Protein 7S0M (pdb70)

Structure (mmCIF, N/CA/C/O backbone):
data_7S0M
#
_entry.id   7S0M
#
_cell.length_a   189.801
_cell.length_b   189.801
_cell.length_c   56.483
_cell.angle_alpha   90.000
_cell.angle_beta   90.000
_cell.angle_gamma   120.000
#
_symmetry.space_group_name_H-M   'P 3 2 1'
#
loop_
_entity.id
_entity.type
_entity.pdbx_description
1 polymer 'Terpene synthase'
2 non-polymer '3-METHYLBUT-3-ENYL TRIHYDROGEN DIPHOSPHATE'
3 water water
#
loop_
_atom_site.group_PDB
_atom_site.id
_atom_site.type_symbol
_atom_site.label_atom_id
_atom_site.label_alt_id
_atom_site.label_comp_id
_atom_site.label_asym_id
_atom_site.label_entity_id
_atom_site.label_seq_id
_atom_site.pdbx_PDB_ins_code
_atom_site.Cartn_x
_atom_site.Cartn_y
_atom_site.Cartn_z
_atom_site.occupancy
_atom_site.B_iso_or_equiv
_atom_site.auth_seq_id
_atom_site.auth_comp_id
_atom_site.auth_asym_id
_atom_site.auth_atom_id
_atom_site.pdbx_PDB_model_num
ATOM 1 N N . SER A 1 2 ? -47.70698 108.98915 66.19961 1.000 49.94291 660 SER A N 1
ATOM 2 C CA . SER A 1 2 ? -46.49778 108.18134 66.07483 1.000 49.23689 660 SER A CA 1
ATOM 3 C C . SER A 1 2 ? -45.35992 109.00618 65.46237 1.000 50.08633 660 SER A C 1
ATOM 4 O O . SER A 1 2 ? -45.54041 109.64470 64.42331 1.000 47.73499 660 SER A O 1
ATOM 7 N N . TYR A 1 3 ? -44.19575 108.99876 66.12525 1.000 46.11018 661 TYR A N 1
ATOM 8 C CA . TYR A 1 3 ? -43.10861 109.89918 65.73715 1.000 45.81636 661 TYR A CA 1
ATOM 9 C C . TYR A 1 3 ? -42.59420 109.58243 64.33374 1.000 41.29773 661 TYR A C 1
ATOM 10 O O . TYR A 1 3 ? -42.34057 110.49306 63.53511 1.000 41.30000 661 TYR A O 1
ATOM 19 N N . TYR A 1 4 ? -42.44788 108.30124 64.01554 1.000 37.62916 662 TYR A N 1
ATOM 20 C CA . TYR A 1 4 ? -41.89290 107.85413 62.74507 1.000 46.22114 662 TYR A CA 1
ATOM 21 C C . TYR A 1 4 ? -42.98059 107.19541 61.90339 1.000 48.94445 662 TYR A C 1
ATOM 22 O O . TYR A 1 4 ? -43.69705 106.31166 62.39011 1.000 44.46617 662 TYR A O 1
ATOM 31 N N . GLN A 1 5 ? -43.08258 107.61632 60.64032 1.000 46.36000 663 GLN A N 1
ATOM 32 C CA . GLN A 1 5 ? -44.01255 107.04928 59.66469 1.000 51.33771 663 GLN A CA 1
ATOM 33 C C . GLN A 1 5 ? -43.22075 106.48634 58.48883 1.000 47.05021 663 GLN A C 1
ATOM 34 O O . GLN A 1 5 ? -42.51458 107.23318 57.80358 1.000 44.23420 663 GLN A O 1
ATOM 40 N N . ARG A 1 6 ? -43.35793 105.18389 58.24211 1.000 44.99513 664 ARG A N 1
ATOM 41 C CA . ARG A 1 6 ? -42.60186 104.53159 57.17746 1.000 47.76277 664 ARG A CA 1
ATOM 42 C C . ARG A 1 6 ? -43.06842 105.00142 55.80045 1.000 48.94887 664 ARG A C 1
ATOM 43 O O . ARG A 1 6 ? -44.27032 105.06013 55.52674 1.000 53.09568 664 ARG A O 1
ATOM 51 N N . SER A 1 7 ? -42.11371 105.33212 54.93349 1.000 45.81174 665 SER A N 1
ATOM 52 C CA . SER A 1 7 ? -42.38936 105.72639 53.55737 1.000 40.67695 665 SER A CA 1
ATOM 53 C C . SER A 1 7 ? -42.19844 104.53586 52.62791 1.000 38.68515 665 SER A C 1
ATOM 54 O O . SER A 1 7 ? -41.31934 103.69928 52.85278 1.000 38.58402 665 SER A O 1
ATOM 57 N N . ASP A 1 8 ? -43.02893 104.45896 51.58922 1.000 38.20821 666 ASP A N 1
ATOM 58 C CA . ASP A 1 8 ? -42.79967 103.51186 50.50527 1.000 37.29249 666 ASP A CA 1
ATOM 59 C C . ASP A 1 8 ? -41.54330 103.88548 49.71989 1.000 33.96204 666 ASP A C 1
ATOM 60 O O . ASP A 1 8 ? -41.19420 105.06129 49.58593 1.000 30.44902 666 ASP A O 1
ATOM 65 N N . TRP A 1 9 ? -40.87081 102.86320 49.19870 1.000 28.57043 667 TRP A N 1
ATOM 66 C CA . TRP A 1 9 ? -39.74546 103.05934 48.29339 1.000 30.42111 667 TRP A CA 1
ATOM 67 C C . TRP A 1 9 ? -40.22678 103.69297 46.99210 1.000 28.53857 667 TRP A C 1
ATOM 68 O O . TRP A 1 9 ? -41.24817 103.29039 46.44134 1.000 30.85713 667 TRP A O 1
ATOM 79 N N . THR A 1 10 ? -39.49767 104.69338 46.49739 1.000 25.78781 668 THR A N 1
ATOM 80 C CA . THR A 1 10 ? -39.93014 105.45128 45.33057 1.000 22.52284 668 THR A CA 1
ATOM 81 C C . THR A 1 10 ? -39.07446 105.14078 44.10875 1.000 28.92469 668 THR A C 1
ATOM 82 O O . THR A 1 10 ? -37.93741 104.66326 44.21080 1.000 23.74519 668 THR A O 1
ATOM 86 N N . ALA A 1 11 ? -39.62947 105.46512 42.93677 1.000 25.47789 669 ALA A N 1
ATOM 87 C CA . ALA A 1 11 ? -38.89729 105.26346 41.69396 1.000 25.56566 669 ALA A CA 1
ATOM 88 C C . ALA A 1 11 ? -37.63704 106.12044 41.64498 1.000 23.33701 669 ALA A C 1
ATOM 89 O O . ALA A 1 11 ? -36.63095 105.70283 41.06207 1.000 23.08272 669 ALA A O 1
ATOM 91 N N . ASP A 1 12 ? -37.67056 107.31761 42.24399 1.000 21.61959 670 ASP A N 1
ATOM 92 C CA . ASP A 1 12 ? -36.47506 108.15734 42.28737 1.000 25.99575 670 ASP A CA 1
ATOM 93 C C . ASP A 1 12 ? -35.36392 107.50462 43.09864 1.000 24.13857 670 ASP A C 1
ATOM 94 O O . ASP A 1 12 ? -34.18650 107.60290 42.74087 1.000 22.69090 670 ASP A O 1
ATOM 99 N N . GLU A 1 13 ? -35.71631 106.84522 44.20268 1.000 20.33615 671 GLU A N 1
ATOM 100 C CA . GLU A 1 13 ? -34.70296 106.17686 45.01360 1.000 22.32245 671 GLU A CA 1
ATOM 101 C C . GLU A 1 13 ? -34.15559 104.94794 44.30317 1.000 21.39638 671 GLU A C 1
ATOM 102 O O . GLU A 1 13 ? -32.94545 104.68443 44.34559 1.000 19.26170 671 GLU A O 1
ATOM 108 N N . GLU A 1 14 ? -35.02846 104.18991 43.63100 1.000 18.44712 672 GLU A N 1
ATOM 109 C CA . GLU A 1 14 ? -34.55212 103.05099 42.85276 1.000 22.19775 672 GLU A CA 1
ATOM 110 C C . GLU A 1 14 ? -33.58689 103.50264 41.77254 1.000 18.44405 672 GLU A C 1
ATOM 111 O O . GLU A 1 14 ? -32.59138 102.82552 41.48982 1.000 22.52442 672 GLU A O 1
ATOM 117 N N . GLN A 1 15 ? -33.86227 104.65487 41.16395 1.000 21.32579 673 GLN A N 1
ATOM 118 C CA . GLN A 1 15 ? -32.98832 105.17561 40.12034 1.000 24.56469 673 GLN A CA 1
ATOM 119 C C . GLN A 1 15 ? -31.61645 105.53873 40.67522 1.000 23.73795 673 GLN A C 1
ATOM 120 O O . GLN A 1 15 ? -30.60544 105.42592 39.97087 1.000 23.56274 673 GLN A O 1
ATOM 126 N N . ILE A 1 16 ? -31.56001 105.98070 41.93461 1.000 21.22116 674 ILE A N 1
ATOM 127 C CA . ILE A 1 16 ? -30.27072 106.20738 42.57896 1.000 19.95891 674 ILE A CA 1
ATOM 128 C C . ILE A 1 16 ? -29.56480 104.88331 42.79381 1.000 19.60964 674 ILE A C 1
ATOM 129 O O . ILE A 1 16 ? -28.41945 104.70425 42.38346 1.000 19.16963 674 ILE A O 1
ATOM 134 N N . LEU A 1 17 ? -30.25100 103.91899 43.41934 1.000 19.94144 675 LEU A N 1
ATOM 135 C CA . LEU A 1 17 ? -29.61502 102.63784 43.70935 1.000 18.59168 675 LEU A CA 1
ATOM 136 C C . LEU A 1 17 ? -29.08370 101.98132 42.44869 1.000 20.06535 675 LEU A C 1
ATOM 137 O O . LEU A 1 17 ? -28.07354 101.26493 42.50176 1.000 19.34387 675 LEU A O 1
ATOM 142 N N . LEU A 1 18 ? -29.77410 102.15469 41.32109 1.000 16.20995 676 LEU A N 1
ATOM 143 C CA . LEU A 1 18 ? -29.37932 101.46998 40.09378 1.000 21.18547 676 LEU A CA 1
ATOM 144 C C . LEU A 1 18 ? -28.52102 102.34643 39.18722 1.000 20.95575 676 LEU A C 1
ATOM 145 O O . LEU A 1 18 ? -28.20686 101.93634 38.06458 1.000 23.43814 676 LEU A O 1
ATOM 150 N N . GLY A 1 19 ? -28.14621 103.53876 39.64564 1.000 19.76620 677 GLY A N 1
ATOM 151 C CA . GLY A 1 19 ? -27.33216 104.44736 38.86261 1.000 18.65999 677 GLY A CA 1
ATOM 152 C C . GLY A 1 19 ? -26.14608 103.77354 38.18764 1.000 22.52165 677 GLY A C 1
ATOM 153 O O . GLY A 1 19 ? -25.97673 103.84832 36.96329 1.000 21.04299 677 GLY A O 1
ATOM 154 N N . PRO A 1 20 ? -25.30783 103.09148 38.97374 1.000 20.89043 678 PRO A N 1
ATOM 155 C CA . PRO A 1 20 ? -24.14322 102.41192 38.37198 1.000 18.50085 678 PRO A CA 1
ATOM 156 C C . PRO A 1 20 ? -24.52444 101.24926 37.47065 1.000 25.18246 678 PRO A C 1
ATOM 157 O O . PRO A 1 20 ? -23.90125 101.05741 36.41374 1.000 23.95099 678 PRO A O 1
ATOM 161 N N . PHE A 1 21 ? -25.52112 100.45297 37.88079 1.000 22.08047 679 PHE A N 1
ATOM 162 C CA . PHE A 1 21 ? -25.99773 99.33631 37.06559 1.000 23.01385 679 PHE A CA 1
ATOM 163 C C . PHE A 1 21 ? -26.53704 99.81957 35.72970 1.000 25.17159 679 PHE A C 1
ATOM 164 O O . PHE A 1 21 ? -26.17539 99.27844 34.67757 1.000 27.12431 679 PHE A O 1
ATOM 172 N N . ASP A 1 22 ? -27.41170 100.84639 35.75445 1.000 23.00831 680 ASP A N 1
ATOM 173 C CA . ASP A 1 22 ? -27.99028 101.39868 34.52531 1.000 25.83345 680 ASP A CA 1
ATOM 174 C C . ASP A 1 22 ? -26.93044 102.01559 33.62232 1.000 30.30687 680 ASP A C 1
ATOM 175 O O . ASP A 1 22 ? -27.07522 102.00690 32.39333 1.000 28.93939 680 ASP A O 1
ATOM 180 N N . TYR A 1 23 ? -25.90319 102.62697 34.20793 1.000 22.85636 681 TYR A N 1
ATOM 181 C CA . TYR A 1 23 ? -24.81854 103.16565 33.39704 1.000 22.68333 681 TYR A CA 1
ATOM 182 C C . TYR A 1 23 ? -24.16434 102.05190 32.58665 1.000 24.37989 681 TYR A C 1
ATOM 183 O O . TYR A 1 23 ? -23.98818 102.16897 31.37149 1.000 26.07746 681 TYR A O 1
ATOM 192 N N . LEU A 1 24 ? -23.81938 100.94539 33.24728 1.000 24.16002 682 LEU A N 1
ATOM 193 C CA . LEU A 1 24 ? -23.19413 99.82960 32.54392 1.000 27.10268 682 LEU A CA 1
ATOM 194 C C . LEU A 1 24 ? -24.12572 99.23860 31.48888 1.000 35.05726 682 LEU A C 1
ATOM 195 O O . LEU A 1 24 ? -23.69251 98.93917 30.36831 1.000 33.94665 682 LEU A O 1
ATOM 200 N N . GLU A 1 25 ? -25.41154 99.07542 31.81711 1.000 33.99146 683 GLU A N 1
ATOM 201 C CA . GLU A 1 25 ? -26.35846 98.51301 30.85571 1.000 35.77156 683 GLU A CA 1
ATOM 202 C C . GLU A 1 25 ? -26.54937 99.39232 29.63781 1.000 37.24435 683 GLU A C 1
ATOM 203 O O . GLU A 1 25 ? -26.95151 98.89127 28.58472 1.000 46.22327 683 GLU A O 1
ATOM 209 N N . SER A 1 26 ? -26.27760 100.68477 29.75111 1.000 34.42660 684 SER A N 1
ATOM 210 C CA . SER A 1 26 ? -26.35694 101.58031 28.61068 1.000 32.86031 684 SER A CA 1
ATOM 211 C C . SER A 1 26 ? -25.14938 101.47418 27.67688 1.000 39.25441 684 SER A C 1
ATOM 212 O O . SER A 1 26 ? -25.11902 102.16518 26.65313 1.000 42.56892 684 SER A O 1
ATOM 215 N N . LEU A 1 27 ? -24.14227 100.61792 28.00395 1.000 36.64861 685 LEU A N 1
ATOM 216 C CA . LEU A 1 27 ? -22.95336 100.39487 27.18518 1.000 37.83668 685 LEU A CA 1
ATOM 217 C C . LEU A 1 27 ? -23.08940 99.09947 26.39705 1.000 41.00043 685 LEU A C 1
ATOM 218 O O . LEU A 1 27 ? -23.33503 98.04330 26.99943 1.000 37.29425 685 LEU A O 1
ATOM 223 N N . PRO A 1 28 ? -22.89989 99.12981 25.07434 1.000 46.63619 686 PRO A N 1
ATOM 224 C CA . PRO A 1 28 ? -23.18156 97.94059 24.25195 1.000 49.77150 686 PRO A CA 1
ATOM 225 C C . PRO A 1 28 ? -22.17031 96.83322 24.50293 1.000 40.32193 686 PRO A C 1
ATOM 226 O O . PRO A 1 28 ? -20.96081 97.04795 24.41320 1.000 47.20060 686 PRO A O 1
ATOM 230 N N . GLY A 1 29 ? -22.68176 95.64830 24.83724 1.000 43.74958 687 GLY A N 1
ATOM 231 C CA . GLY A 1 29 ? -21.88552 94.45071 24.94658 1.000 50.91017 687 GLY A CA 1
ATOM 232 C C . GLY A 1 29 ? -22.10116 93.51227 23.77100 1.000 47.72349 687 GLY A C 1
ATOM 233 O O . GLY A 1 29 ? -22.77158 93.84175 22.79221 1.000 49.32569 687 GLY A O 1
ATOM 234 N N . LYS A 1 30 ? -21.51499 92.31536 23.88439 1.000 48.19430 688 LYS A N 1
ATOM 235 C CA . LYS A 1 30 ? -21.56125 91.34969 22.78921 1.000 53.44766 688 LYS A CA 1
ATOM 236 C C . LYS A 1 30 ? -22.71945 90.36368 22.88275 1.000 54.24294 688 LYS A C 1
ATOM 237 O O . LYS A 1 30 ? -23.05095 89.73271 21.87488 1.000 62.98743 688 LYS A O 1
ATOM 243 N N . ASN A 1 31 ? -23.32203 90.19565 24.05470 1.000 50.92894 689 ASN A N 1
ATOM 244 C CA . ASN A 1 31 ? -24.52373 89.36894 24.21863 1.000 51.58631 689 ASN A CA 1
ATOM 245 C C . ASN A 1 31 ? -24.25031 87.89957 23.92260 1.000 54.25735 689 ASN A C 1
ATOM 246 O O . ASN A 1 31 ? -25.08035 87.19195 23.34875 1.000 54.59877 689 ASN A O 1
ATOM 251 N N . MET A 1 32 ? -23.07504 87.43609 24.33613 1.000 54.54723 690 MET A N 1
ATOM 252 C CA . MET A 1 32 ? -22.73921 86.02728 24.19610 1.000 53.25822 690 MET A CA 1
ATOM 253 C C . MET A 1 32 ? -23.71590 85.14922 24.97444 1.000 50.74429 690 MET A C 1
ATOM 254 O O . MET A 1 32 ? -24.18180 84.12312 24.46877 1.000 45.01245 690 MET A O 1
ATOM 259 N N . ARG A 1 33 ? -24.03092 85.52973 26.21864 1.000 43.56203 691 ARG A N 1
ATOM 260 C CA . ARG A 1 33 ? -24.85612 84.66067 27.05257 1.000 44.17717 691 ARG A CA 1
ATOM 261 C C . ARG A 1 33 ? -26.27323 84.54267 26.49991 1.000 40.20170 691 ARG A C 1
ATOM 262 O O . ARG A 1 33 ? -26.89063 83.47650 26.60323 1.000 39.35679 691 ARG A O 1
ATOM 270 N N . SER A 1 34 ? -26.78136 85.59508 25.86715 1.000 39.42346 692 SER A N 1
ATOM 271 C CA . SER A 1 34 ? -28.08914 85.49293 25.23427 1.000 45.34950 692 SER A CA 1
ATOM 272 C C . SER A 1 34 ? -28.05944 84.52256 24.06373 1.000 42.98528 692 SER A C 1
ATOM 273 O O . SER A 1 34 ? -28.96752 83.69873 23.91030 1.000 38.24498 692 SER A O 1
ATOM 276 N N . GLN A 1 35 ? -27.02227 84.59505 23.22987 1.000 44.25391 693 GLN A N 1
ATOM 277 C CA . GLN A 1 35 ? -26.92998 83.65900 22.11703 1.000 39.60924 693 GLN A CA 1
ATOM 278 C C . GLN A 1 35 ? -26.70460 82.22915 22.60234 1.000 36.58370 693 GLN A C 1
ATOM 279 O O . GLN A 1 35 ? -27.18180 81.27962 21.97115 1.000 33.91578 693 GLN A O 1
ATOM 285 N N . LEU A 1 36 ? -26.01548 82.05904 23.72984 1.000 30.74158 694 LEU A N 1
ATOM 286 C CA . LEU A 1 36 ? -25.85581 80.73742 24.32624 1.000 32.30911 694 LEU A CA 1
ATOM 287 C C . LEU A 1 36 ? -27.20152 80.16183 24.76030 1.000 32.97470 694 LEU A C 1
ATOM 288 O O . LEU A 1 36 ? -27.51824 78.99306 24.49665 1.000 28.58594 694 LEU A O 1
ATOM 293 N N . ILE A 1 37 ? -27.98837 80.96740 25.46644 1.000 28.10728 695 ILE A N 1
ATOM 294 C CA . ILE A 1 37 ? -29.32181 80.55241 25.88087 1.000 31.89236 695 ILE A CA 1
ATOM 295 C C . ILE A 1 37 ? -30.15628 80.16870 24.66146 1.000 25.15327 695 ILE A C 1
ATOM 296 O O . ILE A 1 37 ? -30.80325 79.11927 24.64196 1.000 24.53531 695 ILE A O 1
ATOM 301 N N . GLN A 1 38 ? -30.13067 81.00288 23.61910 1.000 27.78388 696 GLN A N 1
ATOM 302 C CA . GLN A 1 38 ? -30.91047 80.71703 22.41544 1.000 31.14252 696 GLN A CA 1
ATOM 303 C C . GLN A 1 38 ? -30.49089 79.39377 21.77814 1.000 32.55709 696 GLN A C 1
ATOM 304 O O . GLN A 1 38 ? -31.34609 78.59517 21.37719 1.000 29.20886 696 GLN A O 1
ATOM 310 N N A SER A 1 39 ? -29.17850 79.13527 21.70007 0.538 31.41567 697 SER A N 1
ATOM 311 N N B SER A 1 39 ? -29.18149 79.14127 21.68619 0.462 30.05018 697 SER A N 1
ATOM 312 C CA A SER A 1 39 ? -28.68794 77.90777 21.07552 0.538 31.41508 697 SER A CA 1
ATOM 313 C CA B SER A 1 39 ? -28.70627 77.90153 21.07733 0.462 33.06448 697 SER A CA 1
ATOM 314 C C A SER A 1 39 ? -29.05685 76.66937 21.88129 0.538 29.37946 697 SER A C 1
ATOM 315 C C B SER A 1 39 ? -29.14119 76.68375 21.88052 0.462 28.64761 697 SER A C 1
ATOM 316 O O A SER A 1 39 ? -29.29170 75.60282 21.29983 0.538 29.95037 697 SER A O 1
ATOM 317 O O B SER A 1 39 ? -29.51768 75.65471 21.30586 0.462 29.76328 697 SER A O 1
ATOM 322 N N . PHE A 1 40 ? -29.09920 76.77385 23.21164 1.000 26.00112 698 PHE A N 1
ATOM 323 C CA . PHE A 1 40 ? -29.53616 75.63288 24.00895 1.000 26.57459 698 PHE A CA 1
ATOM 324 C C . PHE A 1 40 ? -31.04535 75.47183 23.95672 1.000 23.19702 698 PHE A C 1
ATOM 325 O O . PHE A 1 40 ? -31.55484 74.35922 24.14497 1.000 24.20766 698 PHE A O 1
ATOM 333 N N . ASN A 1 41 ? -31.77598 76.54932 23.67717 1.000 22.53205 699 ASN A N 1
ATOM 334 C CA . ASN A 1 41 ? -33.22889 76.42864 23.67333 1.000 23.52436 699 ASN A CA 1
ATOM 335 C C . ASN A 1 41 ? -33.73896 75.65357 22.47244 1.000 25.72018 699 ASN A C 1
ATOM 336 O O . ASN A 1 41 ? -34.87250 75.16018 22.50523 1.000 25.04931 699 ASN A O 1
ATOM 341 N N . THR A 1 42 ? -32.93549 75.55290 21.41525 1.000 26.22031 700 THR A N 1
ATOM 342 C CA . THR A 1 42 ? -33.28171 74.65765 20.31959 1.000 25.47794 700 THR A CA 1
ATOM 343 C C . THR A 1 42 ? -33.56234 73.25903 20.82973 1.000 28.06887 700 THR A C 1
ATOM 344 O O . THR A 1 42 ? -34.45643 72.58270 20.31634 1.000 28.14790 700 THR A O 1
ATOM 348 N N . TRP A 1 43 ? -32.84862 72.82675 21.87375 1.000 23.90779 701 TRP A N 1
ATOM 349 C CA . TRP A 1 43 ? -33.03919 71.51104 22.46840 1.000 22.44092 701 TRP A CA 1
ATOM 350 C C . TRP A 1 43 ? -34.03330 71.51855 23.61825 1.000 28.52119 701 TRP A C 1
ATOM 351 O O . TRP A 1 43 ? -34.80530 70.56780 23.77510 1.000 27.11116 701 TRP A O 1
ATOM 362 N N . LEU A 1 44 ? -34.00178 72.55889 24.45393 1.000 26.06206 702 LEU A N 1
ATOM 363 C CA . LEU A 1 44 ? -34.78765 72.57527 25.67827 1.000 23.80365 702 LEU A CA 1
ATOM 364 C C . LEU A 1 44 ? -36.17239 73.17828 25.47239 1.000 23.56855 702 LEU A C 1
ATOM 365 O O . LEU A 1 44 ? -37.09085 72.85877 26.22938 1.000 25.12594 702 LEU A O 1
ATOM 370 N N . LYS A 1 45 ? -36.33467 74.05344 24.47892 1.000 23.92945 703 LYS A N 1
ATOM 371 C CA . LYS A 1 45 ? -37.64956 74.57300 24.07334 1.000 25.66257 703 LYS A CA 1
ATOM 372 C C . LYS A 1 45 ? -38.43962 75.13475 25.25032 1.000 29.22464 703 LYS A C 1
ATOM 373 O O . LYS A 1 45 ? -39.63659 74.87158 25.41089 1.000 23.27230 703 LYS A O 1
ATOM 379 N N . VAL A 1 46 ? -37.76733 75.91017 26.09149 1.000 28.00861 704 VAL A N 1
ATOM 380 C CA . VAL A 1 46 ? -38.46811 76.62549 27.16567 1.000 25.00660 704 VAL A CA 1
ATOM 381 C C . VAL A 1 46 ? -39.39002 77.66826 26.53949 1.000 26.65025 704 VAL A C 1
ATOM 382 O O . VAL A 1 46 ? -38.95942 78.40111 25.62995 1.000 25.72422 704 VAL A O 1
ATOM 386 N N . PRO A 1 47 ? -40.64325 77.78114 26.97445 1.000 30.43789 705 PRO A N 1
ATOM 387 C CA . PRO A 1 47 ? -41.53644 78.79779 26.39909 1.000 33.66498 705 PRO A CA 1
ATOM 388 C C . PRO A 1 47 ? -41.07409 80.20967 26.73554 1.000 33.61236 705 PRO A C 1
ATOM 389 O O . PRO A 1 47 ? -40.41715 80.44920 27.75272 1.000 29.71637 705 PRO A O 1
ATOM 393 N N . THR A 1 48 ? -41.47117 81.16495 25.89264 1.000 30.50465 706 THR A N 1
ATOM 394 C CA . THR A 1 48 ? -40.85675 82.48780 25.97083 1.000 36.27929 706 THR A CA 1
ATOM 395 C C . THR A 1 48 ? -41.15895 83.19218 27.28828 1.000 31.43872 706 THR A C 1
ATOM 396 O O . THR A 1 48 ? -40.32414 83.96091 27.77071 1.000 31.89423 706 THR A O 1
ATOM 400 N N . GLU A 1 49 ? -42.32911 82.95299 27.88165 1.000 28.30333 707 GLU A N 1
ATOM 401 C CA . GLU A 1 49 ? -42.64736 83.55516 29.17451 1.000 32.31394 707 GLU A CA 1
ATOM 402 C C . GLU A 1 49 ? -41.58730 83.21341 30.21292 1.000 36.51771 707 GLU A C 1
ATOM 403 O O . GLU A 1 49 ? -41.07142 84.09929 30.90727 1.000 36.06734 707 GLU A O 1
ATOM 405 N N . SER A 1 50 ? -41.25057 81.92579 30.33848 1.000 30.40310 708 SER A N 1
ATOM 406 C CA . SER A 1 50 ? -40.20453 81.53243 31.27651 1.000 32.79625 708 SER A CA 1
ATOM 407 C C . SER A 1 50 ? -38.82548 81.93757 30.77144 1.000 29.67119 708 SER A C 1
ATOM 408 O O . SER A 1 50 ? -37.97300 82.35759 31.55854 1.000 27.56846 708 SER A O 1
ATOM 411 N N . LEU A 1 51 ? -38.57577 81.79330 29.46721 1.000 27.89346 709 LEU A N 1
ATOM 412 C CA . LEU A 1 51 ? -37.25591 82.10967 28.93256 1.000 27.49850 709 LEU A CA 1
ATOM 413 C C . LEU A 1 51 ? -36.91787 83.58867 29.11483 1.000 27.87616 709 LEU A C 1
ATOM 414 O O . LEU A 1 51 ? -35.75470 83.93912 29.32471 1.000 24.69146 709 LEU A O 1
ATOM 419 N N . ASP A 1 52 ? -37.91424 84.46890 28.99805 1.000 24.99658 710 ASP A N 1
ATOM 420 C CA . ASP A 1 52 ? -37.68012 85.90204 29.17449 1.000 29.86018 710 ASP A CA 1
ATOM 421 C C . ASP A 1 52 ? -37.22654 86.21711 30.59250 1.000 29.23077 710 ASP A C 1
ATOM 422 O O . ASP A 1 52 ? -36.39829 87.11267 30.80890 1.000 28.52083 710 ASP A O 1
ATOM 427 N N . VAL A 1 53 ? -37.78053 85.50725 31.57120 1.000 26.14156 711 VAL A N 1
ATOM 428 C CA . VAL A 1 53 ? -37.34638 85.67229 32.94707 1.000 25.09860 711 VAL A CA 1
ATOM 429 C C . VAL A 1 53 ? -35.89652 85.22459 33.09217 1.000 27.68717 711 VAL A C 1
ATOM 430 O O . VAL A 1 53 ? -35.07145 85.91569 33.70245 1.000 25.45740 711 VAL A O 1
ATOM 434 N N . ILE A 1 54 ? -35.56122 84.06421 32.51941 1.000 24.20851 712 ILE A N 1
ATOM 435 C CA . ILE A 1 54 ? -34.21096 83.52699 32.65537 1.000 21.93136 712 ILE A CA 1
ATOM 436 C C . ILE A 1 54 ? -33.20040 84.45901 32.00129 1.000 25.62029 712 ILE A C 1
ATOM 437 O O . ILE A 1 54 ? -32.12083 84.71448 32.54624 1.000 22.28843 712 ILE A O 1
ATOM 442 N N . ILE A 1 55 ? -33.53483 84.97249 30.81659 1.000 23.42353 713 ILE A N 1
ATOM 443 C CA . ILE A 1 55 ? -32.64767 85.89483 30.11617 1.000 26.47226 713 ILE A CA 1
ATOM 444 C C . ILE A 1 55 ? -32.44129 87.16550 30.93358 1.000 27.51867 713 ILE A C 1
ATOM 445 O O . ILE A 1 55 ? -31.32798 87.69995 31.00904 1.000 24.73571 713 ILE A O 1
ATOM 450 N N . LYS A 1 56 ? -33.51263 87.68652 31.52941 1.000 25.75058 714 LYS A N 1
ATOM 451 C CA . LYS A 1 56 ? -33.38935 88.89357 32.33846 1.000 25.18798 714 LYS A CA 1
ATOM 452 C C . LYS A 1 56 ? -32.51243 88.64861 33.55834 1.000 29.99532 714 LYS A C 1
ATOM 453 O O . LYS A 1 56 ? -31.64998 89.47176 33.88990 1.000 27.56952 714 LYS A O 1
ATOM 457 N N . VAL A 1 57 ? -32.71092 87.50783 34.22035 1.000 26.96713 715 VAL A N 1
ATOM 458 C CA . VAL A 1 57 ? -31.92695 87.15061 35.39698 1.000 22.91734 715 VAL A CA 1
ATOM 459 C C . VAL A 1 57 ? -30.44217 87.09800 35.05653 1.000 27.06869 715 VAL A C 1
ATOM 460 O O . VAL A 1 57 ? -29.60427 87.65677 35.77201 1.000 26.70635 715 VAL A O 1
ATOM 464 N N . ILE A 1 58 ? -30.09662 86.41317 33.96331 1.000 22.43726 716 ILE A N 1
ATOM 465 C CA . ILE A 1 58 ? -28.69670 86.23631 33.58149 1.000 25.94655 716 ILE A CA 1
ATOM 466 C C . ILE A 1 58 ? -28.06262 87.57067 33.18953 1.000 24.25474 716 ILE A C 1
ATOM 467 O O . ILE A 1 58 ? -26.90550 87.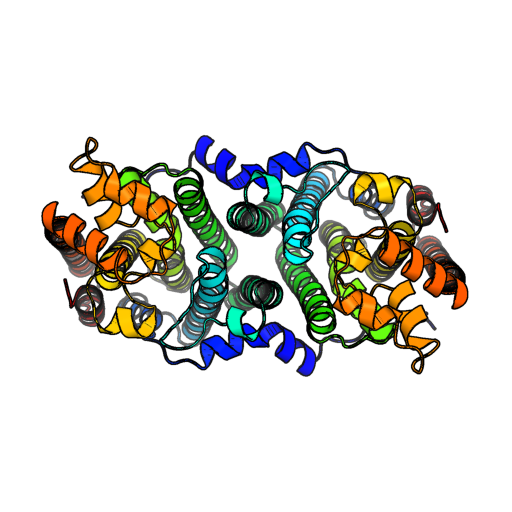83618 33.52883 1.000 24.50215 716 ILE A O 1
ATOM 472 N N . SER A 1 59 ? -28.78879 88.41180 32.44302 1.000 22.31058 717 SER A N 1
ATOM 473 C CA . SER A 1 59 ? -28.27663 89.74164 32.11282 1.000 28.44414 717 SER A CA 1
ATOM 474 C C . SER A 1 59 ? -28.00942 90.55177 33.36960 1.000 29.62608 717 SER A C 1
ATOM 475 O O . SER A 1 59 ? -26.96073 91.19926 33.48875 1.000 26.35944 717 SER A O 1
ATOM 478 N N . MET A 1 60 ? -28.95569 90.52682 34.31550 1.000 24.23106 718 MET A N 1
ATOM 479 C CA . MET A 1 60 ? -28.79605 91.27397 35.55761 1.000 26.88663 718 MET A CA 1
ATOM 480 C C . MET A 1 60 ? -27.55839 90.81656 36.30287 1.000 23.49080 718 MET A C 1
ATOM 481 O O . MET A 1 60 ? -26.74484 91.63566 36.74183 1.000 22.81198 718 MET A O 1
ATOM 486 N N . LEU A 1 61 ? -27.41221 89.50543 36.47718 1.000 21.50000 719 LEU A N 1
ATOM 487 C CA . LEU A 1 61 ? -26.28906 88.98830 37.24186 1.000 23.14274 719 LEU A CA 1
ATOM 488 C C . LEU A 1 61 ? -24.97921 89.25286 36.52699 1.000 27.26940 719 LEU A C 1
ATOM 489 O O . LEU A 1 61 ? -23.93987 89.44680 37.17113 1.000 24.57098 719 LEU A O 1
ATOM 494 N N . HIS A 1 62 ? -24.99539 89.19356 35.19639 1.000 21.64496 720 HIS A N 1
ATOM 495 C CA . HIS A 1 62 ? -23.77386 89.45808 34.44453 1.000 25.06616 720 HIS A CA 1
ATOM 496 C C . HIS A 1 62 ? -23.31855 90.89673 34.65130 1.000 20.50061 720 HIS A C 1
ATOM 497 O O . HIS A 1 62 ? -22.15930 91.14826 34.98923 1.000 27.22756 720 HIS A O 1
ATOM 504 N N . THR A 1 63 ? -24.21934 91.85489 34.43023 1.000 19.71498 721 THR A N 1
ATOM 505 C CA . THR A 1 63 ? -23.86089 93.26249 34.58301 1.000 23.23515 721 THR A CA 1
ATOM 506 C C . THR A 1 63 ? -23.42964 93.56789 36.00992 1.000 24.72908 721 THR A C 1
ATOM 507 O O . THR A 1 63 ? -22.46004 94.30311 36.23381 1.000 22.61866 721 THR A O 1
ATOM 511 N N . ALA A 1 64 ? -24.11816 92.98794 36.98982 1.000 20.37917 722 ALA A N 1
ATOM 512 C CA . ALA A 1 64 ? -23.75655 93.23521 38.37850 1.000 20.32161 722 ALA A CA 1
ATOM 513 C C . ALA A 1 64 ? -22.38723 92.67066 38.68596 1.000 22.94224 722 ALA A C 1
ATOM 514 O O . ALA A 1 64 ? -21.61283 93.28124 39.43397 1.000 23.08795 722 ALA A O 1
ATOM 516 N N . THR A 1 65 ? -22.06994 91.49795 38.12567 1.000 20.75273 723 THR A N 1
ATOM 517 C CA . THR A 1 65 ? -20.76135 90.89352 38.36617 1.000 19.81398 723 THR A CA 1
ATOM 518 C C . THR A 1 65 ? -19.65409 91.73819 37.74560 1.000 22.59584 723 THR A C 1
ATOM 519 O O . THR A 1 65 ? -18.55500 91.83569 38.29780 1.000 22.95051 723 THR A O 1
ATOM 523 N N . LEU A 1 66 ? -19.93064 92.36639 36.60098 1.000 21.50578 724 LEU A N 1
ATOM 524 C CA . LEU A 1 66 ? -18.94131 93.25269 35.99178 1.000 24.98708 724 LEU A CA 1
ATOM 525 C C . LEU A 1 66 ? -18.66901 94.46215 36.87523 1.000 23.09333 724 LEU A C 1
ATOM 526 O O . LEU A 1 66 ? -17.51480 94.87823 37.02638 1.000 26.41564 724 LEU A O 1
ATOM 531 N N . LEU A 1 67 ? -19.73078 95.06252 37.43105 1.000 23.77918 725 LEU A N 1
ATOM 532 C CA . LEU A 1 67 ? -19.57992 96.18865 38.34557 1.000 23.14861 725 LEU A CA 1
ATOM 533 C C . LEU A 1 67 ? -18.60839 95.84690 39.45193 1.000 22.03515 725 LEU A C 1
ATOM 534 O O . LEU A 1 67 ? -17.71276 96.63320 39.78159 1.000 24.49845 725 LEU A O 1
ATOM 539 N N . ILE A 1 68 ? -18.80440 94.68044 40.06665 1.000 22.83298 726 ILE A N 1
ATOM 540 C CA . ILE A 1 68 ? -18.00601 94.29555 41.21840 1.000 21.51920 726 ILE A CA 1
ATOM 541 C C . ILE A 1 68 ? -16.60249 93.89376 40.78235 1.000 26.33213 726 ILE A C 1
ATOM 542 O O . ILE A 1 68 ? -15.61027 94.25894 41.42630 1.000 24.39705 726 ILE A O 1
ATOM 547 N N . ASP A 1 69 ? -16.49698 93.13548 39.68529 1.000 20.85044 727 ASP A N 1
ATOM 548 C CA . ASP A 1 69 ? -15.18794 92.71392 39.20314 1.000 23.30690 727 ASP A CA 1
ATOM 549 C C . ASP A 1 69 ? -14.30957 93.90723 38.88260 1.000 27.33263 727 ASP A C 1
ATOM 550 O O . ASP A 1 69 ? -13.11219 93.90544 39.19809 1.000 25.85747 727 ASP A O 1
ATOM 555 N N . ASP A 1 70 ? -14.87237 94.92048 38.21837 1.000 20.91622 728 ASP A N 1
ATOM 556 C CA . ASP A 1 70 ? -14.07057 96.09369 37.88820 1.000 24.40167 728 ASP A CA 1
ATOM 557 C C . ASP A 1 70 ? -13.54502 96.77495 39.14842 1.000 24.04202 728 ASP A C 1
ATOM 558 O O . ASP A 1 70 ? -12.42806 97.30275 39.14795 1.000 24.34296 728 ASP A O 1
ATOM 563 N N . ILE A 1 71 ? -14.30373 96.73379 40.24524 1.000 21.89014 729 ILE A N 1
ATOM 564 C CA . ILE A 1 71 ? -13.82493 97.33117 41.49179 1.000 23.55024 729 ILE A CA 1
ATOM 565 C C . ILE A 1 71 ? -12.72887 96.47182 42.10778 1.000 29.93840 729 ILE A C 1
ATOM 566 O O . ILE A 1 71 ? -11.64426 96.96788 42.44406 1.000 28.80446 729 ILE A O 1
ATOM 571 N N . GLN A 1 72 ? -13.00483 95.16757 42.28019 1.000 25.57394 730 GLN A N 1
ATOM 572 C CA . GLN A 1 72 ? -12.03025 94.25466 42.87878 1.000 26.58322 730 GLN A CA 1
ATOM 573 C C . GLN A 1 72 ? -10.74500 94.18999 42.06442 1.000 28.56378 730 GLN A C 1
ATOM 574 O O . GLN A 1 72 ? -9.67227 93.97244 42.63303 1.000 34.52344 730 GLN A O 1
ATOM 580 N N . ASP A 1 73 ? -10.83607 94.32820 40.74057 1.000 26.65277 731 ASP A N 1
ATOM 581 C CA . ASP A 1 73 ? -9.66497 94.33362 39.86093 1.000 29.20131 731 ASP A CA 1
ATOM 582 C C . ASP A 1 73 ? -9.04898 95.71228 39.69166 1.000 39.61151 731 ASP A C 1
ATOM 583 O O . ASP A 1 73 ? -7.96755 95.81935 39.09913 1.000 40.24408 731 ASP A O 1
ATOM 588 N N . GLN A 1 74 ? -9.72568 96.76332 40.16022 1.000 30.84079 732 GLN A N 1
ATOM 589 C CA . GLN A 1 74 ? -9.26429 98.13842 39.97429 1.000 38.94996 732 GLN A CA 1
ATOM 590 C C . GLN A 1 74 ? -9.05978 98.46559 38.49741 1.000 38.07129 732 GLN A C 1
ATOM 591 O O . GLN A 1 74 ? -8.10720 99.14977 38.12624 1.000 40.49176 732 GLN A O 1
ATOM 597 N N . SER A 1 75 ? -9.97582 97.98649 37.65139 1.000 34.45500 733 SER A N 1
ATOM 598 C CA . SER A 1 75 ? -9.94010 98.28313 36.22460 1.000 34.01182 733 SER A CA 1
ATOM 599 C C . SER A 1 75 ? -10.23606 99.75571 35.96850 1.000 31.35852 733 SER A C 1
ATOM 600 O O . SER A 1 75 ? -10.75604 100.47069 36.82673 1.000 24.35743 733 SER A O 1
ATOM 603 N N . ILE A 1 76 ? -9.92299 100.19563 34.75155 1.000 29.28481 734 ILE A N 1
ATOM 604 C CA . ILE A 1 76 ? -10.06867 101.58692 34.35450 1.000 28.71158 734 ILE A CA 1
ATOM 605 C C . ILE A 1 76 ? -11.09939 101.74885 33.24325 1.000 28.58466 734 ILE A C 1
ATOM 606 O O . ILE A 1 76 ? -11.85910 102.72397 33.23283 1.000 27.51128 734 ILE A O 1
ATOM 611 N N . LEU A 1 77 ? -11.14867 100.80119 32.30791 1.000 27.15821 735 LEU A N 1
ATOM 612 C CA . LEU A 1 77 ? -12.08903 100.83527 31.19406 1.000 25.99155 735 LEU A CA 1
ATOM 613 C C . LEU A 1 77 ? -12.92426 99.56252 31.16000 1.000 29.70301 735 LEU A C 1
ATOM 614 O O . LEU A 1 77 ? -12.47120 98.49117 31.56351 1.000 28.76989 735 LEU A O 1
ATOM 619 N N . ARG A 1 78 ? -14.13998 99.69268 30.64119 1.000 26.70652 736 ARG A N 1
ATOM 620 C CA . ARG A 1 78 ? -15.04986 98.56823 30.46927 1.000 31.53435 736 ARG A CA 1
ATOM 621 C C . ARG A 1 78 ? -15.90052 98.87686 29.25137 1.000 29.32356 736 ARG A C 1
ATOM 622 O O . ARG A 1 78 ? -16.50935 99.94931 29.18456 1.000 29.67895 736 ARG A O 1
ATOM 630 N N . ARG A 1 79 ? -15.90950 97.96065 28.28043 1.000 32.78628 737 ARG A N 1
ATOM 631 C CA . ARG A 1 79 ? -16.55105 98.19803 26.97888 1.000 31.19624 737 ARG A CA 1
ATOM 632 C C . ARG A 1 79 ? -16.07778 99.51593 26.36060 1.000 32.06532 737 ARG A C 1
ATOM 633 O O . ARG A 1 79 ? -16.84903 100.25035 25.74512 1.000 28.68270 737 ARG A O 1
ATOM 641 N N . GLY A 1 80 ? -14.79161 99.82386 26.54050 1.000 30.88625 738 GLY A N 1
ATOM 642 C CA . GLY A 1 80 ? -14.21142 101.03610 25.97871 1.000 35.51276 738 GLY A CA 1
ATOM 643 C C . GLY A 1 80 ? -14.62518 102.33889 26.63308 1.000 36.63898 738 GLY A C 1
ATOM 644 O O . GLY A 1 80 ? -14.25711 103.40516 26.13375 1.000 33.81388 738 GLY A O 1
ATOM 645 N N . GLN A 1 81 ? -15.37156 102.28879 27.74126 1.000 31.41468 739 GLN A N 1
ATOM 646 C CA . GLN A 1 81 ? -15.85629 103.47567 28.44150 1.000 29.15848 739 GLN A CA 1
ATOM 647 C C . GLN A 1 81 ? -15.37446 103.42522 29.88959 1.000 24.94304 739 GLN A C 1
ATOM 648 O O . GLN A 1 81 ? -14.88315 102.37866 30.34109 1.000 27.42800 739 GLN A O 1
ATOM 654 N N . PRO A 1 82 ? -15.47926 104.51587 30.65065 1.000 22.92477 740 PRO A N 1
ATOM 655 C CA . PRO A 1 82 ? -14.99365 104.46891 32.03355 1.000 24.12410 740 PRO A CA 1
ATOM 656 C C . PRO A 1 82 ? -15.77066 103.42594 32.82484 1.000 21.84485 740 PRO A C 1
ATOM 657 O O . PRO A 1 82 ? -16.97241 103.24656 32.62840 1.000 23.15953 740 PRO A O 1
ATOM 661 N N . VAL A 1 83 ? -15.06259 102.71842 33.70646 1.000 20.53876 741 VAL A N 1
ATOM 662 C CA . VAL A 1 83 ? -15.72478 101.79711 34.61126 1.000 20.55752 741 VAL A CA 1
ATOM 663 C C . VAL A 1 83 ? -16.70407 102.58920 35.47649 1.000 25.78847 741 VAL A C 1
ATOM 664 O O . VAL A 1 83 ? -16.48546 103.77110 35.78072 1.000 21.26671 741 VAL A O 1
ATOM 668 N N . ALA A 1 84 ? -17.79824 101.93114 35.87841 1.000 20.12773 742 ALA A N 1
ATOM 669 C CA . ALA A 1 84 ? -18.86454 102.63829 36.57920 1.000 19.89044 742 ALA A CA 1
ATOM 670 C C . ALA A 1 84 ? -18.35556 103.30882 37.84693 1.000 20.38794 742 ALA A C 1
ATOM 671 O O . ALA A 1 84 ? -18.81328 104.39931 38.19409 1.000 22.13811 742 ALA A O 1
ATOM 673 N N . HIS A 1 85 ? -17.41377 102.68140 38.54640 1.000 18.31854 743 HIS A N 1
ATOM 674 C CA . HIS A 1 85 ? -16.99167 103.22965 39.82805 1.000 20.04238 743 HIS A CA 1
ATOM 675 C C . HIS A 1 85 ? -16.07942 104.42999 39.66426 1.000 24.58154 743 HIS A C 1
ATOM 676 O O . HIS A 1 85 ? -15.88803 105.17793 40.62818 1.000 22.38366 743 HIS A O 1
ATOM 683 N N . SER A 1 86 ? -15.54183 104.65525 38.47104 1.000 21.14100 744 SER A N 1
ATOM 684 C CA . SER A 1 86 ? -14.78090 105.87666 38.28145 1.000 25.43768 744 SER A CA 1
ATOM 685 C C . SER A 1 86 ? -15.70081 107.06423 38.07663 1.000 26.38402 744 SER A C 1
ATOM 686 O O . SER A 1 86 ? -15.23221 108.20697 38.08446 1.000 25.62597 744 SER A O 1
ATOM 689 N N . ILE A 1 87 ? -16.99692 106.81817 37.91049 1.000 24.12272 745 ILE A N 1
ATOM 690 C CA . ILE A 1 87 ? -17.99468 107.86916 37.91188 1.000 19.72306 745 ILE A CA 1
ATOM 691 C C . ILE A 1 87 ? -18.69551 107.96076 39.25950 1.000 23.34873 745 ILE A C 1
ATOM 692 O O . ILE A 1 87 ? -18.72011 109.02550 39.87791 1.000 22.39526 745 ILE A O 1
ATOM 697 N N . PHE A 1 88 ? -19.24405 106.84277 39.74736 1.000 17.54177 746 PHE A N 1
ATOM 698 C CA . PHE A 1 88 ? -20.08033 106.83690 40.94364 1.000 21.68268 746 PHE A CA 1
ATOM 699 C C . PHE A 1 88 ? -19.32238 106.55120 42.23875 1.000 21.64868 746 PHE A C 1
ATOM 700 O O . PHE A 1 88 ? -19.93610 106.61743 43.31691 1.000 20.69479 746 PHE A O 1
ATOM 708 N N . GLY A 1 89 ? -18.03122 106.23553 42.16938 1.000 18.21984 747 GLY A N 1
ATOM 709 C CA . GLY A 1 89 ? -17.27173 105.81198 43.33173 1.000 21.83482 747 GLY A CA 1
ATOM 710 C C . GLY A 1 89 ? -17.44890 104.32635 43.59857 1.000 21.03214 747 GLY A C 1
ATOM 711 O O . GLY A 1 89 ? -18.42076 103.70192 43.17411 1.000 19.96928 747 GLY A O 1
ATOM 712 N N . THR A 1 90 ? -16.47849 103.74348 44.31269 1.000 17.48685 748 THR A N 1
ATOM 713 C CA . THR A 1 90 ? -16.49200 102.29262 44.49690 1.000 18.15640 748 THR A CA 1
ATOM 714 C C . THR A 1 90 ? -17.61415 101.84063 45.42158 1.000 21.65930 748 THR A C 1
ATOM 715 O O . THR A 1 90 ? -18.15477 100.74087 45.23928 1.000 19.59120 748 THR A O 1
ATOM 719 N N . ALA A 1 91 ? -17.97571 102.64782 46.41904 1.000 17.25966 749 ALA A N 1
ATOM 720 C CA . ALA A 1 91 ? -18.96060 102.17540 47.39039 1.000 19.13026 749 ALA A CA 1
ATOM 721 C C . ALA A 1 91 ? -20.34191 102.06615 46.75517 1.000 18.96322 749 ALA A C 1
ATOM 722 O O . ALA A 1 91 ? -21.02437 101.04928 46.91521 1.000 20.95965 749 ALA A O 1
ATOM 724 N N . GLN A 1 92 ? -20.77721 103.09902 46.02906 1.000 16.04573 750 GLN A N 1
ATOM 725 C CA . GLN A 1 92 ? -22.10071 103.01757 45.40932 1.000 18.06070 750 GLN A CA 1
ATOM 726 C C . GLN A 1 92 ? -22.14085 101.96400 44.31636 1.000 17.83597 750 GLN A C 1
ATOM 727 O O . GLN A 1 92 ? -23.14954 101.27350 44.16081 1.000 18.96743 750 GLN A O 1
ATOM 733 N N . ALA A 1 93 ? -21.06482 101.83673 43.53852 1.000 17.61210 751 ALA A N 1
ATOM 734 C CA . ALA A 1 93 ? -21.05750 100.84159 42.47513 1.000 21.60459 751 ALA A CA 1
ATOM 735 C C . ALA A 1 93 ? -21.08637 99.43310 43.05329 1.000 18.17093 751 ALA A C 1
ATOM 736 O O . ALA A 1 93 ? -21.79119 98.55579 42.54010 1.000 18.93196 751 ALA A O 1
ATOM 738 N N . MET A 1 94 ? -20.32874 99.19780 44.12390 1.000 18.18520 752 MET A N 1
ATOM 739 C CA . MET A 1 94 ? -20.35251 97.89713 44.78590 1.000 18.38624 752 MET A CA 1
ATOM 740 C C . MET A 1 94 ? -21.72705 97.60460 45.38014 1.000 19.10104 752 MET A C 1
ATOM 741 O O . MET A 1 94 ? -22.24653 96.48927 45.26003 1.000 19.81736 752 MET A O 1
ATOM 746 N N . ASN A 1 95 ? -22.31382 98.57883 46.07207 1.000 19.48377 753 ASN A N 1
ATOM 747 C CA . ASN A 1 95 ? -23.63673 98.35291 46.64993 1.000 20.19141 753 ASN A CA 1
ATOM 748 C C . ASN A 1 95 ? -24.67010 98.09492 45.56193 1.000 19.27926 753 ASN A C 1
ATOM 749 O O . ASN A 1 95 ? -25.56151 97.25775 45.73005 1.000 18.09134 753 ASN A O 1
ATOM 754 N N . SER A 1 96 ? -24.56490 98.80615 44.43655 1.000 17.92520 754 SER A N 1
ATOM 755 C CA . SER A 1 96 ? -25.51517 98.61944 43.34795 1.000 18.14343 754 SER A CA 1
ATOM 756 C C . SER A 1 96 ? -25.40965 97.20906 42.77122 1.000 19.10656 754 SER A C 1
ATOM 757 O O . SER A 1 96 ? -26.42596 96.55051 42.52227 1.000 22.44281 754 SER A O 1
ATOM 760 N N . GLY A 1 97 ? -24.18679 96.72726 42.55145 1.000 17.81266 755 GLY A N 1
ATOM 761 C CA . GLY A 1 97 ? -24.02743 95.37266 42.04974 1.000 17.40712 755 GLY A CA 1
ATOM 762 C C . GLY A 1 97 ? -24.61785 94.33881 42.98911 1.000 22.98431 755 GLY A C 1
ATOM 763 O O . GLY A 1 97 ? -25.37472 93.45630 42.57388 1.000 20.16267 755 GLY A O 1
ATOM 764 N N . ASN A 1 98 ? -24.29039 94.43969 44.27587 1.000 16.98639 756 ASN A N 1
ATOM 765 C CA . ASN A 1 98 ? -24.78413 93.44918 45.22017 1.000 18.56783 756 ASN A CA 1
ATOM 766 C C . ASN A 1 98 ? -26.29670 93.54077 45.40834 1.000 19.62511 756 ASN A C 1
ATOM 767 O O . ASN A 1 98 ? -26.96636 92.51062 45.53935 1.000 20.85252 756 ASN A O 1
ATOM 772 N N . TYR A 1 99 ? -26.84803 94.75631 45.40822 1.000 16.45827 757 TYR A N 1
ATOM 773 C CA . TYR A 1 99 ? -28.29656 94.94032 45.36125 1.000 16.84886 757 TYR A CA 1
ATOM 774 C C . TYR A 1 99 ? -28.92325 94.11960 44.23446 1.000 21.54751 757 TYR A C 1
ATOM 775 O O . TYR A 1 99 ? -29.87840 93.36102 44.44843 1.000 18.22756 757 TYR A O 1
ATOM 784 N N . VAL A 1 100 ? -28.37496 94.24868 43.02265 1.000 18.55325 758 VAL A N 1
ATOM 785 C CA . VAL A 1 100 ? -28.94660 93.57996 41.85802 1.000 19.78921 758 VAL A CA 1
ATOM 786 C C . VAL A 1 100 ? -28.89592 92.06137 42.00246 1.000 20.52049 758 VAL A C 1
ATOM 787 O O . VAL A 1 100 ? -29.75345 91.35272 41.45258 1.000 20.54532 758 VAL A O 1
ATOM 791 N N . TYR A 1 101 ? -27.89806 91.52982 42.72296 1.000 18.18214 759 TYR A N 1
ATOM 792 C CA . TYR A 1 101 ? -27.89072 90.09425 43.00188 1.000 21.03813 759 TYR A CA 1
ATOM 793 C C . TYR A 1 101 ? -29.18229 89.66599 43.68558 1.000 24.13787 759 TYR A C 1
ATOM 794 O O . TYR A 1 101 ? -29.69219 88.56264 43.44473 1.000 20.12780 759 TYR A O 1
ATOM 803 N N . PHE A 1 102 ? -29.72266 90.51578 44.56226 1.000 19.01497 760 PHE A N 1
ATOM 804 C CA . PHE A 1 102 ? -30.96237 90.13645 45.23167 1.000 21.68250 760 PHE A CA 1
ATOM 805 C C . PHE A 1 102 ? -32.19241 90.52154 44.42776 1.000 19.49896 760 PHE A C 1
ATOM 806 O O . PHE A 1 102 ? -33.18985 89.80039 44.47243 1.000 20.74475 760 PHE A O 1
ATOM 814 N N . LEU A 1 103 ? -32.13249 91.57907 43.61993 1.000 18.32867 761 LEU A N 1
ATOM 815 C CA . LEU A 1 103 ? -33.22171 91.81883 42.68005 1.000 20.05774 761 LEU A CA 1
ATOM 816 C C . LEU A 1 103 ? -33.35733 90.66259 41.69780 1.000 23.82703 761 LEU A C 1
ATOM 817 O O . LEU A 1 103 ? -34.46534 90.32739 41.27092 1.000 23.49893 761 LEU A O 1
ATOM 822 N N . ALA A 1 104 ? -32.23564 90.05782 41.30356 1.000 20.59320 762 ALA A N 1
ATOM 823 C CA . ALA A 1 104 ? -32.30518 88.93776 40.37247 1.000 21.67094 762 ALA A CA 1
ATOM 824 C C . ALA A 1 104 ? -32.91456 87.71435 41.04079 1.000 24.88614 762 ALA A C 1
ATOM 825 O O . ALA A 1 104 ? -33.63391 86.95080 40.39457 1.000 25.31425 762 ALA A O 1
ATOM 827 N N . LEU A 1 105 ? -32.64544 87.51607 42.33273 1.000 22.23980 763 LEU A N 1
ATOM 828 C CA . LEU A 1 105 ? -33.26545 86.40912 43.04619 1.000 22.59487 763 LEU A CA 1
ATOM 829 C C . LEU A 1 105 ? -34.77684 86.60311 43.13698 1.000 27.40955 763 LEU A C 1
ATOM 830 O O . LEU A 1 105 ? -35.54745 85.65002 42.95415 1.000 22.79347 763 LEU A O 1
ATOM 835 N N . ARG A 1 106 ? -35.21830 87.83760 43.38633 1.000 19.05736 764 ARG A N 1
ATOM 836 C CA . ARG A 1 106 ? -36.64343 88.13740 43.35089 1.000 25.53157 764 ARG A CA 1
ATOM 837 C C . ARG A 1 106 ? -37.23170 87.83194 41.97458 1.000 29.92098 764 ARG A C 1
ATOM 838 O O . ARG A 1 106 ? -38.35912 87.33751 41.86565 1.000 23.66903 764 ARG A O 1
ATOM 846 N N . GLU A 1 107 ? -36.46487 88.088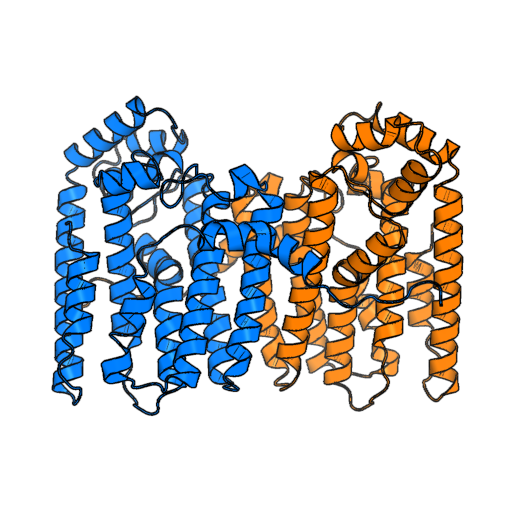70 40.91167 1.000 26.27605 765 GLU A N 1
ATOM 847 C CA . GLU A 1 107 ? -36.92345 87.77240 39.56285 1.000 28.83902 765 GLU A CA 1
ATOM 848 C C . GLU A 1 107 ? -37.04640 86.26208 39.34719 1.000 26.96277 765 GLU A C 1
ATOM 849 O O . GLU A 1 107 ? -38.00859 85.79271 38.73026 1.000 27.21509 765 GLU A O 1
ATOM 855 N N . VAL A 1 108 ? -36.07329 85.48720 39.82479 1.000 22.24945 766 VAL A N 1
ATOM 856 C CA . VAL A 1 108 ? -36.12561 84.03270 39.68926 1.000 25.42428 766 VAL A CA 1
ATOM 857 C C . VAL A 1 108 ? -37.36136 83.46450 40.38123 1.000 31.48991 766 VAL A C 1
ATOM 858 O O . VAL A 1 108 ? -37.94500 82.46459 39.93093 1.000 25.45687 766 VAL A O 1
ATOM 862 N N . GLN A 1 109 ? -37.75754 84.06373 41.50483 1.000 25.07842 767 GLN A N 1
ATOM 863 C CA . GLN A 1 109 ? -38.94604 83.61055 42.21788 1.000 29.05884 767 GLN A CA 1
ATOM 864 C C . GLN A 1 109 ? -40.19791 83.66697 41.35318 1.000 24.92971 767 GLN A C 1
ATOM 865 O O . GLN A 1 109 ? -41.15671 82.94416 41.63850 1.000 32.68884 767 GLN A O 1
ATOM 871 N N . LYS A 1 110 ? -40.22198 84.51968 40.32896 1.000 26.03964 768 LYS A N 1
ATOM 872 C CA . LYS A 1 110 ? -41.35571 84.57890 39.41179 1.000 31.34118 768 LYS A CA 1
ATOM 873 C C . LYS A 1 110 ? -41.58188 83.27075 38.67424 1.000 33.39340 768 LYS A C 1
ATOM 874 O O . LYS A 1 110 ? -42.66924 83.06517 38.12962 1.000 32.76206 768 LYS A O 1
ATOM 880 N N . LEU A 1 111 ? -40.57703 82.40020 38.59788 1.000 28.03782 769 LEU A N 1
ATOM 881 C CA . LEU A 1 111 ? -40.80730 81.11542 37.95227 1.000 31.21793 769 LEU A CA 1
ATOM 882 C C . LEU A 1 111 ? -41.65291 80.18597 38.81479 1.000 30.95410 7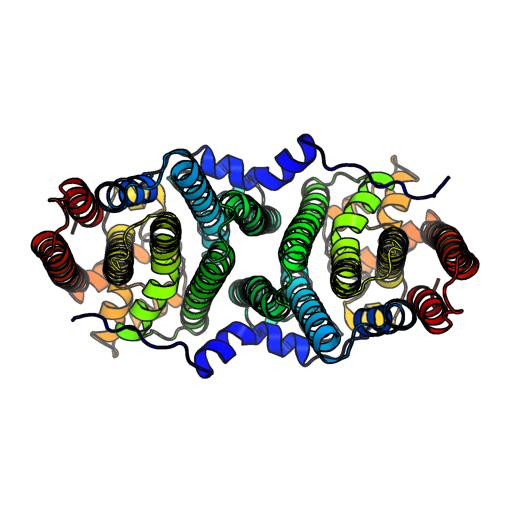69 LEU A C 1
ATOM 883 O O . LEU A 1 111 ? -42.16321 79.18249 38.30202 1.000 27.84515 769 LEU A O 1
ATOM 888 N N . GLN A 1 112 ? -41.79865 80.49316 40.10453 1.000 25.88201 770 GLN A N 1
ATOM 889 C CA . GLN A 1 112 ? -42.51321 79.64165 41.05192 1.000 27.51354 770 GLN A CA 1
ATOM 890 C C . GLN A 1 112 ? -42.05296 78.19934 40.90328 1.000 34.25759 770 GLN A C 1
ATOM 891 O O . GLN A 1 112 ? -42.84875 77.26318 40.76491 1.000 30.42183 770 GLN A O 1
ATOM 897 N N . ASN A 1 113 ? -40.73737 78.03019 40.91351 1.000 28.95509 771 ASN A N 1
ATOM 898 C CA . ASN A 1 113 ? -40.10347 76.73631 40.68185 1.000 26.96978 771 ASN A CA 1
ATOM 899 C C . ASN A 1 113 ? -39.14114 76.52127 41.83536 1.000 28.61877 771 ASN A C 1
ATOM 900 O O . ASN A 1 113 ? -38.09264 77.19727 41.89115 1.000 29.82356 771 ASN A O 1
ATOM 905 N N . PRO A 1 114 ? -39.45329 75.64585 42.78700 1.000 35.08555 772 PRO A N 1
ATOM 906 C CA . PRO A 1 114 ? -38.58257 75.53998 43.97203 1.000 39.31462 772 PRO A CA 1
ATOM 907 C C . PRO A 1 114 ? -37.16130 75.13065 43.62923 1.000 39.66235 772 PRO A C 1
ATOM 908 O O . PRO A 1 114 ? -36.21137 75.62804 44.25648 1.000 35.29756 772 PRO A O 1
ATOM 912 N N . LYS A 1 115 ? -36.98170 74.25683 42.62912 1.000 28.28389 773 LYS A N 1
ATOM 913 C CA . LYS A 1 115 ? -35.63107 73.87588 42.22695 1.000 27.51561 773 LYS A CA 1
ATOM 914 C C . LYS A 1 115 ? -34.83137 75.07961 41.71607 1.000 27.10269 773 LYS A C 1
ATOM 915 O O . LYS A 1 115 ? -33.61580 75.15380 41.92868 1.000 25.58120 773 LYS A O 1
ATOM 918 N N . ALA A 1 116 ? -35.48929 76.03246 41.05702 1.000 26.38812 774 ALA A N 1
ATOM 919 C CA . ALA A 1 116 ? -34.78115 77.19659 40.52530 1.000 27.19073 774 ALA A CA 1
ATOM 920 C C . ALA A 1 116 ? -34.13040 78.02734 41.62928 1.000 29.05593 774 ALA A C 1
ATOM 921 O O . ALA A 1 116 ? -33.05481 78.60222 41.41955 1.000 26.86458 774 ALA A O 1
ATOM 923 N N . ILE A 1 117 ? -34.76567 78.11492 42.79613 1.000 25.31624 775 ILE A N 1
ATOM 924 C CA . ILE A 1 117 ? -34.18011 78.84244 43.92246 1.000 28.77829 775 ILE A CA 1
ATOM 925 C C . ILE A 1 117 ? -32.87452 78.19123 44.35650 1.000 29.13692 775 ILE A C 1
ATOM 926 O O . ILE A 1 117 ? -31.85645 78.86581 44.55861 1.000 27.02972 775 ILE A O 1
ATOM 931 N N . SER A 1 118 ? -32.88678 76.86953 44.52455 1.000 26.51561 776 SER A N 1
ATOM 932 C CA . SER A 1 118 ? -31.67831 76.15993 44.93291 1.000 27.43531 776 SER A CA 1
ATOM 933 C C . SER A 1 118 ? -30.57365 76.27873 43.89088 1.000 26.00234 776 SER A C 1
ATOM 934 O O . SER A 1 118 ? -29.39088 76.36608 44.23084 1.000 26.81395 776 SER A O 1
ATOM 937 N N . ILE A 1 119 ? -30.93846 76.25292 42.61888 1.000 24.16262 777 ILE A N 1
ATOM 938 C CA . ILE A 1 119 ? -29.96297 76.42992 41.54712 1.000 24.11502 777 ILE A CA 1
ATOM 939 C C . ILE A 1 119 ? -29.31399 77.81292 41.64067 1.000 23.25724 777 ILE A C 1
ATOM 940 O O . ILE A 1 119 ? -28.09285 77.96563 41.50694 1.000 22.81527 777 ILE A O 1
ATOM 945 N N . TYR A 1 120 ? -30.12479 78.83968 41.86696 1.000 22.88333 778 TYR A N 1
ATOM 946 C CA . TYR A 1 120 ? -29.59675 80.19521 41.99198 1.000 22.83399 778 TYR A CA 1
ATOM 947 C C . TYR A 1 120 ? -28.62358 80.29872 43.16184 1.000 23.26954 778 TYR A C 1
ATOM 948 O O . TYR A 1 120 ? -27.50484 80.79935 43.01056 1.000 23.58039 778 TYR A O 1
ATOM 957 N N . VAL A 1 121 ? -29.02139 79.79768 44.33534 1.000 24.93171 779 VAL A N 1
ATOM 958 C CA . VAL A 1 121 ? -28.15488 79.88168 45.50941 1.000 24.42869 779 VAL A CA 1
ATOM 959 C C . VAL A 1 121 ? -26.83990 79.15844 45.25021 1.000 27.24922 779 VAL A C 1
ATOM 960 O O . VAL A 1 121 ? -25.75295 79.69482 45.50858 1.000 24.50645 779 VAL A O 1
ATOM 964 N N . ASP A 1 122 ? -26.91620 77.93592 44.71452 1.000 26.50319 780 ASP A N 1
ATOM 965 C CA . ASP A 1 122 ? -25.69894 77.17625 44.45913 1.000 22.92292 780 ASP A CA 1
ATOM 966 C C . ASP A 1 122 ? -24.78247 77.89548 43.48493 1.000 23.13892 780 ASP A C 1
ATOM 967 O O . ASP A 1 122 ? -23.55759 77.81158 43.61930 1.000 23.01419 780 ASP A O 1
ATOM 972 N N . SER A 1 123 ? -25.34792 78.61105 42.51264 1.000 22.33038 781 SER A N 1
ATOM 973 C CA . SER A 1 123 ? -24.51579 79.30210 41.53328 1.000 27.77028 781 SER A CA 1
ATOM 974 C C . SER A 1 123 ? -23.88123 80.55450 42.12230 1.000 23.55384 781 SER A C 1
ATOM 975 O O . SER A 1 123 ? -22.71994 80.86693 41.82551 1.000 22.43950 781 SER A O 1
ATOM 978 N N . LEU A 1 124 ? -24.62716 81.29917 42.93047 1.000 19.31505 782 LEU A N 1
ATOM 979 C CA . LEU A 1 124 ? -24.02903 82.46771 43.56528 1.000 21.47809 782 LEU A CA 1
ATOM 980 C C . LEU A 1 124 ? -22.94980 82.03807 44.55392 1.000 22.63657 782 LEU A C 1
ATOM 981 O O . LEU A 1 124 ? -21.91719 82.70598 44.67628 1.000 23.10251 782 LEU A O 1
ATOM 986 N N . ILE A 1 125 ? -23.14052 80.88985 45.20502 1.000 21.90005 783 ILE A N 1
ATOM 987 C CA . ILE A 1 125 ? -22.10001 80.32011 46.05687 1.000 20.21315 783 ILE A CA 1
ATOM 988 C C . ILE A 1 125 ? -20.85796 79.98546 45.23506 1.000 25.25214 783 ILE A C 1
ATOM 989 O O . ILE A 1 125 ? -19.73157 80.33645 45.61136 1.000 22.60658 783 ILE A O 1
ATOM 994 N N . ASP A 1 126 ? -21.04519 79.33427 44.08000 1.000 21.51946 784 ASP A N 1
ATOM 995 C CA . ASP A 1 126 ? -19.90418 78.98892 43.23502 1.000 23.84204 784 ASP A CA 1
ATOM 996 C C . ASP A 1 126 ? -19.21266 80.24006 42.71160 1.000 23.33189 784 ASP A C 1
ATOM 997 O O . ASP A 1 126 ? -17.98300 80.29149 42.62712 1.000 23.07250 784 ASP A O 1
ATOM 1002 N N . LEU A 1 127 ? -19.98686 81.24930 42.32873 1.000 19.98940 785 LEU A N 1
ATOM 1003 C CA . LEU A 1 127 ? -19.38748 82.46252 41.79310 1.000 22.21522 785 LEU A CA 1
ATOM 1004 C C . LEU A 1 127 ? -18.40833 83.07310 42.78793 1.000 22.57078 785 LEU A C 1
ATOM 1005 O O . LEU A 1 127 ? -17.29659 83.47933 42.41780 1.000 21.93886 785 LEU A O 1
ATOM 1010 N N . HIS A 1 128 ? -18.81311 83.14903 44.05966 1.000 21.25832 786 HIS A N 1
ATOM 1011 C CA . HIS A 1 128 ? -17.97677 83.74441 45.09926 1.000 21.40938 786 HIS A CA 1
ATOM 1012 C C . HIS A 1 128 ? -16.81790 82.83981 45.47319 1.000 20.11260 786 HIS A C 1
ATOM 1013 O O . HIS A 1 128 ? -15.75747 83.32917 45.88439 1.000 20.31731 786 HIS A O 1
ATOM 1020 N N . ARG A 1 129 ? -16.99898 81.52773 45.34940 1.000 16.63007 787 ARG A N 1
ATOM 1021 C CA . ARG A 1 129 ? -15.88588 80.61410 45.56292 1.000 17.75265 787 ARG A CA 1
ATOM 1022 C C . ARG A 1 129 ? -14.80521 80.81543 44.50837 1.000 20.54690 787 ARG A C 1
ATOM 1023 O O . ARG A 1 129 ? -13.60854 80.72176 44.80548 1.000 20.46572 787 ARG A O 1
ATOM 1031 N N . GLY A 1 130 ? -15.21025 81.07656 43.26394 1.000 20.22343 788 GLY A N 1
ATOM 1032 C CA . GLY A 1 130 ? -14.23259 81.32621 42.22165 1.000 17.69244 788 GLY A CA 1
ATOM 1033 C C . GLY A 1 130 ? -13.51872 82.64915 42.41943 1.000 18.99545 788 GLY A C 1
ATOM 1034 O O . GLY A 1 130 ? -12.29331 82.71986 42.33780 1.000 21.44895 788 GLY A O 1
ATOM 1035 N N . GLN A 1 131 ? -14.27729 83.71578 42.66100 1.000 18.23669 789 GLN A N 1
ATOM 1036 C CA . GLN A 1 131 ? -13.67159 85.02168 42.91808 1.000 19.59974 789 GLN A CA 1
ATOM 1037 C C . GLN A 1 131 ? -12.74734 84.97158 44.12847 1.000 21.54877 789 GLN A C 1
ATOM 1038 O O . GLN A 1 131 ? -11.68662 85.60737 44.13847 1.000 20.18931 789 GLN A O 1
ATOM 1044 N N . GLY A 1 132 ? -13.12848 84.21264 45.15428 1.000 17.97408 790 GLY A N 1
ATOM 1045 C CA . GLY A 1 132 ? -12.33147 84.18384 46.36500 1.000 18.38133 790 GLY A CA 1
ATOM 1046 C C . GLY A 1 132 ? -10.99210 83.51144 46.14383 1.000 21.88524 790 GLY A C 1
ATOM 1047 O O . GLY A 1 132 ? -9.97215 83.96492 46.66360 1.000 18.80211 790 GLY A O 1
ATOM 1048 N N . MET A 1 133 ? -10.97176 82.42193 45.36415 1.000 17.86448 791 MET A N 1
ATOM 1049 C CA . MET A 1 133 ? -9.69904 81.74773 45.13237 1.000 19.14038 791 MET A CA 1
ATOM 1050 C C . MET A 1 133 ? -8.82530 82.56885 44.19585 1.000 19.70955 791 MET A C 1
ATOM 1051 O O . MET A 1 133 ? -7.60433 82.62854 44.36773 1.000 18.54264 791 MET A O 1
ATOM 1056 N N . GLU A 1 134 ? -9.43665 83.23138 43.21705 1.000 16.17073 792 GLU A N 1
ATOM 1057 C CA . GLU A 1 134 ? -8.65959 84.08946 42.32955 1.000 21.29659 792 GLU A CA 1
ATOM 1058 C C . GLU A 1 134 ? -7.98603 85.20230 43.11720 1.000 19.71047 792 GLU A C 1
ATOM 1059 O O . GLU A 1 134 ? -6.80036 85.48355 42.92709 1.000 18.88115 792 GLU A O 1
ATOM 1065 N N . LEU A 1 135 ? -8.74095 85.85882 44.00150 1.000 16.04247 793 LEU A N 1
ATOM 1066 C CA . LEU A 1 135 ? -8.16576 86.90847 44.83203 1.000 18.66181 793 LEU A CA 1
ATOM 1067 C C . LEU A 1 135 ? -7.10639 86.34594 45.77041 1.000 17.90163 793 LEU A C 1
ATOM 1068 O O . LEU A 1 135 ? -6.07480 86.98563 46.00549 1.000 21.51021 793 LEU A O 1
ATOM 1073 N N . PHE A 1 136 ? -7.33915 85.15606 46.31977 1.000 17.28131 794 PHE A N 1
ATOM 1074 C CA . PHE A 1 136 ? -6.38203 84.58288 47.26098 1.000 17.88415 794 PHE A CA 1
ATOM 1075 C C . PHE A 1 136 ? -5.01074 84.42091 46.61516 1.000 22.00849 794 PHE A C 1
ATOM 1076 O O . PHE A 1 136 ? -3.98677 84.80403 47.19817 1.000 17.75535 794 PHE A O 1
ATOM 1084 N N . TRP A 1 137 ? -4.97422 83.84671 45.40225 1.000 17.37030 795 TRP A N 1
ATOM 1085 C CA . TRP A 1 137 ? -3.70731 83.67900 44.68830 1.000 18.73567 795 TRP A CA 1
ATOM 1086 C C . TRP A 1 137 ? -3.09617 85.02922 44.33897 1.000 19.30905 795 TRP A C 1
ATOM 1087 O O . TRP A 1 137 ? -1.88694 85.24273 44.50211 1.000 21.20409 795 TRP A O 1
ATOM 1098 N N . ARG A 1 138 ? -3.91857 85.94770 43.84043 1.000 18.76671 796 ARG A N 1
ATOM 1099 C CA . ARG A 1 138 ? -3.42683 87.26530 43.46191 1.000 21.95780 796 ARG A CA 1
ATOM 1100 C C . ARG A 1 138 ? -2.73055 87.95380 44.62695 1.000 25.22890 796 ARG A C 1
ATOM 1101 O O . ARG A 1 138 ? -1.60841 88.46016 44.48699 1.000 21.62286 796 ARG A O 1
ATOM 1109 N N . ASP A 1 139 ? -3.38814 87.97662 45.79296 1.000 17.63262 797 ASP A N 1
ATOM 1110 C CA . ASP A 1 139 ? -2.87283 88.72080 46.93737 1.000 18.57783 797 ASP A CA 1
ATOM 1111 C C . ASP A 1 139 ? -1.67793 88.02802 47.56556 1.000 18.06416 797 ASP A C 1
ATOM 1112 O O . ASP A 1 139 ? -0.83005 88.69121 48.17121 1.000 24.05430 797 ASP A O 1
ATOM 1117 N N . SER A 1 140 ? -1.61174 86.70413 47.48600 1.000 17.70298 798 SER A N 1
ATOM 1118 C CA . SER A 1 140 ? -0.51527 85.97176 48.10132 1.000 19.66543 798 SER A CA 1
ATOM 1119 C C . SER A 1 140 ? 0.66425 85.77410 47.15494 1.000 20.22196 798 SER A C 1
ATOM 1120 O O . SER A 1 140 ? 1.68414 85.21755 47.57382 1.000 18.40721 798 SER A O 1
ATOM 1123 N N . LEU A 1 141 ? 0.53855 86.21008 45.89683 1.000 19.64532 799 LEU A N 1
ATOM 1124 C CA . LEU A 1 141 ? 1.59575 86.09565 44.88859 1.000 17.13532 799 LEU A CA 1
ATOM 1125 C C . LEU A 1 141 ? 1.98091 84.64857 44.67335 1.000 19.01447 799 LEU A C 1
ATOM 1126 O O . LEU A 1 141 ? 3.14247 84.32722 44.43902 1.000 24.10311 799 LEU A O 1
ATOM 1131 N N . MET A 1 142 ? 1.02572 83.74831 44.79243 1.000 20.13547 800 MET A N 1
ATOM 1132 C CA . MET A 1 142 ? 1.30231 82.33362 44.63394 1.000 26.09731 800 MET A CA 1
ATOM 1133 C C . MET A 1 142 ? 0.63966 81.87635 43.34798 1.000 22.13144 800 MET A C 1
ATOM 1134 O O . MET A 1 142 ? -0.58794 81.89292 43.22542 1.000 23.08467 800 MET A O 1
ATOM 1139 N N . CYS A 1 143 ? 1.45152 81.46761 42.40836 1.000 22.97314 801 CYS A N 1
ATOM 1140 C CA . CYS A 1 143 ? 0.96142 81.04391 41.11087 1.000 19.53949 801 CYS A CA 1
ATOM 1141 C C . CYS A 1 143 ? 0.23470 79.71546 41.23515 1.000 17.28357 801 CYS A C 1
ATOM 1142 O O . CYS A 1 143 ? 0.86955 78.71329 41.58056 1.000 23.40913 801 CYS A O 1
ATOM 1145 N N . PRO A 1 144 ? -1.06422 79.64013 40.94221 1.000 19.57416 802 PRO A N 1
ATOM 1146 C CA . PRO A 1 144 ? -1.74177 78.33640 40.94899 1.000 19.19492 802 PRO A CA 1
ATOM 1147 C C . PRO A 1 144 ? -1.21833 77.43971 39.83634 1.000 22.95396 802 PRO A C 1
ATOM 1148 O O . PRO A 1 144 ? -0.56991 77.89367 38.89630 1.000 22.21088 802 PRO A O 1
ATOM 1152 N N . THR A 1 145 ? -1.49729 76.14414 39.95770 1.000 21.96658 803 THR A N 1
ATOM 1153 C CA . THR A 1 145 ? -1.33269 75.26029 38.81449 1.000 21.52030 803 THR A CA 1
ATOM 1154 C C . THR A 1 145 ? -2.44352 75.52857 37.80981 1.000 25.19402 803 THR A C 1
ATOM 1155 O O . THR A 1 145 ? -3.43904 76.19753 38.10669 1.000 22.55601 803 THR A O 1
ATOM 1159 N N . GLU A 1 146 ? -2.26333 74.99576 36.60004 1.000 24.39546 804 GLU A N 1
ATOM 1160 C CA . GLU A 1 146 ? -3.30277 75.10998 35.58228 1.000 23.24179 804 GLU A CA 1
ATOM 1161 C C . GLU A 1 146 ? -4.59133 74.43548 36.03272 1.000 24.69786 804 GLU A C 1
ATOM 1162 O O . GLU A 1 146 ? -5.69304 74.93053 35.76381 1.000 22.87878 804 GLU A O 1
ATOM 1168 N N . GLU A 1 147 ? -4.46930 73.29324 36.70776 1.000 23.59630 805 GLU A N 1
ATOM 1169 C CA . GLU A 1 147 ? -5.64462 72.55905 37.16195 1.000 29.11525 805 GLU A CA 1
ATOM 1170 C C . GLU A 1 147 ? -6.40723 73.34459 38.22589 1.000 25.09526 805 GLU A C 1
ATOM 1171 O O . GLU A 1 147 ? -7.64007 73.40303 38.19678 1.000 23.17435 805 GLU A O 1
ATOM 1177 N N . GLN A 1 148 ? -5.69555 73.95424 39.17395 1.000 21.89075 806 GLN A N 1
ATOM 1178 C CA . GLN A 1 148 ? -6.36184 74.84913 40.11775 1.000 23.77932 806 GLN A CA 1
ATOM 1179 C C . GLN A 1 148 ? -7.03578 76.00397 39.39110 1.000 24.10506 806 GLN A C 1
ATOM 1180 O O . GLN A 1 148 ? -8.15041 76.40526 39.73913 1.000 21.73676 806 GLN A O 1
ATOM 1186 N N . TYR A 1 149 ? -6.37751 76.55701 38.36971 1.000 20.09602 807 TYR A N 1
ATOM 1187 C CA . TYR A 1 149 ? -6.96528 77.69744 37.68600 1.000 20.43853 807 TYR A CA 1
ATOM 1188 C C . TYR A 1 149 ? -8.28445 77.30101 37.03205 1.000 23.64438 807 TYR A C 1
ATOM 1189 O O . TYR A 1 149 ? -9.28561 78.02001 37.13971 1.000 20.26962 807 TYR A O 1
ATOM 1198 N N . LEU A 1 150 ? -8.32066 76.12845 36.39225 1.000 21.94556 808 LEU A N 1
ATOM 1199 C CA . LEU A 1 150 ? -9.53361 75.70072 35.69771 1.000 25.50408 808 LEU A CA 1
ATOM 1200 C C . LEU A 1 150 ? -10.66883 75.39702 36.67441 1.000 21.96266 808 LEU A C 1
ATOM 1201 O O . LEU A 1 150 ? -11.84100 75.63880 36.35969 1.000 23.35690 808 LEU A O 1
ATOM 1206 N N . ASP A 1 151 ? -10.35054 74.85389 37.85158 1.000 21.56107 809 ASP A N 1
ATOM 1207 C CA . ASP A 1 151 ? -11.38541 74.67850 38.87313 1.000 27.34880 809 ASP A CA 1
ATOM 1208 C C . ASP A 1 151 ? -11.96861 76.01222 39.29185 1.000 26.57190 809 ASP A C 1
ATOM 1209 O O . ASP A 1 151 ? -13.18565 76.13998 39.46745 1.000 27.60936 809 ASP A O 1
ATOM 1214 N N . MET A 1 152 ? -11.11849 77.03036 39.43291 1.000 19.91989 810 MET A N 1
ATOM 1215 C CA . MET A 1 152 ? -11.63089 78.34985 39.77875 1.000 19.30674 810 MET A CA 1
ATOM 1216 C C . MET A 1 152 ? -12.49669 78.90341 38.64666 1.000 23.03691 810 MET A C 1
ATOM 1217 O O . MET A 1 152 ? -13.58035 79.45377 38.88710 1.000 21.91763 810 MET A O 1
ATOM 1222 N N . VAL A 1 153 ? -12.03974 78.76443 37.39874 1.000 24.12732 811 VAL A N 1
ATOM 1223 C CA . VAL A 1 153 ? -12.82739 79.23942 36.25767 1.000 25.21041 811 VAL A CA 1
ATOM 1224 C C . VAL A 1 153 ? -14.16818 78.52315 36.19050 1.000 23.06491 811 VAL A C 1
ATOM 1225 O O . VAL A 1 153 ? -15.20207 79.13594 35.90698 1.000 27.51937 811 VAL A O 1
ATOM 1229 N N . ALA A 1 154 ? -14.16957 77.21503 36.43770 1.000 23.20220 812 ALA A N 1
ATOM 1230 C CA . ALA A 1 154 ? -15.41401 76.45539 36.43467 1.000 26.72734 812 ALA A CA 1
ATOM 1231 C C . ALA A 1 154 ? -16.42532 77.03108 37.42329 1.000 34.54871 812 ALA A C 1
ATOM 1232 O O . ALA A 1 154 ? -17.62600 77.08052 37.13378 1.000 34.01997 812 ALA A O 1
ATOM 1234 N N . ASN A 1 155 ? -15.94985 77.47636 38.59633 1.000 26.89836 813 ASN A N 1
ATOM 1235 C CA . ASN A 1 155 ? -16.81977 78.06408 39.61315 1.000 27.58529 813 ASN A CA 1
ATOM 1236 C C . ASN A 1 155 ? -17.29739 79.44322 39.19575 1.000 26.37264 813 ASN A C 1
ATOM 1237 O O . ASN A 1 155 ? -18.47823 79.77394 39.33234 1.000 30.38463 813 ASN A O 1
ATOM 1242 N N . LYS A 1 156 ? -16.38251 80.26543 38.69926 1.000 25.80709 814 LYS A N 1
ATOM 1243 C CA . LYS A 1 156 ? -16.61603 81.67053 38.39945 1.000 31.29443 814 LYS A CA 1
ATOM 1244 C C . LYS A 1 156 ? -17.34369 81.84037 37.07552 1.000 44.40047 814 LYS A C 1
ATOM 1245 O O . LYS A 1 156 ? -18.57805 81.78671 37.02065 1.000 47.28230 814 LYS A O 1
ATOM 1251 N N . THR A 1 157 ? -16.57336 82.02610 35.99970 1.000 42.10136 815 THR A N 1
ATOM 1252 C CA . THR A 1 157 ? -17.15499 82.17435 34.66640 1.000 43.73031 815 THR A CA 1
ATOM 1253 C C . THR A 1 157 ? -18.12951 81.04612 34.34109 1.000 43.65618 815 THR A C 1
ATOM 1254 O O . THR A 1 157 ? -19.21056 81.29287 33.78850 1.000 45.33733 815 THR A O 1
ATOM 1258 N N . GLY A 1 158 ? -17.76849 79.80425 34.68902 1.000 37.68436 816 GLY A N 1
ATOM 1259 C CA . GLY A 1 158 ? -18.66364 78.68161 34.46667 1.000 36.17843 816 GLY A CA 1
ATOM 1260 C C . GLY A 1 158 ? -19.94766 78.74813 35.27771 1.000 43.04935 816 GLY A C 1
ATOM 1261 O O . GLY A 1 158 ? -20.98265 78.24415 34.84112 1.000 48.01133 816 GLY A O 1
ATOM 1262 N N . GLY A 1 159 ? -19.90832 79.38283 36.45215 1.000 39.81765 817 GLY A N 1
ATOM 1263 C CA . GLY A 1 159 ? -21.08589 79.41311 37.31221 1.000 39.33661 817 GLY A CA 1
ATOM 1264 C C . GLY A 1 159 ? -22.29463 80.08222 36.67279 1.000 44.87148 817 GLY A C 1
ATOM 1265 O O . GLY A 1 159 ? -23.43082 79.64371 36.86989 1.000 42.30539 817 GLY A O 1
ATOM 1266 N N . LEU A 1 160 ? -22.07205 81.15882 35.90898 1.000 42.22932 818 LEU A N 1
ATOM 1267 C CA . LEU A 1 160 ? -23.17234 81.86476 35.25038 1.000 33.41112 818 LEU A CA 1
ATOM 1268 C C . LEU A 1 160 ? -23.66012 81.14223 33.99908 1.000 37.07967 818 LEU A C 1
ATOM 1269 O O . LEU A 1 160 ? -24.86558 81.13880 33.72107 1.000 32.35805 818 LEU A O 1
ATOM 1274 N N . PHE A 1 161 ? -22.73334 80.61105 33.18775 1.000 33.53029 819 PHE A N 1
ATOM 1275 C CA . PHE A 1 161 ? -23.12251 79.75522 32.07112 1.000 29.55537 819 PHE A CA 1
ATOM 1276 C C . PHE A 1 161 ? -23.99749 78.62237 32.57489 1.000 29.55657 819 PHE A C 1
ATOM 1277 O O . PHE A 1 161 ? -25.07631 78.35115 32.03039 1.000 31.29413 819 PHE A O 1
ATOM 1285 N N . CYS A 1 162 ? -23.53840 77.94871 33.62933 1.000 25.08469 820 CYS A N 1
ATOM 1286 C CA . CYS A 1 162 ? -24.27885 76.82320 34.17565 1.000 26.17891 820 CYS A CA 1
ATOM 1287 C C . CYS A 1 162 ? -25.60940 77.25981 34.75862 1.000 32.51690 820 CYS A C 1
ATOM 1288 O O . CYS A 1 162 ? -26.61110 76.55189 34.61707 1.000 32.39708 820 CYS A O 1
ATOM 1291 N N . LEU A 1 163 ? -25.64163 78.41088 35.43083 1.000 27.76034 821 LEU A N 1
ATOM 1292 C CA . LEU A 1 163 ? -26.89925 78.89348 35.98185 1.000 26.04318 821 LEU A CA 1
ATOM 1293 C C . LEU A 1 163 ? -27.95063 79.03771 34.88955 1.000 23.61420 821 LEU A C 1
ATOM 1294 O O . LEU A 1 163 ? -29.11014 78.65803 35.07421 1.000 23.09956 821 LEU A O 1
ATOM 1299 N N . ALA A 1 164 ? -27.57083 79.63072 33.76042 1.000 20.67923 822 ALA A N 1
ATOM 1300 C CA . ALA A 1 164 ? -28.54003 79.88156 32.70227 1.000 24.05447 822 ALA A CA 1
ATOM 1301 C C . ALA A 1 164 ? -29.16783 78.57761 32.23504 1.000 24.93468 822 ALA A C 1
ATOM 1302 O O . ALA A 1 164 ? -30.39338 78.45363 32.15236 1.000 25.14375 822 ALA A O 1
ATOM 1304 N N . ILE A 1 165 ? -28.33202 77.58213 31.94649 1.000 22.80409 823 ILE A N 1
ATOM 1305 C CA . ILE A 1 165 ? -28.84291 76.33746 31.38958 1.000 23.31828 823 ILE A CA 1
ATOM 1306 C C . ILE A 1 165 ? -29.49675 75.47602 32.46857 1.000 22.95546 823 ILE A C 1
ATOM 1307 O O . ILE A 1 165 ? -30.44133 74.73361 32.18765 1.000 24.42170 823 ILE A O 1
ATOM 1312 N N . GLN A 1 166 ? -29.03068 75.54818 33.71451 1.000 21.07862 824 GLN A N 1
ATOM 1313 C CA . GLN A 1 166 ? -29.71087 74.80906 34.77368 1.000 22.19064 824 GLN A CA 1
ATOM 1314 C C . GLN A 1 166 ? -31.11920 75.34084 35.01157 1.000 22.57118 824 GLN A C 1
ATOM 1315 O O . GLN A 1 166 ? -32.02578 74.56692 35.33310 1.000 22.65546 824 GLN A O 1
ATOM 1321 N N . LEU A 1 167 ? -31.31749 76.66310 34.92267 1.000 21.53904 825 LEU A N 1
ATOM 1322 C CA . LEU A 1 167 ? -32.67496 77.19415 35.03645 1.000 21.05595 825 LEU A CA 1
ATOM 1323 C C . LEU A 1 167 ? -33.52692 76.74206 33.85487 1.000 24.55702 825 LEU A C 1
ATOM 1324 O O . LEU A 1 167 ? -34.70279 76.39471 34.02028 1.000 23.53077 825 LEU A O 1
ATOM 1329 N N . MET A 1 168 ? -32.95145 76.74253 32.64859 1.000 22.89893 826 MET A N 1
ATOM 1330 C CA . MET A 1 168 ? -33.67332 76.20264 31.49867 1.000 21.45046 826 MET A CA 1
ATOM 1331 C C . MET A 1 168 ? -34.07203 74.74818 31.73293 1.000 25.44537 826 MET A C 1
ATOM 1332 O O . MET A 1 168 ? -35.22841 74.37167 31.50498 1.000 24.39726 826 MET A O 1
ATOM 1337 N N . GLN A 1 169 ? -33.13831 73.91835 32.21472 1.000 22.51233 827 GLN A N 1
ATOM 1338 C CA . GLN A 1 169 ? -33.46143 72.51122 32.46491 1.000 23.16309 827 GLN A CA 1
ATOM 1339 C C . GLN A 1 169 ? -34.56084 72.37842 33.50796 1.000 30.56058 827 GLN A C 1
ATOM 1340 O O . GLN A 1 169 ? -35.37734 71.45358 33.44662 1.000 23.57329 827 GLN A O 1
ATOM 1346 N N . ALA A 1 170 ? -34.57681 73.27183 34.50142 1.000 24.93540 828 ALA A N 1
ATOM 1347 C CA . ALA A 1 170 ? -35.61830 73.19899 35.52025 1.000 27.92710 828 ALA A CA 1
ATOM 1348 C C . ALA A 1 170 ? -36.98918 73.56357 34.95837 1.000 27.36500 828 ALA A C 1
ATOM 1349 O O . ALA A 1 170 ? -38.00501 73.26537 35.58965 1.000 27.11202 828 ALA A O 1
ATOM 1351 N N . GLU A 1 171 ? -37.03389 74.18521 33.78202 1.000 26.36660 829 GLU A N 1
ATOM 1352 C CA . GLU A 1 171 ? -38.26716 74.57924 33.11282 1.000 28.60882 829 GLU A CA 1
ATOM 1353 C C . GLU A 1 171 ? -38.56739 73.70476 31.89846 1.000 33.47959 829 GLU A C 1
ATOM 1354 O O . GLU A 1 171 ? -39.33554 74.11012 31.02248 1.000 36.12601 829 GLU A O 1
ATOM 1360 N N . ALA A 1 172 ? -37.94128 72.53697 31.80797 1.000 28.61059 830 ALA A N 1
ATOM 1361 C CA . ALA A 1 172 ? -38.14416 71.60354 30.71071 1.000 27.88336 830 ALA A CA 1
ATOM 1362 C C . ALA A 1 172 ? -38.23624 70.20195 31.28714 1.000 36.15823 830 ALA A C 1
ATOM 1363 O O . ALA A 1 172 ? -37.69352 69.91543 32.35702 1.000 32.46095 830 ALA A O 1
ATOM 1365 N N . THR A 1 173 ? -38.92678 69.31492 30.57144 1.000 30.48589 831 THR A N 1
ATOM 1366 C CA . THR A 1 173 ? -39.10187 67.95325 31.05854 1.000 27.61822 831 THR A CA 1
ATOM 1367 C C . THR A 1 173 ? -38.09229 66.97001 30.48078 1.000 27.54319 831 THR A C 1
ATOM 1368 O O . THR A 1 173 ? -38.02663 65.83262 30.95308 1.000 30.21598 831 THR A O 1
ATOM 1372 N N . ILE A 1 174 ? -37.30640 67.36901 29.47924 1.000 27.19346 832 ILE A N 1
ATOM 1373 C CA . ILE A 1 174 ? -36.31667 66.45601 28.92419 1.000 33.30070 832 ILE A CA 1
ATOM 1374 C C . ILE A 1 174 ? -35.33410 66.05291 30.01622 1.000 37.75381 832 ILE A C 1
ATOM 1375 O O . ILE A 1 174 ? -34.99230 66.84935 30.90173 1.000 32.76357 832 ILE A O 1
ATOM 1380 N N . GLN A 1 175 ? -34.91056 64.78960 29.98583 1.000 36.04625 833 GLN A N 1
ATOM 1381 C CA . GLN A 1 175 ? -34.04513 64.26333 31.03307 1.000 37.89265 833 GLN A CA 1
ATOM 1382 C C . GLN A 1 175 ? -32.63709 64.04157 30.50213 1.000 40.13934 833 GLN A C 1
ATOM 1383 O O . GLN A 1 175 ? -32.06963 62.95900 30.65507 1.000 51.20909 833 GLN A O 1
ATOM 1389 N N . VAL A 1 176 ? -32.08793 65.05470 29.84839 1.000 31.53961 834 VAL A N 1
ATOM 1390 C CA . VAL A 1 176 ? -30.72115 65.04495 29.35109 1.000 30.71677 834 VAL A CA 1
ATOM 1391 C C . VAL A 1 176 ? -29.94089 66.07573 30.15573 1.000 35.23504 834 VAL A C 1
ATOM 1392 O O . VAL A 1 176 ? -30.46451 67.14929 30.47851 1.000 32.41492 834 VAL A O 1
ATOM 1396 N N . ASP A 1 177 ? -28.70112 65.74578 30.49849 1.000 32.67885 835 ASP A N 1
ATOM 1397 C CA . ASP A 1 177 ? -27.84935 66.62138 31.29791 1.000 31.06801 835 ASP A CA 1
ATOM 1398 C C . ASP A 1 177 ? -26.97066 67.43740 30.35537 1.000 29.36413 835 ASP A C 1
ATOM 1399 O O . ASP A 1 177 ? -26.01989 66.91388 29.76785 1.000 28.64258 835 ASP A O 1
ATOM 1404 N N . PHE A 1 178 ? -27.28818 68.71844 30.21061 1.000 25.83800 836 PHE A N 1
ATOM 1405 C CA . PHE A 1 178 ? -26.53255 69.61580 29.34904 1.000 22.18579 836 PHE A CA 1
ATOM 1406 C C . PHE A 1 178 ? -25.42678 70.36065 30.08815 1.000 27.74686 836 PHE A C 1
ATOM 1407 O O . PHE A 1 178 ? -24.70960 71.14625 29.46449 1.000 27.86730 836 PHE A O 1
ATOM 1415 N N . ILE A 1 179 ? -25.27833 70.15652 31.39155 1.000 26.36011 837 ILE A N 1
ATOM 1416 C CA . ILE A 1 179 ? -24.37539 71.00142 32.17724 1.000 28.71409 837 ILE A CA 1
ATOM 1417 C C . ILE A 1 179 ? -22.90321 70.70638 31.89969 1.000 31.18951 837 ILE A C 1
ATOM 1418 O O . ILE A 1 179 ? -22.12739 71.66500 31.75846 1.000 30.27927 837 ILE A O 1
ATOM 1423 N N . PRO A 1 180 ? -22.45442 69.44551 31.78718 1.000 29.49134 838 PRO A N 1
ATOM 1424 C CA . PRO A 1 180 ? -21.03899 69.23841 31.42488 1.000 28.32613 838 PRO A CA 1
ATOM 1425 C C . PRO A 1 180 ? -20.63788 70.00542 30.18539 1.000 29.56391 838 PRO A C 1
ATOM 1426 O O . PRO A 1 180 ? -19.57064 70.62976 30.16625 1.000 33.93421 838 PRO A O 1
ATOM 1430 N N . LEU A 1 181 ? -21.50641 70.03944 29.17213 1.000 29.02741 839 LEU A N 1
ATOM 1431 C CA . LEU A 1 181 ? -21.18908 70.76628 27.95108 1.000 25.17560 839 LEU A CA 1
ATOM 1432 C C . LEU A 1 181 ? -21.11368 72.27060 28.19727 1.000 27.07420 839 LEU A C 1
ATOM 1433 O O . LEU A 1 181 ? -20.19782 72.94703 27.71026 1.000 25.37616 839 LEU A O 1
ATOM 1438 N N . VAL A 1 182 ? -22.07874 72.82819 28.92806 1.000 25.24734 840 VAL A N 1
ATOM 1439 C CA . VAL A 1 182 ? -22.05240 74.28032 29.09166 1.000 27.46326 840 VAL A CA 1
ATOM 1440 C C . VAL A 1 182 ? -20.88040 74.69412 29.98161 1.000 25.36990 840 VAL A C 1
ATOM 1441 O O . VAL A 1 182 ? -20.24829 75.73314 29.75252 1.000 28.69063 840 VAL A O 1
ATOM 1445 N N . ARG A 1 183 ? -20.54163 73.87660 30.97778 1.000 23.87553 841 ARG A N 1
ATOM 1446 C CA . ARG A 1 183 ? -19.36512 74.17566 31.78585 1.000 30.86786 841 ARG A CA 1
ATOM 1447 C C . ARG A 1 183 ? -18.11037 74.20503 30.92270 1.000 32.67482 841 ARG A C 1
ATOM 1448 O O . ARG A 1 183 ? -17.26942 75.10326 31.05293 1.000 33.76821 841 ARG A O 1
ATOM 1456 N N . LEU A 1 184 ? -17.98262 73.23744 30.01918 1.000 30.10854 842 LEU A N 1
ATOM 1457 C CA . LEU A 1 184 ? -16.85721 73.22734 29.09425 1.000 28.95750 842 LEU A CA 1
ATOM 1458 C C . LEU A 1 184 ? -16.83829 74.48623 28.23274 1.000 25.06986 842 LEU A C 1
ATOM 1459 O O . LEU A 1 184 ? -15.77691 75.07186 27.99974 1.000 29.10094 842 LEU A O 1
ATOM 1464 N N . LEU A 1 185 ? -18.00502 74.94082 27.77123 1.000 25.83378 843 LEU A N 1
ATOM 1465 C CA . LEU A 1 185 ? -18.04417 76.15741 26.96038 1.000 25.20084 843 LEU A CA 1
ATOM 1466 C C . LEU A 1 185 ? -17.63295 77.38228 27.77527 1.000 27.41487 843 LEU A C 1
ATOM 1467 O O . LEU A 1 185 ? -17.03334 78.32471 27.24009 1.000 22.86350 843 LEU A O 1
ATOM 1472 N N . GLY A 1 186 ? -17.98950 77.40592 29.06134 1.000 24.60879 844 GLY A N 1
ATOM 1473 C CA . GLY A 1 186 ? -17.58968 78.51749 29.91127 1.000 26.22454 844 GLY A CA 1
ATOM 1474 C C . GLY A 1 186 ? -16.09530 78.54951 30.14982 1.000 27.18097 844 GLY A C 1
ATOM 1475 O O . GLY A 1 186 ? -15.48730 79.62408 30.19419 1.000 27.89766 844 GLY A O 1
ATOM 1476 N N . ILE A 1 187 ? -15.48169 77.37849 30.27592 1.000 23.84411 845 ILE A N 1
ATOM 1477 C CA . ILE A 1 187 ? -14.03695 77.30638 30.43412 1.000 26.41775 845 ILE A CA 1
ATOM 1478 C C . ILE A 1 187 ? -13.34095 77.77985 29.16491 1.000 28.81776 845 ILE A C 1
ATOM 1479 O O . ILE A 1 187 ? -12.40700 78.59241 29.21100 1.000 25.60397 845 ILE A O 1
ATOM 1484 N N . ILE A 1 188 ? -13.78931 77.28092 28.00957 1.000 22.78650 846 ILE A N 1
ATOM 1485 C CA . ILE A 1 188 ? -13.26447 77.75971 26.72919 1.000 23.26243 846 ILE A CA 1
ATOM 1486 C C . ILE A 1 188 ? -13.39350 79.27684 26.63097 1.000 22.34960 846 ILE A C 1
ATOM 1487 O O . ILE A 1 188 ? -12.47266 79.97383 26.19160 1.000 24.08948 846 ILE A O 1
ATOM 1492 N N . PHE A 1 189 ? -14.56587 79.80570 26.98616 1.000 21.82944 847 PHE A N 1
ATOM 1493 C CA . PHE A 1 189 ? -14.79315 81.24539 26.87279 1.000 23.52663 847 PHE A CA 1
ATOM 1494 C C . PHE A 1 189 ? -13.81063 82.03738 27.73356 1.000 25.17976 847 PHE A C 1
ATOM 1495 O O . PHE A 1 189 ? -13.29808 83.08109 27.31039 1.000 24.96135 847 PHE A O 1
ATOM 1503 N N . GLN A 1 190 ? -13.53702 81.55956 28.94966 1.000 23.60735 848 GLN A N 1
ATOM 1504 C CA . GLN A 1 190 ? -12.62617 82.28958 29.82619 1.000 23.50375 848 GLN A CA 1
ATOM 1505 C C . GLN A 1 190 ? -11.18850 82.21393 29.32469 1.000 23.14942 848 GLN A C 1
ATOM 1506 O O . GLN A 1 190 ? -10.46416 83.21672 29.34988 1.000 24.47139 848 GLN A O 1
ATOM 1512 N N . ILE A 1 191 ? -10.74912 81.03715 28.86930 1.000 20.05091 849 ILE A N 1
ATOM 1513 C CA . ILE A 1 191 ? -9.39061 80.93304 28.33568 1.000 22.27645 849 ILE A CA 1
ATOM 1514 C C . ILE A 1 191 ? -9.23061 81.81871 27.10515 1.000 24.53777 849 ILE A C 1
ATOM 1515 O O . ILE A 1 191 ? -8.20312 82.48809 26.93429 1.000 24.85895 849 ILE A O 1
ATOM 1520 N N . CYS A 1 192 ? -10.24870 81.86754 26.23956 1.000 21.80002 850 CYS A N 1
ATOM 1521 C CA . CYS A 1 192 ? -10.18234 82.80573 25.11600 1.000 24.17623 850 CYS A CA 1
ATOM 1522 C C . CYS A 1 192 ? -10.09639 84.23566 25.61723 1.000 24.87399 850 CYS A C 1
ATOM 1523 O O . CYS A 1 192 ? -9.32380 85.04884 25.09518 1.000 25.74353 850 CYS A O 1
ATOM 1526 N N . ASP A 1 193 ? -10.87449 84.55428 26.64556 1.000 27.06943 851 ASP A N 1
ATOM 1527 C CA . ASP A 1 193 ? -10.83137 85.89205 27.21947 1.000 24.49725 851 ASP A CA 1
ATOM 1528 C C . ASP A 1 193 ? -9.44482 86.21946 27.76488 1.000 25.12506 851 ASP A C 1
ATOM 1529 O O . ASP A 1 193 ? -8.92345 87.31527 27.52598 1.000 24.44065 851 ASP A O 1
ATOM 1534 N N . ASP A 1 194 ? -8.82631 85.27485 28.49332 1.000 24.12784 852 ASP A N 1
ATOM 1535 C CA . ASP A 1 194 ? -7.45476 85.46641 28.97472 1.000 23.43768 852 ASP A CA 1
ATOM 1536 C C . ASP A 1 194 ? -6.51211 85.78100 27.82093 1.000 23.03200 852 ASP A C 1
ATOM 1537 O O . ASP A 1 194 ? -5.65991 86.67076 27.90745 1.000 22.30230 852 ASP A O 1
ATOM 1542 N N . TYR A 1 195 ? -6.61818 85.00704 26.75150 1.000 25.64436 853 TYR A N 1
ATOM 1543 C CA . TYR A 1 195 ? -5.75083 85.19451 25.59624 1.000 28.85153 853 TYR A CA 1
ATOM 1544 C C . TYR A 1 195 ? -6.00254 86.55139 24.94812 1.000 28.11918 853 TYR A C 1
ATOM 1545 O O . TYR A 1 195 ? -5.07189 87.34352 24.75980 1.000 27.45676 853 TYR A O 1
ATOM 1554 N N . LEU A 1 196 ? -7.26762 86.84369 24.62080 1.000 27.95203 854 LEU A N 1
ATOM 1555 C CA . LEU A 1 196 ? -7.58574 88.07943 23.90857 1.000 29.71621 854 LEU A CA 1
ATOM 1556 C C . LEU A 1 196 ? -7.23724 89.30796 24.73446 1.000 31.91702 854 LEU A C 1
ATOM 1557 O O . LEU A 1 196 ? -6.94317 90.36760 24.17224 1.000 29.41017 854 LEU A O 1
ATOM 1562 N N . ASN A 1 197 ? -7.26125 89.19047 26.06896 1.000 28.96206 855 ASN A N 1
ATOM 1563 C CA . ASN A 1 197 ? -6.87030 90.31955 26.90920 1.000 25.05236 855 ASN A CA 1
ATOM 1564 C C . ASN A 1 197 ? -5.44648 90.74600 26.61981 1.000 27.90288 855 ASN A C 1
ATOM 1565 O O . ASN A 1 197 ? -5.11459 91.93139 26.72890 1.000 33.37937 855 ASN A O 1
ATOM 1570 N N . LEU A 1 198 ? -4.59039 89.79460 26.25048 1.000 25.71495 856 LEU A N 1
ATOM 1571 C CA . LEU A 1 198 ? -3.18882 90.08264 25.98835 1.000 29.34400 856 LEU A CA 1
ATOM 1572 C C . LEU A 1 198 ? -2.86716 90.25091 24.50364 1.000 32.40870 856 LEU A C 1
ATOM 1573 O O . LEU A 1 198 ? -1.81433 90.80767 24.18429 1.000 33.72393 856 LEU A O 1
ATOM 1578 N N . LYS A 1 199 ? -3.74642 89.80653 23.59247 1.000 36.31481 857 LYS A N 1
ATOM 1579 C CA . LYS A 1 199 ? -3.42689 89.75097 22.16611 1.000 38.74697 857 LYS A CA 1
ATOM 1580 C C . LYS A 1 199 ? -4.36035 90.52163 21.23342 1.000 44.58668 857 LYS A C 1
ATOM 1581 O O . LYS A 1 199 ? -3.93572 90.84678 20.12090 1.000 56.54687 857 LYS A O 1
ATOM 1587 N N . SER A 1 200 ? -5.60498 90.79995 21.61689 1.000 42.32461 858 SER A N 1
ATOM 1588 C CA . SER A 1 200 ? -6.56305 91.41018 20.69804 1.000 48.33866 858 SER A CA 1
ATOM 1589 C C . SER A 1 200 ? -6.55811 92.93173 20.79949 1.000 53.34399 858 SER A C 1
ATOM 1590 O O . SER A 1 200 ? -6.68992 93.48896 21.89539 1.000 53.58160 858 SER A O 1
ATOM 1593 N N . THR A 1 201 ? -6.46193 93.59505 19.64039 1.000 50.70091 859 THR A N 1
ATOM 1594 C CA . THR A 1 201 ? -6.51644 95.05652 19.59205 1.000 52.62970 859 THR A CA 1
ATOM 1595 C C . THR A 1 201 ? -7.87189 95.58640 20.05336 1.000 53.74000 859 THR A C 1
ATOM 1596 O O . THR A 1 201 ? -7.94000 96.61539 20.74000 1.000 53.67746 859 THR A O 1
ATOM 1600 N N . ALA A 1 202 ? -8.96531 94.90434 19.69055 1.000 48.09316 860 ALA A N 1
ATOM 1601 C CA . ALA A 1 202 ? -10.27490 95.32781 20.18481 1.000 53.40121 860 ALA A CA 1
ATOM 1602 C C . ALA A 1 202 ? -10.33753 95.25984 21.70905 1.000 56.69781 860 ALA A C 1
ATOM 1603 O O . ALA A 1 202 ? -10.96287 96.11396 22.34948 1.000 53.16520 860 ALA A O 1
ATOM 1605 N N . TYR A 1 203 ? -9.69223 94.25092 22.31027 1.000 50.12680 861 TYR A N 1
ATOM 1606 C CA . TYR A 1 203 ? -9.63166 94.18414 23.76944 1.000 54.35396 861 TYR A CA 1
ATOM 1607 C C . TYR A 1 203 ? -8.74616 95.28794 24.34274 1.000 55.21687 861 TYR A C 1
ATOM 1608 O O . TYR A 1 203 ? -9.01924 95.79035 25.44046 1.000 49.68785 861 TYR A O 1
ATOM 1617 N N . THR A 1 204 ? -7.69794 95.68977 23.61670 1.000 51.70125 862 THR A N 1
ATOM 1618 C CA . THR A 1 204 ? -6.91463 96.85123 24.03445 1.000 58.35734 862 THR A CA 1
ATOM 1619 C C . THR A 1 204 ? -7.76750 98.11997 24.04479 1.000 58.07584 862 THR A C 1
ATOM 1620 O O . THR A 1 204 ? -7.67963 98.92761 24.97898 1.000 55.01686 862 THR A O 1
ATOM 1624 N N . ASP A 1 205 ? -8.59862 98.31158 23.01184 1.000 55.92580 863 ASP A N 1
ATOM 1625 C CA . ASP A 1 205 ? -9.52356 99.44359 22.98970 1.000 61.80352 863 ASP A CA 1
ATOM 1626 C C . ASP A 1 205 ? -10.56627 99.34513 24.09830 1.000 58.13587 863 ASP A C 1
ATOM 1627 O O . ASP A 1 205 ? -10.98940 100.37189 24.64215 1.000 56.33075 863 ASP A O 1
ATOM 1632 N N . ASN A 1 206 ? -10.99078 98.12551 24.44747 1.000 52.24868 864 ASN A N 1
ATOM 1633 C CA . ASN A 1 206 ? -12.10575 97.95111 25.37454 1.000 51.26699 864 ASN A CA 1
ATOM 1634 C C . ASN A 1 206 ? -11.69475 98.07440 26.83823 1.000 51.66319 864 ASN A C 1
ATOM 1635 O O . ASN A 1 206 ? -12.49490 98.54883 27.65494 1.000 48.22715 864 ASN A O 1
ATOM 1640 N N . LYS A 1 207 ? -10.47820 97.62996 27.19688 1.000 48.75348 865 LYS A N 1
ATOM 1641 C CA . LYS A 1 207 ? -10.05558 97.57213 28.59217 1.000 50.56845 865 LYS A CA 1
ATOM 1642 C C . LYS A 1 207 ? -8.66155 98.13676 28.84358 1.000 51.10118 865 LYS A C 1
ATOM 1643 O O . LYS A 1 207 ? -8.25339 98.22756 30.00669 1.000 54.58317 865 LYS A O 1
ATOM 1645 N N . GLY A 1 208 ? -7.93352 98.53709 27.80806 1.000 51.31053 866 GLY A N 1
ATOM 1646 C CA . GLY A 1 208 ? -6.54563 98.91860 27.95559 1.000 43.65265 866 GLY A CA 1
ATOM 1647 C C . GLY A 1 208 ? -5.60509 97.79835 27.53911 1.000 47.94960 866 GLY A C 1
ATOM 1648 O O . GLY A 1 208 ? -5.99007 96.63488 27.39450 1.000 48.38556 866 GLY A O 1
ATOM 1649 N N . LEU A 1 209 ? -4.34816 98.16003 27.32923 1.000 44.20247 867 LEU A N 1
ATOM 1650 C CA . LEU A 1 209 ? -3.35756 97.18437 26.89370 1.000 46.39749 867 LEU A CA 1
ATOM 1651 C C . LEU A 1 209 ? -3.07938 96.19294 28.01991 1.000 41.69541 867 LEU A C 1
ATOM 1652 O O . LEU A 1 209 ? -2.69913 96.60317 29.11909 1.000 42.61069 867 LEU A O 1
ATOM 1657 N N . CYS A 1 210 ? -3.28026 94.89572 27.75261 1.000 37.03434 868 CYS A N 1
ATOM 1658 C CA . CYS A 1 210 ? -2.84916 93.82652 28.66328 1.000 34.78516 868 CYS A CA 1
ATOM 1659 C C . CYS A 1 210 ? -3.28744 94.09090 30.10055 1.000 35.28819 868 CYS A C 1
ATOM 1660 O O . CYS A 1 210 ? -2.50249 93.97512 31.04406 1.000 33.68339 868 CYS A O 1
ATOM 1663 N N . GLU A 1 211 ? -4.54585 94.47535 30.27745 1.000 31.30435 869 GLU A N 1
ATOM 1664 C CA . GLU A 1 211 ? -4.97724 94.90600 31.59804 1.000 29.85530 869 GLU A CA 1
ATOM 1665 C C . GLU A 1 211 ? -4.87812 93.79818 32.64765 1.000 33.45905 869 GLU A C 1
ATOM 1666 O O . GLU A 1 211 ? -4.80063 94.10501 33.84464 1.000 31.77329 869 GLU A O 1
ATOM 1672 N N . ASP A 1 212 ? -4.85282 92.51900 32.24339 1.000 31.25483 870 ASP A N 1
ATOM 1673 C CA . ASP A 1 212 ? -4.65290 91.46510 33.24050 1.000 29.30528 870 ASP A CA 1
ATOM 1674 C C . ASP A 1 212 ? -3.32023 91.62566 33.95794 1.000 29.25295 870 ASP A C 1
ATOM 1675 O O . ASP A 1 212 ? -3.20295 91.24253 35.12295 1.000 26.40737 870 ASP A O 1
ATOM 1680 N N . LEU A 1 213 ? -2.30860 92.20008 33.29452 1.000 27.60329 871 LEU A N 1
ATOM 1681 C CA . LEU A 1 213 ? -1.03316 92.44007 33.97127 1.000 24.80683 871 LEU A CA 1
ATOM 1682 C C . LEU A 1 213 ? -1.16484 93.54078 35.01520 1.000 30.13519 871 LEU A C 1
ATOM 1683 O O . LEU A 1 213 ? -0.67361 93.40348 36.14259 1.000 27.26068 871 LEU A O 1
ATOM 1688 N N . THR A 1 214 ? -1.80072 94.65659 34.64114 1.000 30.06504 872 THR A N 1
ATOM 1689 C CA . THR A 1 214 ? -2.07172 95.72950 35.59433 1.000 29.17717 872 THR A CA 1
ATOM 1690 C C . THR A 1 214 ? -2.79143 95.19465 36.82300 1.000 30.23204 872 THR A C 1
ATOM 1691 O O . THR A 1 214 ? -2.52030 95.61535 37.95180 1.000 29.92348 872 THR A O 1
ATOM 1695 N N . GLU A 1 215 ? -3.68819 94.23902 36.62912 1.000 28.66749 873 GLU A N 1
ATOM 1696 C CA . GLU A 1 215 ? -4.49682 93.73203 37.72154 1.000 32.64825 873 GLU A CA 1
ATOM 1697 C C . GLU A 1 215 ? -3.81633 92.62325 38.50495 1.000 33.03988 873 GLU A C 1
ATOM 1698 O O . GLU A 1 215 ? -4.36064 92.18725 39.51761 1.000 35.72973 873 GLU A O 1
ATOM 1704 N N . GLY A 1 216 ? -2.62740 92.18387 38.09459 1.000 28.72896 874 GLY A N 1
ATOM 1705 C CA . GLY A 1 216 ? -1.91831 91.17893 38.86996 1.000 23.92525 874 GLY A CA 1
ATOM 1706 C C . GLY A 1 216 ? -2.50103 89.78159 38.78808 1.000 27.22011 874 GLY A C 1
ATOM 1707 O O . GLY A 1 216 ? -2.23408 88.95890 39.66359 1.000 27.52759 874 GLY A O 1
ATOM 1708 N N . LYS A 1 217 ? -3.25977 89.48073 37.73651 1.000 26.34433 875 LYS A N 1
ATOM 1709 C CA . LYS A 1 217 ? -4.00166 88.22907 37.62571 1.000 30.95108 875 LYS A CA 1
ATOM 1710 C C . LYS A 1 217 ? -3.16317 87.08467 37.08098 1.000 26.18323 875 LYS A C 1
ATOM 1711 O O . LYS A 1 217 ? -2.49081 87.22962 36.05232 1.000 28.74266 875 LYS A O 1
ATOM 1717 N N . PHE A 1 218 ? -3.25423 85.92748 37.74351 1.000 19.69948 876 PHE A N 1
ATOM 1718 C CA . PHE A 1 218 ? -2.70616 84.68209 37.21356 1.000 19.48502 876 PHE A CA 1
ATOM 1719 C C . PHE A 1 218 ? -3.71684 84.09593 36.22670 1.000 24.67533 876 PHE A C 1
ATOM 1720 O O . PHE A 1 218 ? -4.50896 83.20496 36.54380 1.000 25.87567 876 PHE A O 1
ATOM 1728 N N . SER A 1 219 ? -3.67875 84.59968 34.99353 1.000 19.13345 877 SER A N 1
ATOM 1729 C CA . SER A 1 219 ? -4.53743 84.07693 33.93746 1.000 20.79505 877 SER A CA 1
ATOM 1730 C C . SER A 1 219 ? -3.87815 82.88010 33.24647 1.000 24.58276 877 SER A C 1
ATOM 1731 O O . SER A 1 219 ? -2.72901 82.52953 33.52072 1.000 23.39320 877 SER A O 1
ATOM 1734 N N . PHE A 1 220 ? -4.61809 82.24348 32.32672 1.000 21.18495 878 PHE A N 1
ATOM 1735 C CA . PHE A 1 220 ? -4.16803 80.96378 31.77832 1.000 20.06366 878 PHE A CA 1
ATOM 1736 C C . PHE A 1 220 ? -2.80047 81.05000 31.11056 1.000 20.68601 878 PHE A C 1
ATOM 1737 O O . PHE A 1 220 ? -1.92615 80.22741 31.44219 1.000 24.21132 878 PHE A O 1
ATOM 1745 N N . PRO A 1 221 ? -2.53981 81.96968 30.17098 1.000 22.94812 879 PRO A N 1
ATOM 1746 C CA . PRO A 1 221 ? -1.19576 82.00648 29.57265 1.000 22.29026 879 PRO A CA 1
ATOM 1747 C C . PRO A 1 221 ? -0.14002 82.53423 30.51974 1.000 24.94409 879 PRO A C 1
ATOM 1748 O O . PRO A 1 221 ? 1.03626 82.18060 30.36924 1.000 22.01704 879 PRO A O 1
ATOM 1752 N N . ILE A 1 222 ? -0.51849 83.39207 31.47054 1.000 22.26067 880 ILE A N 1
ATOM 1753 C CA . ILE A 1 222 ? 0.44720 83.92707 32.42657 1.000 19.96519 880 ILE A CA 1
ATOM 1754 C C . ILE A 1 222 ? 0.97363 82.80998 33.31937 1.000 19.29118 880 ILE A C 1
ATOM 1755 O O . ILE A 1 222 ? 2.18376 82.70100 33.56329 1.000 20.06080 880 ILE A O 1
ATOM 1760 N N . ILE A 1 223 ? 0.07755 81.93969 33.77976 1.000 17.80444 881 ILE A N 1
ATOM 1761 C CA . ILE A 1 223 ? 0.46493 80.77473 34.57385 1.000 18.38492 881 ILE A CA 1
ATOM 1762 C C . ILE A 1 223 ? 1.45079 79.91039 33.80227 1.000 22.96536 881 ILE A C 1
ATOM 1763 O O . ILE A 1 223 ? 2.48554 79.48342 34.33128 1.000 20.74370 881 ILE A O 1
ATOM 1768 N N . HIS A 1 224 ? 1.12256 79.60649 32.54492 1.000 19.97272 882 HIS A N 1
ATOM 1769 C CA . HIS A 1 224 ? 1.99924 78.75904 31.75148 1.000 17.10999 882 HIS A CA 1
ATOM 1770 C C . HIS A 1 224 ? 3.38270 79.37788 31.62076 1.000 18.65832 882 HIS A C 1
ATOM 1771 O O . HIS A 1 224 ? 4.39407 78.70176 31.81655 1.000 20.07129 882 HIS A O 1
ATOM 1778 N N . SER A 1 225 ? 3.44219 80.67479 31.32203 1.000 20.47203 883 SER A N 1
ATOM 1779 C CA . SER A 1 225 ? 4.72321 81.35769 31.17919 1.000 21.10866 883 SER A CA 1
ATOM 1780 C C . SER A 1 225 ? 5.52525 81.34562 32.48107 1.000 25.20439 883 SER A C 1
ATOM 1781 O O . SER A 1 225 ? 6.73573 81.06682 32.48201 1.000 22.94609 883 SER A O 1
ATOM 1784 N N . ILE A 1 226 ? 4.87338 81.66423 33.60415 1.000 22.88572 884 ILE A N 1
ATOM 1785 C CA . ILE A 1 226 ? 5.57584 81.66664 34.88643 1.000 22.46997 884 ILE A CA 1
ATOM 1786 C C . ILE A 1 226 ? 6.15223 80.29086 35.17574 1.000 19.86837 884 ILE A C 1
ATOM 1787 O O . ILE A 1 226 ? 7.32962 80.14608 35.53182 1.000 21.00437 884 ILE A O 1
ATOM 1792 N N . ARG A 1 227 ? 5.33009 79.25802 35.02656 1.000 21.73177 885 ARG A N 1
ATOM 1793 C CA . ARG A 1 227 ? 5.76508 77.91297 35.37486 1.000 22.81481 885 ARG A CA 1
ATOM 1794 C C . ARG A 1 227 ? 6.71337 77.30165 34.34436 1.000 26.94007 885 ARG A C 1
ATOM 1795 O O . ARG A 1 227 ? 7.35844 76.29084 34.63794 1.000 22.00466 885 ARG A O 1
ATOM 1803 N N . SER A 1 228 ? 6.80848 77.86624 33.14107 1.000 24.60119 886 SER A N 1
ATOM 1804 C CA . SER A 1 228 ? 7.68671 77.24704 32.15095 1.000 28.50759 886 SER A CA 1
ATOM 1805 C C . SER A 1 228 ? 9.15161 77.44996 32.50473 1.000 30.31652 886 SER A C 1
ATOM 1806 O O . SER A 1 228 ? 9.99918 76.66165 32.08530 1.000 35.67769 886 SER A O 1
ATOM 1809 N N . ASN A 1 229 ? 9.47394 78.47537 33.28903 1.000 30.38019 887 ASN A N 1
ATOM 1810 C CA . ASN A 1 229 ? 10.85343 78.70204 33.71866 1.000 26.71652 887 ASN A CA 1
ATOM 1811 C C . ASN A 1 229 ? 10.81749 79.30767 35.10813 1.000 27.60841 887 ASN A C 1
ATOM 1812 O O . ASN A 1 229 ? 10.80198 80.53559 35.26791 1.000 25.93801 887 ASN A O 1
ATOM 1817 N N . PRO A 1 230 ? 10.80148 78.47068 36.14828 1.000 25.26190 888 PRO A N 1
ATOM 1818 C CA . PRO A 1 230 ? 10.70531 79.00273 37.51666 1.000 30.40446 888 PRO A CA 1
ATOM 1819 C C . PRO A 1 230 ? 11.94747 79.75678 37.94987 1.000 28.90062 888 PRO A C 1
ATOM 1820 O O . PRO A 1 230 ? 11.86009 80.57434 38.87578 1.000 34.60531 888 PRO A O 1
ATOM 1824 N N . GLY A 1 231 ? 13.09121 79.52588 37.29953 1.000 32.35401 889 GLY A N 1
ATOM 1825 C CA . GLY A 1 231 ? 14.30531 80.24567 37.63847 1.000 27.05090 889 GLY A CA 1
ATOM 1826 C C . GLY A 1 231 ? 14.31945 81.67711 37.15600 1.000 29.09970 889 GLY A C 1
ATOM 1827 O O . GLY A 1 231 ? 15.12697 82.47687 37.63794 1.000 31.01380 889 GLY A O 1
ATOM 1828 N N . ASN A 1 232 ? 13.44799 82.01783 36.21454 1.000 25.72240 890 ASN A N 1
ATOM 1829 C CA . ASN A 1 232 ? 13.25131 83.39430 35.78306 1.000 24.56335 890 ASN A CA 1
ATOM 1830 C C . ASN A 1 232 ? 11.98725 83.91171 36.46647 1.000 23.72435 890 ASN A C 1
ATOM 1831 O O . ASN A 1 232 ? 10.89956 83.35172 36.28264 1.000 27.48338 890 ASN A O 1
ATOM 1836 N N A ARG A 1 233 ? 12.12688 84.97237 37.25864 0.586 23.68017 891 ARG A N 1
ATOM 1837 N N B ARG A 1 233 ? 12.13356 84.98096 37.24361 0.414 24.23628 891 ARG A N 1
ATOM 1838 C CA A ARG A 1 233 ? 11.01328 85.48569 38.04956 0.586 24.68638 891 ARG A CA 1
ATOM 1839 C CA B ARG A 1 233 ? 11.04722 85.50118 38.06288 0.414 24.72196 891 ARG A CA 1
ATOM 1840 C C A ARG A 1 233 ? 10.57186 86.87513 37.59853 0.586 23.21594 891 ARG A C 1
ATOM 1841 C C B ARG A 1 233 ? 10.58812 86.88273 37.60571 0.414 23.03654 891 ARG A C 1
ATOM 1842 O O A ARG A 1 233 ? 9.91599 87.59310 38.36052 0.586 21.75060 891 ARG A O 1
ATOM 1843 O O B ARG A 1 233 ? 9.93156 87.59971 38.36787 0.414 24.14084 891 ARG A O 1
ATOM 1858 N N . GLN A 1 234 ? 10.90386 87.26007 36.36337 1.000 20.23126 892 GLN A N 1
ATOM 1859 C CA . GLN A 1 234 ? 10.53817 88.58552 35.87204 1.000 18.64153 892 GLN A CA 1
ATOM 1860 C C . GLN A 1 234 ? 9.02633 88.75226 35.76623 1.000 16.80774 892 GLN A C 1
ATOM 1861 O O . GLN A 1 234 ? 8.47660 89.78921 36.15218 1.000 21.63346 892 GLN A O 1
ATOM 1867 N N . LEU A 1 235 ? 8.33817 87.75297 35.22240 1.000 18.04134 893 LEU A N 1
ATOM 1868 C CA . LEU A 1 235 ? 6.90974 87.91639 34.95715 1.000 18.08394 893 LEU A CA 1
ATOM 1869 C C . LEU A 1 235 ? 6.11143 87.94962 36.25649 1.000 20.21436 893 LEU A C 1
ATOM 1870 O O . LEU A 1 235 ? 5.22203 88.79278 36.43020 1.000 20.01272 893 LEU A O 1
ATOM 1875 N N . ILE A 1 236 ? 6.41667 87.05201 37.19638 1.000 18.63438 894 ILE A N 1
ATOM 1876 C CA . ILE A 1 236 ? 5.64958 87.09109 38.44026 1.000 18.14261 894 ILE A CA 1
ATOM 1877 C C . ILE A 1 236 ? 5.94424 88.37860 39.19998 1.000 19.04644 894 ILE A C 1
ATOM 1878 O O . ILE A 1 236 ? 5.05221 88.95216 39.84326 1.000 19.42194 894 ILE A O 1
ATOM 1883 N N . ASN A 1 237 ? 7.17616 88.88848 39.10455 1.000 19.91687 895 ASN A N 1
ATOM 1884 C CA . ASN A 1 237 ? 7.47099 90.15737 39.75697 1.000 16.76639 895 ASN A CA 1
ATOM 1885 C C . ASN A 1 237 ? 6.77780 91.31800 39.05863 1.000 19.78842 895 ASN A C 1
ATOM 1886 O O . ASN A 1 237 ? 6.38450 92.28774 39.71389 1.000 20.72848 895 ASN A O 1
ATOM 1891 N N . ILE A 1 238 ? 6.59965 91.23985 37.74008 1.000 20.01783 896 ILE A N 1
ATOM 1892 C CA . ILE A 1 238 ? 5.79006 92.25696 37.06902 1.000 18.10007 896 ILE A CA 1
ATOM 1893 C C . ILE A 1 238 ? 4.35639 92.22679 37.58941 1.000 18.09235 896 ILE A C 1
ATOM 1894 O O . ILE A 1 238 ? 3.75579 93.27623 37.86014 1.000 19.87544 896 ILE A O 1
ATOM 1899 N N . LEU A 1 239 ? 3.78417 91.03110 37.75119 1.000 20.07168 897 LEU A N 1
ATOM 1900 C CA . LEU A 1 239 ? 2.43682 90.93223 38.31490 1.000 20.01216 897 LEU A CA 1
ATOM 1901 C C . LEU A 1 239 ? 2.36726 91.62357 39.66688 1.000 20.80244 897 LEU A C 1
ATOM 1902 O O . LEU A 1 239 ? 1.43899 92.39383 39.94040 1.000 22.32946 897 LEU A O 1
ATOM 1907 N N . LYS A 1 240 ? 3.35013 91.35300 40.52889 1.000 21.25087 898 LYS A N 1
ATOM 1908 C CA . LYS A 1 240 ? 3.41261 92.00782 41.83337 1.000 24.15041 898 LYS A CA 1
ATOM 1909 C C . LYS A 1 240 ? 3.32322 93.52168 41.70871 1.000 27.83847 898 LYS A C 1
ATOM 1910 O O . LYS A 1 240 ? 2.69233 94.18466 42.53933 1.000 27.88762 898 LYS A O 1
ATOM 1916 N N . GLN A 1 241 ? 3.96138 94.09328 40.68288 1.000 22.73912 899 GLN A N 1
ATOM 1917 C CA . GLN A 1 241 ? 4.05408 95.54517 40.56438 1.000 25.70932 899 GLN A CA 1
ATOM 1918 C C . GLN A 1 241 ? 2.78830 96.18543 40.01429 1.000 26.86355 8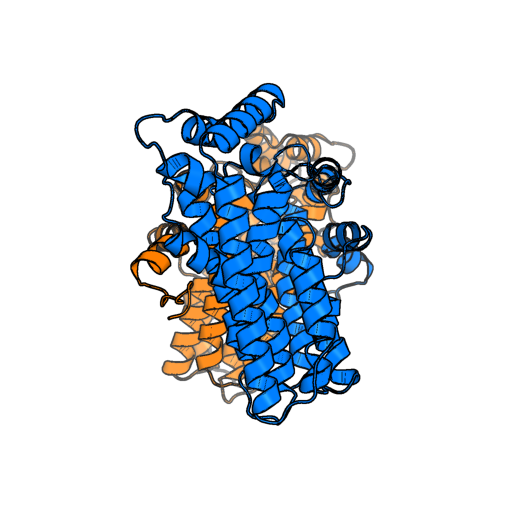99 GLN A C 1
ATOM 1919 O O . GLN A 1 241 ? 2.69469 97.41171 40.03369 1.000 25.38176 899 GLN A O 1
ATOM 1925 N N . LYS A 1 242 ? 1.83067 95.40609 39.51904 1.000 27.74578 900 LYS A N 1
ATOM 1926 C CA . LYS A 1 242 ? 0.58155 95.93415 38.98116 1.000 24.50993 900 LYS A CA 1
ATOM 1927 C C . LYS A 1 242 ? 0.82915 97.12580 38.04866 1.000 26.99536 900 LYS A C 1
ATOM 1928 O O . LYS A 1 242 ? 0.33251 98.22611 38.29329 1.000 33.59215 900 LYS A O 1
ATOM 1934 N N . PRO A 1 243 ? 1.59057 96.93954 36.97467 1.000 27.39989 901 PRO A N 1
ATOM 1935 C CA . PRO A 1 243 ? 2.07196 98.10413 36.21127 1.000 30.58482 901 PRO A CA 1
ATOM 1936 C C . PRO A 1 243 ? 0.96000 98.74320 35.39300 1.000 34.28580 901 PRO A C 1
ATOM 1937 O O . PRO A 1 243 ? 0.23559 98.05775 34.66556 1.000 33.55602 901 PRO A O 1
ATOM 1941 N N . ARG A 1 244 ? 0.85313 100.06953 35.48365 1.000 35.03007 902 ARG A N 1
ATOM 1942 C CA . ARG A 1 244 ? 0.04164 100.82232 34.53114 1.000 39.70215 902 ARG A CA 1
ATOM 1943 C C . ARG A 1 244 ? 0.83047 101.24437 33.29634 1.000 37.58117 902 ARG A C 1
ATOM 1944 O O . ARG A 1 244 ? 0.22424 101.64983 32.30147 1.000 37.73783 902 ARG A O 1
ATOM 1946 N N . GLU A 1 245 ? 2.15786 101.11572 33.32063 1.000 37.75122 903 GLU A N 1
ATOM 1947 C CA . GLU A 1 245 ? 3.01849 101.55826 32.22722 1.000 37.73612 903 GLU A CA 1
ATOM 1948 C C . GLU A 1 245 ? 2.94925 100.58445 31.06075 1.000 37.69154 903 GLU A C 1
ATOM 1949 O O . GLU A 1 245 ? 3.07923 99.37104 31.23971 1.000 32.54361 903 GLU A O 1
ATOM 1955 N N . ASP A 1 246 ? 2.78202 101.11657 29.84770 1.000 35.44324 904 ASP A N 1
ATOM 1956 C CA . ASP A 1 246 ? 2.73889 100.24593 28.67079 1.000 35.28711 904 ASP A CA 1
ATOM 1957 C C . ASP A 1 246 ? 4.08889 99.59159 28.38546 1.000 33.62210 904 ASP A C 1
ATOM 1958 O O . ASP A 1 246 ? 4.13073 98.49908 27.81029 1.000 32.60161 904 ASP A O 1
ATOM 1963 N N . ASP A 1 247 ? 5.19846 100.23391 28.76399 1.000 33.48507 905 ASP A N 1
ATOM 1964 C CA . ASP A 1 247 ? 6.52684 99.66891 28.51473 1.000 39.51906 905 ASP A CA 1
ATOM 1965 C C . ASP A 1 247 ? 6.73173 98.35436 29.27040 1.000 30.55661 905 ASP A C 1
ATOM 1966 O O . ASP A 1 247 ? 7.21787 97.36827 28.70167 1.000 31.33806 905 ASP A O 1
ATOM 1971 N N . ILE A 1 248 ? 6.38383 98.32916 30.55004 1.000 24.60621 906 ILE A N 1
ATOM 1972 C CA . ILE A 1 248 ? 6.46986 97.08642 31.32019 1.000 31.85305 906 ILE A CA 1
ATOM 1973 C C . ILE A 1 248 ? 5.55832 96.02312 30.72229 1.000 28.17879 906 ILE A C 1
ATOM 1974 O O . ILE A 1 248 ? 5.95960 94.86081 30.56243 1.000 27.57118 906 ILE A O 1
ATOM 1979 N N . LYS A 1 249 ? 4.33430 96.40559 30.36149 1.000 26.19094 907 LYS A N 1
ATOM 1980 C CA . LYS A 1 249 ? 3.39184 95.42943 29.82615 1.000 26.07401 907 LYS A CA 1
ATOM 1981 C C . LYS A 1 249 ? 3.88831 94.85319 28.51187 1.000 29.30688 907 LYS A C 1
ATOM 1982 O O . LYS A 1 249 ? 3.76412 93.64069 28.26849 1.000 30.44588 907 LYS A O 1
ATOM 1988 N N . ARG A 1 250 ? 4.46846 95.70004 27.65212 1.000 28.17175 908 ARG A N 1
ATOM 1989 C CA . ARG A 1 250 ? 4.99794 95.20170 26.38890 1.000 28.23422 908 ARG A CA 1
ATOM 1990 C C . ARG A 1 250 ? 6.17328 94.26908 26.62373 1.000 29.14065 908 ARG A C 1
ATOM 1991 O O . ARG A 1 250 ? 6.30768 93.24415 25.94498 1.000 30.28009 908 ARG A O 1
ATOM 1999 N N . TYR A 1 251 ? 7.03084 94.59882 27.58969 1.000 23.78173 909 TYR A N 1
ATOM 2000 C CA . TYR A 1 251 ? 8.09891 93.67533 27.94988 1.000 23.82827 909 TYR A CA 1
ATOM 2001 C C . TYR A 1 251 ? 7.53034 92.34818 28.42875 1.000 23.56948 909 TYR A C 1
ATOM 2002 O O . TYR A 1 251 ? 8.02650 91.28135 28.05461 1.000 27.37765 909 TYR A O 1
ATOM 2011 N N . ALA A 1 252 ? 6.49448 92.38882 29.26844 1.000 26.53037 910 ALA A N 1
ATOM 2012 C CA . ALA A 1 252 ? 5.91399 91.13993 29.75128 1.000 23.76376 910 ALA A CA 1
ATOM 2013 C C . ALA A 1 252 ? 5.34744 90.33272 28.59757 1.000 22.64169 910 ALA A C 1
ATOM 2014 O O . ALA A 1 252 ? 5.58630 89.12435 28.49823 1.000 25.55979 910 ALA A O 1
ATOM 2016 N N . LEU A 1 253 ? 4.61276 90.99479 27.70057 1.000 25.03140 911 LEU A N 1
ATOM 2017 C CA . LEU A 1 253 ? 4.02397 90.30559 26.55300 1.000 25.99951 911 LEU A CA 1
ATOM 2018 C C . LEU A 1 253 ? 5.09402 89.62664 25.70597 1.000 27.21702 911 LEU A C 1
ATOM 2019 O O . LEU A 1 253 ? 4.93191 88.47569 25.27937 1.000 29.47978 911 LEU A O 1
ATOM 2024 N N . SER A 1 254 ? 6.20614 90.31860 25.47472 1.000 28.46821 912 SER A N 1
ATOM 2025 C CA . SER A 1 254 ? 7.31928 89.72205 24.74576 1.000 33.94702 912 SER A CA 1
ATOM 2026 C C . SER A 1 254 ? 7.91225 88.53789 25.50440 1.000 32.32191 912 SER A C 1
ATOM 2027 O O . SER A 1 254 ? 8.30372 87.53253 24.89961 1.000 31.24682 912 SER A O 1
ATOM 2030 N N . TYR A 1 255 ? 7.97908 88.62402 26.83570 1.000 28.82598 913 TYR A N 1
ATOM 2031 C CA . TYR A 1 255 ? 8.47326 87.47605 27.58535 1.000 26.42626 913 TYR A CA 1
ATOM 2032 C C . TYR A 1 255 ? 7.55603 86.27600 27.39444 1.000 25.09123 913 TYR A C 1
ATOM 2033 O O . TYR A 1 255 ? 8.01673 85.14269 27.22833 1.000 25.99557 913 TYR A O 1
ATOM 2042 N N . MET A 1 256 ? 6.24728 86.50913 27.41852 1.000 24.77715 914 MET A N 1
ATOM 2043 C CA . MET A 1 256 ? 5.30286 85.40907 27.30267 1.000 23.94149 914 MET A CA 1
ATOM 2044 C C . MET A 1 256 ? 5.34902 84.74845 25.92707 1.000 30.86421 914 MET A C 1
ATOM 2045 O O . MET A 1 256 ? 5.10744 83.53953 25.80868 1.000 26.96768 914 MET A O 1
ATOM 2050 N N . GLU A 1 257 ? 5.65368 85.51905 24.87851 1.000 34.04483 915 GLU A N 1
ATOM 2051 C CA . GLU A 1 257 ? 5.88407 84.91272 23.56915 1.000 36.29075 915 GLU A CA 1
ATOM 2052 C C . GLU A 1 257 ? 7.16271 84.08837 23.55935 1.000 32.77536 915 GLU A C 1
ATOM 2053 O O . GLU A 1 257 ? 7.20627 83.03481 22.92492 1.000 35.69052 915 GLU A O 1
ATOM 2059 N N . SER A 1 258 ? 8.18302 84.50521 24.31258 1.000 32.32309 916 SER A N 1
ATOM 2060 C CA . SER A 1 258 ? 9.41636 83.73319 24.34797 1.000 31.58831 916 SER A CA 1
ATOM 2061 C C . SER A 1 258 ? 9.22173 82.38787 25.04056 1.000 35.93413 916 SER A C 1
ATOM 2062 O O . SER A 1 258 ? 9.98761 81.45117 24.78832 1.000 34.32975 916 SER A O 1
ATOM 2065 N N . THR A 1 259 ? 8.21400 82.26250 25.91450 1.000 30.77154 917 THR A N 1
ATOM 2066 C CA . THR A 1 259 ? 7.90020 80.98628 26.54610 1.000 23.67227 917 THR A CA 1
ATOM 2067 C C . THR A 1 259 ? 6.82580 80.20942 25.79210 1.000 26.23821 917 THR A C 1
ATOM 2068 O O . THR A 1 259 ? 6.41065 79.14731 26.26605 1.000 28.02864 917 THR A O 1
ATOM 2072 N N . ASN A 1 260 ? 6.36333 80.73696 24.64308 1.000 28.99933 918 ASN A N 1
ATOM 2073 C CA A ASN A 1 260 ? 5.38573 80.04632 23.79830 0.470 29.62165 918 ASN A CA 1
ATOM 2074 C CA B ASN A 1 260 ? 5.38762 80.08654 23.74794 0.530 29.21733 918 ASN A CA 1
ATOM 2075 C C . ASN A 1 260 ? 4.06362 79.85513 24.46785 1.000 26.90335 918 ASN A C 1
ATOM 2076 O O . ASN A 1 260 ? 3.35498 78.87880 24.21387 1.000 31.05611 918 ASN A O 1
ATOM 2085 N N . SER A 1 261 ? 3.72720 80.78819 25.32520 1.000 23.49821 919 SER A N 1
ATOM 2086 C CA . SER A 1 261 ? 2.52272 80.61350 26.10526 1.000 24.91467 919 SER A CA 1
ATOM 2087 C C . SER A 1 261 ? 1.27502 80.88294 25.29330 1.000 23.59983 919 SER A C 1
ATOM 2088 O O . SER A 1 261 ? 0.20497 80.38934 25.65470 1.000 27.51787 919 SER A O 1
ATOM 2091 N N . PHE A 1 262 ? 1.38800 81.60377 24.18333 1.000 25.01925 920 PHE A N 1
ATOM 2092 C CA . PHE A 1 262 ? 0.20787 81.82560 23.36208 1.000 27.25290 920 PHE A CA 1
ATOM 2093 C C . PHE A 1 262 ? -0.06323 80.63898 22.44622 1.000 30.97236 920 PHE A C 1
ATOM 2094 O O . PHE A 1 262 ? -1.22500 80.23605 22.28302 1.000 33.39764 920 PHE A O 1
ATOM 2102 N N . GLU A 1 263 ? 0.98267 80.02484 21.87943 1.000 27.34255 921 GLU A N 1
ATOM 2103 C CA . GLU A 1 263 ? 0.75317 78.78003 21.14533 1.000 28.32255 921 GLU A CA 1
ATOM 2104 C C . GLU A 1 263 ? 0.23053 77.70692 22.08249 1.000 27.56959 921 GLU A C 1
ATOM 2105 O O . GLU A 1 263 ? -0.68288 76.95405 21.73069 1.000 23.97257 921 GLU A O 1
ATOM 2107 N N . TYR A 1 264 ? 0.79130 77.63001 23.29377 1.000 26.80812 922 TYR A N 1
ATOM 2108 C CA . TYR A 1 264 ? 0.28224 76.67180 24.27160 1.000 22.82425 922 TYR A CA 1
ATOM 2109 C C . TYR A 1 264 ? -1.21388 76.87259 24.48900 1.000 23.67010 922 TYR A C 1
ATOM 2110 O O . TYR A 1 264 ? -1.99486 75.91503 24.48440 1.000 25.90365 922 TYR A O 1
ATOM 2119 N N . THR A 1 265 ? -1.63132 78.12666 24.64531 1.000 20.26349 923 THR A N 1
ATOM 2120 C CA . THR A 1 265 ? -3.03325 78.40617 24.93200 1.000 26.32834 923 THR A CA 1
ATOM 2121 C C . THR A 1 265 ? -3.91959 78.09275 23.72905 1.000 26.88522 923 THR A C 1
ATOM 2122 O O . THR A 1 265 ? -5.00428 77.52332 23.88833 1.000 28.93997 923 THR A O 1
ATOM 2126 N N . ARG A 1 266 ? -3.46317 78.41585 22.51629 1.000 29.44480 924 ARG A N 1
ATOM 2127 C CA . ARG A 1 266 ? -4.22633 78.03807 21.32437 1.000 28.06027 924 ARG A CA 1
ATOM 2128 C C . ARG A 1 266 ? -4.41255 76.53213 21.24964 1.000 29.46437 924 ARG A C 1
ATOM 2129 O O . ARG A 1 266 ? -5.51263 76.05160 20.96122 1.000 34.42591 924 ARG A O 1
ATOM 2137 N N . GLY A 1 267 ? -3.35857 75.76802 21.54141 1.000 27.49803 925 GLY A N 1
ATOM 2138 C CA . GLY A 1 267 ? -3.47116 74.32150 21.48263 1.000 23.71166 925 GLY A CA 1
ATOM 2139 C C . GLY A 1 267 ? -4.43558 73.74810 22.50560 1.000 31.09460 925 GLY A C 1
ATOM 2140 O O . GLY A 1 267 ? -5.13599 72.76969 22.22754 1.000 28.72507 925 GLY A O 1
ATOM 2141 N N . VAL A 1 268 ? -4.48017 74.32944 23.71069 1.000 26.26586 926 VAL A N 1
ATOM 2142 C CA . VAL A 1 268 ? -5.43648 73.83268 24.70037 1.000 24.88982 926 VAL A CA 1
ATOM 2143 C C . VAL A 1 268 ? -6.85934 74.14158 24.25741 1.000 25.50865 926 VAL A C 1
ATOM 2144 O O . VAL A 1 268 ? -7.75101 73.29106 24.34510 1.000 29.96542 926 VAL A O 1
ATOM 2148 N N . VAL A 1 269 ? -7.08961 75.34724 23.74625 1.000 24.50570 927 VAL A N 1
ATOM 2149 C CA . VAL A 1 269 ? -8.42921 75.69816 23.29002 1.000 30.44738 927 VAL A CA 1
ATOM 2150 C C . VAL A 1 269 ? -8.86779 74.75931 22.16497 1.000 31.44049 927 VAL A C 1
ATOM 2151 O O . VAL A 1 269 ? -10.00805 74.28048 22.14859 1.000 29.77980 927 VAL A O 1
ATOM 2155 N N . ARG A 1 270 ? -7.95306 74.43898 21.24159 1.000 32.65668 928 ARG A N 1
ATOM 2156 C CA . ARG A 1 270 ? -8.24425 73.46159 20.18832 1.000 35.42109 928 ARG A CA 1
ATOM 2157 C C . ARG A 1 270 ? -8.69783 72.12909 20.77578 1.000 33.03148 928 ARG A C 1
ATOM 2158 O O . ARG A 1 270 ? -9.69558 71.54511 20.32903 1.000 34.18661 928 ARG A O 1
ATOM 2166 N N . LYS A 1 271 ? -7.97586 71.63084 21.78497 1.000 26.98295 929 LYS A N 1
ATOM 2167 C CA . LYS A 1 271 ? -8.32896 70.34499 22.38011 1.000 28.89933 929 LYS A CA 1
ATOM 2168 C C . LYS A 1 271 ? -9.69965 70.39740 23.04303 1.000 33.83450 929 LYS A C 1
ATOM 2169 O O . LYS A 1 271 ? -10.48520 69.44509 22.94409 1.000 31.54831 929 LYS A O 1
ATOM 2171 N N . LEU A 1 272 ? -10.00463 71.50368 23.72640 1.000 29.16989 930 LEU A N 1
ATOM 2172 C CA . LEU A 1 272 ? -11.28621 71.61402 24.41725 1.000 30.25234 930 LEU A CA 1
ATOM 2173 C C . LEU A 1 272 ? -12.43777 71.77519 23.42674 1.000 26.55307 930 LEU A C 1
ATOM 2174 O O . LEU A 1 272 ? -13.52880 71.24815 23.65460 1.000 31.36578 930 LEU A O 1
ATOM 2179 N N . LYS A 1 273 ? -12.21797 72.52378 22.33734 1.000 24.18677 931 LYS A N 1
ATOM 2180 C CA . LYS A 1 273 ? -13.23580 72.64232 21.29698 1.000 27.80439 931 LYS A CA 1
ATOM 2181 C C . LYS A 1 273 ? -13.54627 71.29121 20.67101 1.000 33.66225 931 LYS A C 1
ATOM 2182 O O . LYS A 1 273 ? -14.70973 70.97959 20.38991 1.000 31.51999 931 LYS A O 1
ATOM 2188 N N . THR A 1 274 ? -12.51944 70.46543 20.45965 1.000 32.95881 932 THR A N 1
ATOM 2189 C CA . THR A 1 274 ? -12.75451 69.11862 19.95514 1.000 27.79202 932 THR A CA 1
ATOM 2190 C C . THR A 1 274 ? -13.60534 68.31296 20.92303 1.000 33.17354 932 THR A C 1
ATOM 2191 O O . THR A 1 274 ? -14.49488 67.56549 20.50228 1.000 31.14369 932 THR A O 1
ATOM 2195 N N . GLU A 1 275 ? -13.34380 68.44276 22.23106 1.000 30.89827 933 GLU A N 1
ATOM 2196 C CA . GLU A 1 275 ? -14.19879 67.79033 23.21532 1.000 27.21996 933 GLU A CA 1
ATOM 2197 C C . GLU A 1 275 ? -15.61567 68.34065 23.16535 1.000 30.36585 933 GLU A C 1
ATOM 2198 O O . GLU A 1 275 ? -16.58672 67.59268 23.33960 1.000 31.30503 933 GLU A O 1
ATOM 2204 N N . ALA A 1 276 ? -15.75355 69.65140 22.95219 1.000 27.48819 934 ALA A N 1
ATOM 2205 C CA . ALA A 1 276 ? -17.08075 70.25288 22.92123 1.000 34.57589 934 ALA A CA 1
ATOM 2206 C C . ALA A 1 276 ? -17.87529 69.71304 21.74055 1.000 31.09327 934 ALA A C 1
ATOM 2207 O O . ALA A 1 276 ? -19.03226 69.30315 21.89050 1.000 30.67862 934 ALA A O 1
ATOM 2209 N N . ILE A 1 277 ? -17.25538 69.70003 20.55451 1.000 30.45361 935 ILE A N 1
ATOM 2210 C CA . ILE A 1 277 ? -17.90379 69.15437 19.36040 1.000 32.77672 935 ILE A CA 1
ATOM 2211 C C . ILE A 1 277 ? -18.27209 67.69195 19.57420 1.000 36.94798 935 ILE A C 1
ATOM 2212 O O . ILE A 1 277 ? -19.37936 67.25339 19.22955 1.000 36.26872 935 ILE A O 1
ATOM 2217 N N . ASP A 1 278 ? -17.36190 66.91561 20.16773 1.000 35.28186 936 ASP A N 1
ATOM 2218 C CA . ASP A 1 278 ? -17.66160 65.51015 20.41536 1.000 35.92366 936 ASP A CA 1
ATOM 2219 C C . ASP A 1 278 ? -18.84158 65.36660 21.36613 1.000 37.61561 936 ASP A C 1
ATOM 2220 O O . ASP A 1 278 ? -19.66098 64.45100 21.21865 1.000 33.93249 936 ASP A O 1
ATOM 2225 N N . THR A 1 279 ? -18.95456 66.26807 22.34701 1.000 30.57434 937 THR A N 1
ATOM 2226 C CA . THR A 1 279 ? -20.06376 66.17021 23.29208 1.000 31.78074 937 THR A CA 1
ATOM 2227 C C . THR A 1 279 ? -21.38372 66.53378 22.61950 1.000 31.75001 937 THR A C 1
ATOM 2228 O O . THR A 1 279 ? -22.41387 65.89165 22.86278 1.000 34.36077 937 THR A O 1
ATOM 2232 N N . ILE A 1 280 ? -21.36629 67.57168 21.78481 1.000 28.91506 938 ILE A N 1
ATOM 2233 C CA . ILE A 1 280 ? -22.54992 67.96309 21.02715 1.000 27.64673 938 ILE A CA 1
ATOM 2234 C C . ILE A 1 280 ? -23.00940 66.81918 20.13427 1.000 36.76897 938 ILE A C 1
ATOM 2235 O O . ILE A 1 280 ? -24.20422 66.49558 20.07725 1.000 34.66558 938 ILE A O 1
ATOM 2240 N N . GLN A 1 281 ? -22.06273 66.17877 19.43710 1.000 36.49148 939 GLN A N 1
ATOM 2241 C CA . GLN A 1 281 ? -22.40574 65.07975 18.53982 1.000 35.85503 939 GLN A CA 1
ATOM 2242 C C . GLN A 1 281 ? -22.99395 63.91401 19.31390 1.000 35.83543 939 GLN A C 1
ATOM 2243 O O . GLN A 1 281 ? -23.93966 63.26622 18.85185 1.000 39.31118 939 GLN A O 1
ATOM 2249 N N . GLY A 1 282 ? -22.47890 63.66045 20.51313 1.000 31.27775 940 GLY A N 1
ATOM 2250 C CA . GLY A 1 282 ? -23.04654 62.60901 21.33604 1.000 33.30431 940 GLY A CA 1
ATOM 2251 C C . GLY A 1 282 ? -24.47909 62.89029 21.74491 1.000 45.44733 940 GLY A C 1
ATOM 2252 O O . GLY A 1 282 ? -25.33438 62.00337 21.68849 1.000 45.29174 940 GLY A O 1
ATOM 2253 N N . LEU A 1 283 ? -24.75935 64.12546 22.17482 1.000 39.86115 941 LEU A N 1
ATOM 2254 C CA . LEU A 1 283 ? -26.12522 64.48626 22.54625 1.000 38.78844 941 LEU A CA 1
ATOM 2255 C C . LEU A 1 283 ? -27.08020 64.29431 21.37635 1.000 39.43859 941 LEU A C 1
ATOM 2256 O O . LEU A 1 283 ? -28.20029 63.80425 21.55627 1.000 42.16429 941 LEU A O 1
ATOM 2261 N N . GLU A 1 284 ? -26.64344 64.65930 20.16683 1.000 37.32023 942 GLU A N 1
ATOM 2262 C CA . GLU A 1 284 ? -27.48907 64.54517 18.98323 1.000 42.37334 942 GLU A CA 1
ATOM 2263 C C . GLU A 1 284 ? -27.68086 63.08896 18.55832 1.000 49.51522 942 GLU A C 1
ATOM 2264 O O . GLU A 1 284 ? -28.78571 62.70584 18.16318 1.000 47.75252 942 GLU A O 1
ATOM 2270 N N . LYS A 1 285 ? -26.63555 62.25789 18.66141 1.000 47.54235 943 LYS A N 1
ATOM 2271 C CA . LYS A 1 285 ? -26.76773 60.83450 18.35700 1.000 49.94780 943 LYS A CA 1
ATOM 2272 C C . LYS A 1 285 ? -27.79183 60.14173 19.24266 1.000 56.68460 943 LYS A C 1
ATOM 2273 O O . LYS A 1 285 ? -28.31553 59.09331 18.85584 1.000 63.32735 943 LYS A O 1
ATOM 2275 N N . HIS A 1 286 ? -28.09140 60.69380 20.41705 1.000 60.30491 944 HIS A N 1
ATOM 2276 C CA . HIS A 1 286 ? -28.99397 60.05661 21.36381 1.000 60.74444 944 HIS A CA 1
ATOM 2277 C C . HIS A 1 286 ? -30.38778 60.67279 21.35502 1.000 56.52288 944 HIS A C 1
ATOM 2278 O O . HIS A 1 286 ? -31.12952 60.52016 22.32903 1.000 62.68678 944 HIS A O 1
ATOM 2285 N N . GLY A 1 287 ? -30.75847 61.37436 20.28823 1.000 49.94074 945 GLY A N 1
ATOM 2286 C CA . GLY A 1 287 ? -32.14343 61.77350 20.09929 1.000 49.09006 945 GLY A CA 1
ATOM 2287 C C . GLY A 1 287 ? -32.40901 63.25466 19.90841 1.000 48.33759 945 GLY A C 1
ATOM 2288 O O . GLY A 1 287 ? -33.58117 63.63181 19.76177 1.000 41.97895 945 GLY A O 1
ATOM 2289 N N . LEU A 1 288 ? -31.41139 64.12970 19.89296 1.000 41.67655 946 LEU A N 1
ATOM 2290 C CA . LEU A 1 288 ? -31.66238 65.55812 19.79824 1.000 33.73921 946 LEU A CA 1
ATOM 2291 C C . LEU A 1 288 ? -31.42206 66.01950 18.37342 1.000 36.26482 946 LEU A C 1
ATOM 2292 O O . LEU A 1 288 ? -30.61047 65.44074 17.65185 1.000 40.47510 946 LEU A O 1
ATOM 2297 N N . GLU A 1 289 ? -32.12766 67.06824 17.96743 1.000 31.42437 947 GLU A N 1
ATOM 2298 C CA . GLU A 1 289 ? -31.96051 67.53867 16.60445 1.000 35.54528 947 GLU A CA 1
ATOM 2299 C C . GLU A 1 289 ? -30.61049 68.22103 16.44483 1.000 38.72513 947 GLU A C 1
ATOM 2300 O O . GLU A 1 289 ? -30.00926 68.69696 17.41244 1.000 35.96757 947 GLU A O 1
ATOM 2306 N N . GLU A 1 290 ? -30.12042 68.24587 15.20993 1.000 32.87095 948 GLU A N 1
ATOM 2307 C CA . GLU A 1 290 ? -28.82485 68.85281 14.96335 1.000 40.25725 948 GLU A CA 1
ATOM 2308 C C . GLU A 1 290 ? -28.90169 70.34498 15.24896 1.000 40.41490 948 GLU A C 1
ATOM 2309 O O . GLU A 1 290 ? -29.82636 71.03923 14.80621 1.000 35.99141 948 GLU A O 1
ATOM 2315 N N . ASN A 1 291 ? -27.92525 70.83496 15.99327 1.000 34.76156 949 ASN A N 1
ATOM 2316 C CA . ASN A 1 291 ? -27.95996 72.18159 16.54754 1.000 29.19090 949 ASN A CA 1
ATOM 2317 C C . ASN A 1 291 ? -26.84955 72.98659 15.88339 1.000 32.08295 949 ASN A C 1
ATOM 2318 O O . ASN A 1 291 ? -25.68251 72.88888 16.27304 1.000 31.52243 949 ASN A O 1
ATOM 2323 N N . ILE A 1 292 ? -27.22602 73.76310 14.86271 1.000 28.55346 950 ILE A N 1
ATOM 2324 C CA . ILE A 1 292 ? -26.27996 74.60832 14.14154 1.000 31.67011 950 ILE A CA 1
ATOM 2325 C C . ILE A 1 292 ? -25.85596 75.79219 15.00017 1.000 36.84746 950 ILE A C 1
ATOM 2326 O O . ILE A 1 292 ? -24.69725 76.22735 14.95677 1.000 33.25329 950 ILE A O 1
ATOM 2331 N N . GLY A 1 293 ? -26.79332 76.34767 15.77573 1.000 32.26127 951 GLY A N 1
ATOM 2332 C CA . GLY A 1 293 ? -26.49729 77.56109 16.51692 1.000 34.91294 951 GLY A CA 1
ATOM 2333 C C . GLY A 1 293 ? -25.41295 77.36125 17.55684 1.000 32.94914 951 GLY A C 1
ATOM 2334 O O . GLY A 1 293 ? -24.57843 78.24472 17.77749 1.000 31.69561 951 GLY A O 1
ATOM 2335 N N . ILE A 1 294 ? -25.40093 76.19611 18.20582 1.000 28.61801 952 ILE A N 1
ATOM 2336 C CA . ILE A 1 294 ? -24.40558 75.99145 19.24918 1.000 30.15483 952 ILE A CA 1
ATOM 2337 C C . ILE A 1 294 ? -23.01646 75.79730 18.64812 1.000 33.69689 952 ILE A C 1
ATOM 2338 O O . ILE A 1 294 ? -22.00839 76.15496 19.27197 1.000 31.59120 952 ILE A O 1
ATOM 2343 N N . ARG A 1 295 ? -22.93227 75.26264 17.42521 1.000 33.05702 953 ARG A N 1
ATOM 2344 C CA . ARG A 1 295 ? -21.65117 75.21175 16.72571 1.000 31.49017 953 ARG A CA 1
ATOM 2345 C C . ARG A 1 295 ? -21.16968 76.60986 16.36385 1.000 31.99819 953 ARG A C 1
ATOM 2346 O O . ARG A 1 295 ? -19.96478 76.88567 16.39337 1.000 35.06589 953 ARG A O 1
ATOM 2354 N N . LYS A 1 296 ? -22.08823 77.50411 16.00140 1.000 32.45063 954 LYS A N 1
ATOM 2355 C CA . LYS A 1 296 ? -21.68537 78.87077 15.67966 1.000 33.96795 954 LYS A CA 1
ATOM 2356 C C . LYS A 1 296 ? -21.18368 79.61196 16.91912 1.000 35.65510 954 LYS A C 1
ATOM 2357 O O . LYS A 1 296 ? -20.23113 80.39575 16.83678 1.000 33.09966 954 LYS A O 1
ATOM 2363 N N . ILE A 1 297 ? -21.80461 79.36920 18.07687 1.000 33.09299 955 ILE A N 1
ATOM 2364 C CA . ILE A 1 297 ? -21.34191 79.98426 19.31540 1.000 33.93200 955 ILE A CA 1
ATOM 2365 C C . ILE A 1 297 ? -19.94813 79.47622 19.67056 1.000 38.03668 955 ILE A C 1
ATOM 2366 O O . ILE A 1 297 ? -19.06131 80.25423 20.04682 1.000 35.40330 955 ILE A O 1
ATOM 2371 N N . LEU A 1 298 ? -19.72772 78.16428 19.54810 1.000 33.12443 956 LEU A N 1
ATOM 2372 C CA . LEU A 1 298 ? -18.40366 77.61295 19.80516 1.000 31.79950 956 LEU A CA 1
ATOM 2373 C C . LEU A 1 298 ? -17.36781 78.22227 18.86488 1.000 37.35948 956 LEU A C 1
ATOM 2374 O O . LEU A 1 298 ? -16.28736 78.64086 19.29907 1.000 40.26793 956 LEU A O 1
ATOM 2379 N N . ALA A 1 299 ? -17.69584 78.31825 17.57596 1.000 37.42714 957 ALA A N 1
ATOM 2380 C CA . ALA A 1 299 ? -16.78436 78.93955 16.61835 1.000 34.27554 957 ALA A CA 1
ATOM 2381 C C . ALA A 1 299 ? -16.54433 80.40471 16.94501 1.000 38.71372 957 ALA A C 1
ATOM 2382 O O . ALA A 1 299 ? -15.43129 80.91028 16.77704 1.000 43.61823 957 ALA A O 1
ATOM 2384 N N . ARG A 1 300 ? -17.57863 81.10790 17.40131 1.000 37.13626 958 ARG A N 1
ATOM 2385 C CA . ARG A 1 300 ? -17.46422 82.55088 17.58562 1.000 42.65566 958 ARG A CA 1
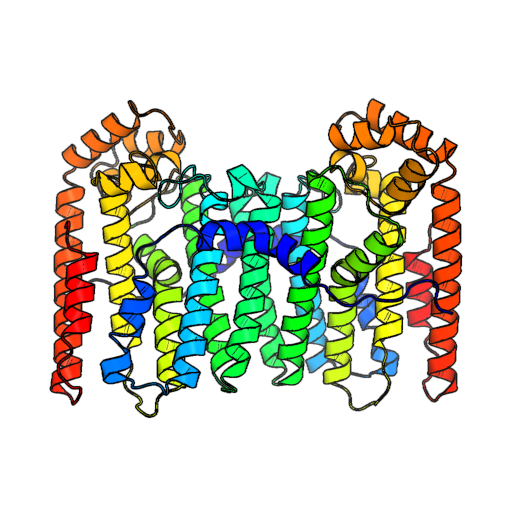ATOM 2386 C C . ARG A 1 300 ? -16.60943 82.89372 18.79904 1.000 42.96224 958 ARG A C 1
ATOM 2387 O O . ARG A 1 300 ? -15.82453 83.84886 18.76488 1.000 40.58659 958 ARG A O 1
ATOM 2395 N N . MET A 1 301 ? -16.75349 82.14208 19.88820 1.000 43.56442 959 MET A N 1
ATOM 2396 C CA . MET A 1 301 ? -16.01915 82.50745 21.09573 1.000 52.47581 959 MET A CA 1
ATOM 2397 C C . MET A 1 301 ? -14.53966 82.19667 20.95513 1.000 48.01364 959 MET A C 1
ATOM 2398 O O . MET A 1 301 ? -13.70625 82.83134 21.61338 1.000 55.41006 959 MET A O 1
ATOM 2403 N N . SER A 1 302 ? -14.19810 81.23511 20.10578 1.000 42.96857 960 SER A N 1
ATOM 2404 C CA . SER A 1 302 ? -12.81658 80.90776 19.79288 1.000 43.45043 960 SER A CA 1
ATOM 2405 C C . SER A 1 302 ? -12.43301 81.37937 18.39615 1.000 48.97707 960 SER A C 1
ATOM 2406 O O . SER A 1 302 ? -11.58001 80.76753 17.74853 1.000 59.90332 960 SER A O 1
ATOM 2409 N N . LEU A 1 303 ? -13.07744 82.44424 17.90887 1.000 53.92904 961 LEU A N 1
ATOM 2410 C CA . LEU A 1 303 ? -12.89094 82.87516 16.52280 1.000 54.68512 961 LEU A CA 1
ATOM 2411 C C . LEU A 1 303 ? -11.44191 83.26951 16.26863 1.000 61.88690 961 LEU A C 1
ATOM 2412 O O . LEU A 1 303 ? -10.76821 82.69710 15.40480 1.000 62.63312 961 LEU A O 1
ATOM 2417 N N . GLU A 1 304 ? -10.95009 84.26167 17.00450 1.000 66.62089 962 GLU A N 1
ATOM 2418 C CA . GLU A 1 304 ? -9.51571 84.40129 17.16330 1.000 69.92536 962 GLU A CA 1
ATOM 2419 C C . GLU A 1 304 ? -9.01714 83.21156 17.98113 1.000 67.91378 962 GLU A C 1
ATOM 2420 O O . GLU A 1 304 ? -9.80991 82.46502 18.55264 1.000 67.53054 962 GLU A O 1
ATOM 2426 N N . LEU A 1 305 ? -7.70402 83.01152 18.01218 1.000 66.51618 963 LEU A N 1
ATOM 2427 C CA . LEU A 1 305 ? -7.13772 81.70912 18.40894 1.000 72.54059 963 LEU A CA 1
ATOM 2428 C C . LEU A 1 305 ? -7.49774 80.65960 17.36141 1.000 76.59108 963 LEU A C 1
ATOM 2429 O O . LEU A 1 305 ? -6.85307 80.56509 16.31589 1.000 84.11040 963 LEU A O 1
ATOM 2434 N N . ASP B 1 1 ? -10.92570 60.77227 30.75088 1.000 64.01631 659 ASP B N 1
ATOM 2435 C CA . ASP B 1 1 ? -10.38329 61.05326 29.42206 1.000 64.87085 659 ASP B CA 1
ATOM 2436 C C . ASP B 1 1 ? -10.47503 62.54643 29.09061 1.000 64.53663 659 ASP B C 1
ATOM 2437 O O . ASP B 1 1 ? -9.73869 63.05187 28.23361 1.000 67.34653 659 ASP B O 1
ATOM 2439 N N . SER B 1 2 ? -11.37714 63.24353 29.77812 1.000 70.35349 660 SER B N 1
ATOM 2440 C CA . SER B 1 2 ? -11.57390 64.66735 29.54165 1.000 57.27297 660 SER B CA 1
ATOM 2441 C C . SER B 1 2 ? -10.35734 65.46773 30.00065 1.000 53.31746 660 SER B C 1
ATOM 2442 O O . SER B 1 2 ? -9.76613 65.18158 31.04623 1.000 53.83835 660 SER B O 1
ATOM 2445 N N . TYR B 1 3 ? -9.98455 66.48146 29.20861 1.000 42.21327 661 TYR B N 1
ATOM 2446 C CA . TYR B 1 3 ? -8.85638 67.33847 29.57891 1.000 47.56604 661 TYR B CA 1
ATOM 2447 C C . TYR B 1 3 ? -9.05537 67.95676 30.96234 1.000 46.64588 661 TYR B C 1
ATOM 2448 O O . TYR B 1 3 ? -8.09980 68.07929 31.73800 1.000 41.35887 661 TYR B O 1
ATOM 2457 N N . TYR B 1 4 ? -10.28647 68.34766 31.28533 1.000 39.38204 662 TYR B N 1
ATOM 2458 C CA . TYR B 1 4 ? -10.61757 68.98450 32.55150 1.000 49.40117 662 TYR B CA 1
ATOM 2459 C C . TYR B 1 4 ? -11.49773 68.05928 33.38740 1.000 49.23492 662 TYR B C 1
ATOM 2460 O O . TYR B 1 4 ? -12.51077 67.54588 32.89562 1.000 48.61003 662 TYR B O 1
ATOM 2469 N N . GLN B 1 5 ? -11.11974 67.87106 34.65269 1.000 43.82144 663 GLN B N 1
ATOM 2470 C CA . GLN B 1 5 ? -11.90679 67.12180 35.62664 1.000 49.48083 663 GLN B CA 1
ATOM 2471 C C . GLN B 1 5 ? -12.26997 68.04452 36.78345 1.000 46.60088 663 GLN B C 1
ATOM 2472 O O . GLN B 1 5 ? -11.38341 68.54882 37.48068 1.000 45.82001 663 GLN B O 1
ATOM 2478 N N . ARG B 1 6 ? -13.56304 68.25269 36.99811 1.000 43.63596 664 ARG B N 1
ATOM 2479 C CA . ARG B 1 6 ? -13.99689 69.12935 38.07751 1.000 48.33868 664 ARG B CA 1
ATOM 2480 C C . ARG B 1 6 ? -13.68135 68.51142 39.43976 1.000 47.64171 664 ARG B C 1
ATOM 2481 O O . ARG B 1 6 ? -13.94923 67.33041 39.67699 1.000 47.93527 664 ARG B O 1
ATOM 2489 N N . SER B 1 7 ? -13.09739 69.31098 40.32758 1.000 43.83343 665 SER B N 1
ATOM 2490 C CA . SER B 1 7 ? -12.76349 68.88609 41.67956 1.000 42.71860 665 SER B CA 1
ATOM 2491 C C . SER B 1 7 ? -13.84595 69.33972 42.64631 1.000 39.86761 665 SER B C 1
ATOM 2492 O O . SER B 1 7 ? -14.52642 70.34110 42.41608 1.000 43.84621 665 SER B O 1
ATOM 2495 N N . ASP B 1 8 ? -14.00316 68.58957 43.73224 1.000 41.13988 666 ASP B N 1
ATOM 2496 C CA . ASP B 1 8 ? -14.91059 69.00285 44.79143 1.000 40.47886 666 ASP B CA 1
ATOM 2497 C C . ASP B 1 8 ? -14.29704 70.13641 45.60805 1.000 35.50877 666 ASP B C 1
ATOM 2498 O O . ASP B 1 8 ? -13.07798 70.21515 45.79472 1.000 32.35559 666 ASP B O 1
ATOM 2503 N N . TRP B 1 9 ? -15.16568 71.02416 46.08651 1.000 32.22992 667 TRP B N 1
ATOM 2504 C CA . TRP B 1 9 ? -14.75560 72.05992 47.02442 1.000 29.74888 667 TRP B CA 1
ATOM 2505 C C . TRP B 1 9 ? -14.22235 71.41763 48.29875 1.000 31.79843 667 TRP B C 1
ATOM 2506 O O . TRP B 1 9 ? -14.78723 70.44135 48.79579 1.000 31.77936 667 TRP B O 1
ATOM 2517 N N . THR B 1 10 ? -13.12304 71.95634 48.82750 1.000 26.30439 668 THR B N 1
ATOM 2518 C CA . THR B 1 10 ? -12.46174 71.36349 49.97985 1.000 27.52331 668 THR B CA 1
ATOM 2519 C C . THR B 1 10 ? -12.58899 72.25502 51.20719 1.000 26.41525 668 THR B C 1
ATOM 2520 O O . THR B 1 10 ? -12.84894 73.46113 51.11151 1.000 23.14567 668 THR B O 1
ATOM 2524 N N . ALA B 1 11 ? -12.33869 71.63982 52.36702 1.000 26.66994 669 ALA B N 1
ATOM 2525 C CA . ALA B 1 11 ? -12.33007 72.37074 53.63026 1.000 25.30635 669 ALA B CA 1
ATOM 2526 C C . ALA B 1 11 ? -11.24415 73.44461 53.65091 1.000 26.27267 669 ALA B C 1
ATOM 2527 O O . ALA B 1 11 ? -11.43564 74.51581 54.23821 1.000 23.74638 669 ALA B O 1
ATOM 2529 N N . ASP B 1 12 ? -10.08313 73.16647 53.04246 1.000 23.88173 670 ASP B N 1
ATOM 2530 C CA . ASP B 1 12 ? -9.01567 74.16881 52.98950 1.000 23.28821 670 ASP B CA 1
ATOM 2531 C C . ASP B 1 12 ? -9.44373 75.38175 52.17926 1.000 23.57353 670 ASP B C 1
ATOM 2532 O O . ASP B 1 12 ? -9.10258 76.52019 52.51869 1.000 23.65353 670 ASP B O 1
ATOM 2537 N N . GLU B 1 13 ? -10.17321 75.16053 51.08919 1.000 19.92950 671 GLU B N 1
ATOM 2538 C CA . GLU B 1 13 ? -10.63203 76.29554 50.29886 1.000 19.61005 671 GLU B CA 1
ATOM 2539 C C . GLU B 1 13 ? -11.71420 77.08107 51.03631 1.000 21.09362 671 GLU B C 1
ATOM 2540 O O . GLU B 1 13 ? -11.70636 78.32015 51.02728 1.000 19.58597 671 GLU B O 1
ATOM 2546 N N . GLU B 1 14 ? -12.64269 76.38442 51.69876 1.000 19.36524 672 GLU B N 1
ATOM 2547 C CA . GLU B 1 14 ? -13.63542 77.08382 52.50553 1.000 20.67117 672 GLU B CA 1
ATOM 2548 C C . GLU B 1 14 ? -12.96832 77.95153 53.55805 1.000 17.36317 672 GLU B C 1
ATOM 2549 O O . GLU B 1 14 ? -13.42501 79.06730 53.83777 1.000 19.89032 672 GLU B O 1
ATOM 2555 N N . GLN B 1 15 ? -11.89029 77.44383 54.16167 1.000 21.66969 673 GLN B N 1
ATOM 2556 C CA . GLN B 1 15 ? -11.16365 78.18591 55.19261 1.000 22.84900 673 GLN B CA 1
ATOM 2557 C C . GLN B 1 15 ? -10.53585 79.45831 54.63631 1.000 24.74924 673 GLN B C 1
ATOM 2558 O O . GLN B 1 15 ? -10.42782 80.47652 55.33953 1.000 21.19873 673 GLN B O 1
ATOM 2564 N N . ILE B 1 16 ? -10.09179 79.41673 53.37992 1.000 18.80536 674 ILE B N 1
ATOM 2565 C CA . ILE B 1 16 ? -9.61607 80.63230 52.72795 1.000 17.71336 674 ILE B CA 1
ATOM 2566 C C . ILE B 1 16 ? -10.76305 81.60288 52.52644 1.000 21.36830 674 ILE B C 1
ATOM 2567 O O . ILE B 1 16 ? -10.66318 82.78079 52.88587 1.000 19.48647 674 ILE B O 1
ATOM 2572 N N . LEU B 1 17 ? -11.86957 81.12508 51.93011 1.000 17.39026 675 LEU B N 1
ATOM 2573 C CA . LEU B 1 17 ? -12.99865 82.00277 51.63706 1.000 17.20718 675 LEU B CA 1
ATOM 2574 C C . LEU B 1 17 ? -13.52758 82.66571 52.90044 1.000 17.88806 675 LEU B C 1
ATOM 2575 O O . LEU B 1 17 ? -14.01743 83.80314 52.85455 1.000 20.33537 675 LEU B O 1
ATOM 2580 N N . LEU B 1 18 ? -13.46083 81.97311 54.02987 1.000 19.03702 676 LEU B N 1
ATOM 2581 C CA . LEU B 1 18 ? -14.04410 82.49310 55.25825 1.000 19.93918 676 LEU B CA 1
ATOM 2582 C C . LEU B 1 18 ? -13.00265 83.13767 56.16999 1.000 21.57195 676 LEU B C 1
ATOM 2583 O O . LEU B 1 18 ? -13.33683 83.50766 57.30205 1.000 22.42134 676 LEU B O 1
ATOM 2588 N N . GLY B 1 19 ? -11.75526 83.27961 55.70432 1.000 21.58558 677 GLY B N 1
ATOM 2589 C CA . GLY B 1 19 ? -10.70104 83.89745 56.48766 1.000 15.60847 677 GLY B CA 1
ATOM 2590 C C . GLY B 1 19 ? -11.10933 85.20681 57.14572 1.000 19.10221 677 GLY B C 1
ATOM 2591 O O . GLY B 1 19 ? -10.98918 85.37333 58.36124 1.000 20.89735 677 GLY B O 1
ATOM 2592 N N . PRO B 1 20 ? -11.59412 86.16913 56.35874 1.000 18.54350 678 PRO B N 1
ATOM 2593 C CA . PRO B 1 20 ? -12.04132 87.43927 56.97023 1.000 17.75967 678 PRO B CA 1
ATOM 2594 C C . PRO B 1 20 ? -13.23919 87.26886 57.89764 1.000 23.59366 678 PRO B C 1
ATOM 2595 O O . PRO B 1 20 ? -13.30738 87.91049 58.95965 1.000 22.14570 678 PRO B O 1
ATOM 2599 N N . PHE B 1 21 ? -14.19546 86.41839 57.50971 1.000 17.93926 679 PHE B N 1
ATOM 2600 C CA . PHE B 1 21 ? -15.37570 86.16807 58.33289 1.000 21.55431 679 PHE B CA 1
ATOM 2601 C C . PHE B 1 21 ? -14.99738 85.51466 59.65648 1.000 22.53041 679 PHE B C 1
ATOM 2602 O O . PHE B 1 21 ? -15.42010 85.96677 60.72616 1.000 26.86418 679 PHE B O 1
ATOM 2610 N N . ASP B 1 22 ? -14.18742 84.45715 59.60845 1.000 22.39550 680 ASP B N 1
ATOM 2611 C CA . ASP B 1 22 ? -13.75685 83.80238 60.84178 1.000 24.89323 680 ASP B CA 1
ATOM 2612 C C . ASP B 1 22 ? -12.98250 84.76014 61.73543 1.000 26.67542 680 ASP B C 1
ATOM 2613 O O . ASP B 1 22 ? -13.09976 84.70441 62.96568 1.000 25.50426 680 ASP B O 1
ATOM 2618 N N . TYR B 1 23 ? -12.16003 85.62549 61.13730 1.000 21.17489 681 TYR B N 1
ATOM 2619 C CA . TYR B 1 23 ? -11.42557 86.60804 61.92749 1.000 22.21559 681 TYR B CA 1
ATOM 2620 C C . TYR B 1 23 ? -12.38056 87.45617 62.76367 1.000 25.19606 681 TYR B C 1
ATOM 2621 O O . TYR B 1 23 ? -12.20366 87.60249 63.97891 1.000 25.70141 681 TYR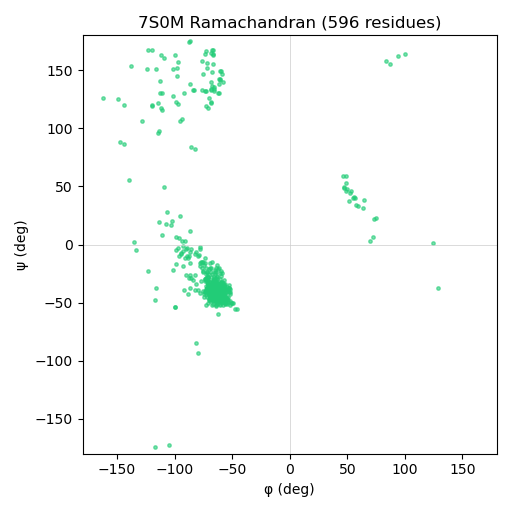 B O 1
ATOM 2630 N N . LEU B 1 24 ? -13.40792 88.01769 62.12015 1.000 22.24287 682 LEU B N 1
ATOM 2631 C CA . LEU B 1 24 ? -14.35156 88.88403 62.81895 1.000 20.85593 682 LEU B CA 1
ATOM 2632 C C . LEU B 1 24 ? -15.13921 88.11517 63.87710 1.000 30.39698 682 LEU B C 1
ATOM 2633 O O . LEU B 1 24 ? -15.37875 88.62899 64.97852 1.000 28.79086 682 LEU B O 1
ATOM 2638 N N . GLU B 1 25 ? -15.53573 86.87448 63.57510 1.000 30.37803 683 GLU B N 1
ATOM 2639 C CA . GLU B 1 25 ? -16.25461 86.07253 64.56323 1.000 34.16546 683 GLU B CA 1
ATOM 2640 C C . GLU B 1 25 ? -15.40787 85.73165 65.77493 1.000 34.95920 683 GLU B C 1
ATOM 2641 O O . GLU B 1 25 ? -15.96438 85.45232 66.83826 1.000 40.32275 683 GLU B O 1
ATOM 2647 N N . SER B 1 26 ? -14.08535 85.72706 65.64400 1.000 34.15515 684 SER B N 1
ATOM 2648 C CA . SER B 1 26 ? -13.23314 85.45585 66.79293 1.000 30.85327 684 SER B CA 1
ATOM 2649 C C . SER B 1 26 ? -13.09553 86.66377 67.71137 1.000 33.92280 684 SER B C 1
ATOM 2650 O O . SER B 1 26 ? -12.44377 86.55064 68.75776 1.000 36.64328 684 SER B O 1
ATOM 2653 N N . LEU B 1 27 ? -13.67506 87.81900 67.34749 1.000 28.52226 685 LEU B N 1
ATOM 2654 C CA . LEU B 1 27 ? -13.59429 89.01347 68.18847 1.000 32.60320 685 LEU B CA 1
ATOM 2655 C C . LEU B 1 27 ? -14.86821 89.14991 69.00186 1.000 39.34225 685 LEU B C 1
ATOM 2656 O O . LEU B 1 27 ? -15.95941 89.26293 68.41248 1.000 32.70111 685 LEU B O 1
ATOM 2661 N N . PRO B 1 28 ? -14.77208 89.19779 70.33032 1.000 39.23379 686 PRO B N 1
ATOM 2662 C CA . PRO B 1 28 ? -15.97827 89.25074 71.17106 1.000 44.93624 686 PRO B CA 1
ATOM 2663 C C . PRO B 1 28 ? -16.81967 90.48825 70.89779 1.000 38.19437 686 PRO B C 1
ATOM 2664 O O . PRO B 1 28 ? -16.31349 91.60958 70.84786 1.000 43.15970 686 PRO B O 1
ATOM 2668 N N . GLY B 1 29 ? -18.11757 90.26697 70.68972 1.000 40.68233 687 GLY B N 1
ATOM 2669 C CA . GLY B 1 29 ? -19.08451 91.32956 70.53353 1.000 45.81138 687 GLY B CA 1
ATOM 2670 C C . GLY B 1 29 ? -20.11610 91.29244 71.65086 1.000 48.12672 687 GLY B C 1
ATOM 2671 O O . GLY B 1 29 ? -20.01659 90.50957 72.59820 1.000 41.98557 687 GLY B O 1
ATOM 2672 N N . LYS B 1 30 ? -21.12420 92.15967 71.51735 1.000 46.86281 688 LYS B N 1
ATOM 2673 C CA . LYS B 1 30 ? -22.14733 92.26905 72.54686 1.000 48.84266 688 LYS B CA 1
ATOM 2674 C C . LYS B 1 30 ? -23.30007 91.28376 72.36920 1.000 55.70681 688 LYS B C 1
ATOM 2675 O O . LYS B 1 30 ? -24.05209 91.06316 73.32562 1.000 56.09890 688 LYS B O 1
ATOM 2681 N N . ASN B 1 31 ? -23.44826 90.68307 71.18797 1.000 44.23401 689 ASN B N 1
ATOM 2682 C CA . ASN B 1 31 ? -24.44659 89.63612 70.92985 1.000 51.70570 689 ASN B CA 1
ATOM 2683 C C . ASN B 1 31 ? -25.85335 90.08982 71.31708 1.000 52.74279 689 ASN B C 1
ATOM 2684 O O . ASN B 1 31 ? -26.61819 89.36008 71.94685 1.000 55.60529 689 ASN B O 1
ATOM 2686 N N . MET B 1 32 ? -26.20403 91.31215 70.91474 1.000 52.11399 690 MET B N 1
ATOM 2687 C CA . MET B 1 32 ? -27.49647 91.85958 71.30619 1.000 54.71859 690 MET B CA 1
ATOM 2688 C C . MET B 1 32 ? -28.62421 91.37520 70.40345 1.000 50.52561 690 MET B C 1
ATOM 2689 O O . MET B 1 32 ? -29.78089 91.34098 70.83705 1.000 44.84439 690 MET B O 1
ATOM 2694 N N . ARG B 1 33 ? -28.32864 91.02001 69.15146 1.000 43.28243 691 ARG B N 1
ATOM 2695 C CA . ARG B 1 33 ? -29.37747 90.47222 68.29972 1.000 43.27533 691 ARG B CA 1
ATOM 2696 C C . ARG B 1 33 ? -29.83104 89.11451 68.81199 1.000 37.44573 691 ARG B C 1
ATOM 2697 O O . ARG B 1 33 ? -30.98673 88.73014 68.60449 1.000 39.65247 691 ARG B O 1
ATOM 2705 N N . SER B 1 34 ? -28.95764 88.40980 69.53000 1.000 41.21841 692 SER B N 1
ATOM 2706 C CA . SER B 1 34 ? -29.34509 87.15208 70.15238 1.000 40.28358 692 SER B CA 1
ATOM 2707 C C . SER B 1 34 ? -30.25634 87.38514 71.35041 1.000 42.45682 692 SER B C 1
ATOM 2708 O O . SER B 1 34 ? -31.19953 86.61698 71.57645 1.000 39.59494 692 SER B O 1
ATOM 2711 N N . GLN B 1 35 ? -29.99565 88.43600 72.13286 1.000 37.91373 693 GLN B N 1
ATOM 2712 C CA . GLN B 1 35 ? -30.90153 88.76504 73.22983 1.000 38.17289 693 GLN B CA 1
ATOM 2713 C C . GLN B 1 35 ? -32.25573 89.23999 72.70682 1.000 37.47163 693 GLN B C 1
ATOM 2714 O O . GLN B 1 35 ? -33.29378 88.95048 73.30884 1.000 34.20230 693 GLN B O 1
ATOM 2720 N N . LEU B 1 36 ? -32.26380 89.95829 71.58395 1.000 28.22589 694 LEU B N 1
ATOM 2721 C CA . LEU B 1 36 ? -33.51401 90.38982 70.97124 1.000 32.81235 694 LEU B CA 1
ATOM 2722 C C . LEU B 1 36 ? -34.34756 89.19170 70.52532 1.000 31.70325 694 LEU B C 1
ATOM 2723 O O . LEU B 1 36 ? -35.55687 89.12507 70.77607 1.000 31.16956 694 LEU B O 1
ATOM 2728 N N . ILE B 1 37 ? -33.70914 88.24400 69.84485 1.000 26.75810 695 ILE B N 1
ATOM 2729 C CA . ILE B 1 37 ? -34.37840 87.01777 69.43173 1.000 27.62262 695 ILE B CA 1
ATOM 2730 C C . ILE B 1 37 ? -34.94846 86.28378 70.64357 1.000 28.72123 695 ILE B C 1
ATOM 2731 O O . ILE B 1 37 ? -36.11188 85.86455 70.64740 1.000 24.37025 695 ILE B O 1
ATOM 2736 N N . GLN B 1 38 ? -34.13743 86.12305 71.69066 1.000 28.60017 696 GLN B N 1
ATOM 2737 C CA . GLN B 1 38 ? -34.60652 85.43862 72.89085 1.000 30.16632 696 GLN B CA 1
ATOM 2738 C C . GLN B 1 38 ? -35.80168 86.15418 73.51110 1.000 31.75768 696 GLN B C 1
ATOM 2739 O O . GLN B 1 38 ? -36.75834 85.50508 73.94907 1.000 29.31147 696 GLN B O 1
ATOM 2745 N N . SER B 1 39 ? -35.77216 87.49519 73.54880 1.000 25.90781 697 SER B N 1
ATOM 2746 C CA A SER B 1 39 ? -36.85218 88.24283 74.18536 0.478 27.95074 697 SER B CA 1
ATOM 2747 C CA B SER B 1 39 ? -36.85555 88.23122 74.18982 0.522 28.14549 697 SER B CA 1
ATOM 2748 C C . SER B 1 39 ? -38.14713 88.13615 73.39038 1.000 28.21258 697 SER B C 1
ATOM 2749 O O . SER B 1 39 ? -39.23724 88.07839 73.97241 1.000 27.02194 697 SER B O 1
ATOM 2754 N N . PHE B 1 40 ? -38.05728 88.11535 72.05560 1.000 25.55711 698 PHE B N 1
ATOM 2755 C CA . PHE B 1 40 ? -39.27429 87.89443 71.28073 1.000 24.24344 698 PHE B CA 1
ATOM 2756 C C . PHE B 1 40 ? -39.70705 86.43289 71.33135 1.000 21.92139 698 PHE B C 1
ATOM 2757 O O . PHE B 1 40 ? -40.89051 86.13607 71.12631 1.000 22.49536 698 PHE B O 1
ATOM 2765 N N . ASN B 1 41 ? -38.78051 85.50697 71.60022 1.000 21.53626 699 ASN B N 1
ATOM 2766 C CA . ASN B 1 41 ? -39.18153 84.10370 71.66012 1.000 22.60628 699 ASN B CA 1
ATOM 2767 C C . ASN B 1 41 ? -40.03617 83.79899 72.87867 1.000 26.91607 699 ASN B C 1
ATOM 2768 O O . ASN B 1 41 ? -40.74543 82.78917 72.87946 1.000 23.26015 699 ASN B O 1
ATOM 2773 N N . THR B 1 42 ? -39.96025 84.63377 73.91368 1.000 23.20430 700 THR B N 1
ATOM 2774 C CA . THR B 1 42 ? -40.87166 84.50957 75.04570 1.000 24.80989 700 THR B CA 1
ATOM 2775 C C . THR B 1 42 ? -42.32190 84.49869 74.58590 1.000 27.92948 700 THR B C 1
ATOM 2776 O O . THR B 1 42 ? -43.15091 83.77017 75.13849 1.000 25.15773 700 THR B O 1
ATOM 2780 N N . TRP B 1 43 ? -42.64015 85.29640 73.56074 1.000 23.40375 701 TRP B N 1
ATOM 2781 C CA . TRP B 1 43 ? -43.96094 85.35138 72.94944 1.000 23.97657 701 TRP B CA 1
ATOM 2782 C C . TRP B 1 43 ? -44.13805 84.34104 71.82348 1.000 28.84394 701 TRP B C 1
ATOM 2783 O O . TRP B 1 43 ? -45.19233 83.69573 71.72756 1.000 27.03148 701 TRP B O 1
ATOM 2794 N N . LEU B 1 44 ? -43.13075 84.19266 70.95323 1.000 23.46603 702 LEU B N 1
ATOM 2795 C CA . LEU B 1 44 ? -43.32666 83.42665 69.72844 1.000 21.20160 702 LEU B CA 1
ATOM 2796 C C . LEU B 1 44 ? -43.07895 81.94358 69.91917 1.000 21.35906 702 LEU B C 1
ATOM 2797 O O . LEU B 1 44 ? -43.62214 81.14518 69.15724 1.000 22.52809 702 LEU B O 1
ATOM 2802 N N . LYS B 1 45 ? -42.24764 81.56249 70.88984 1.000 23.86891 703 LYS B N 1
ATOM 2803 C CA . LYS B 1 45 ? -42.00881 80.15880 71.23269 1.000 23.66802 703 LYS B CA 1
ATOM 2804 C C . LYS B 1 45 ? -41.70996 79.30876 69.99788 1.000 25.81638 703 LYS B C 1
ATOM 2805 O O . LYS B 1 45 ? -42.33466 78.27450 69.74670 1.000 24.26690 703 LYS B O 1
ATOM 2811 N N . VAL B 1 46 ? -40.73456 79.75809 69.21309 1.000 23.32129 704 VAL B N 1
ATOM 2812 C CA . VAL B 1 46 ? -40.28583 78.98149 68.04790 1.000 21.96161 704 VAL B CA 1
ATOM 2813 C C . VAL B 1 46 ? -39.60826 77.70451 68.53097 1.000 22.51569 704 VAL B C 1
ATOM 2814 O O . VAL B 1 46 ? -38.79473 77.76396 69.46859 1.000 24.71774 704 VAL B O 1
ATOM 2818 N N . PRO B 1 47 ? -39.88072 76.54254 67.92840 1.000 25.94145 705 PRO B N 1
ATOM 2819 C CA . PRO B 1 47 ? -39.19974 75.31530 68.36031 1.000 28.29692 705 PRO B CA 1
ATOM 2820 C C . PRO B 1 47 ? -37.68608 75.44595 68.23590 1.000 32.78615 705 PRO B C 1
ATOM 2821 O O . PRO B 1 47 ? -37.16781 76.09820 67.32336 1.000 29.43604 705 PRO B O 1
ATOM 2825 N N . THR B 1 48 ? -36.98750 74.78742 69.16340 1.000 31.23100 706 THR B N 1
ATOM 2826 C CA . THR B 1 48 ? -35.54032 74.94461 69.31501 1.000 34.15467 706 THR B CA 1
ATOM 2827 C C . THR B 1 48 ? -34.78667 74.72686 68.00871 1.000 32.84333 706 THR B C 1
ATOM 2828 O O . THR B 1 48 ? -33.83999 75.46309 67.69787 1.000 29.12652 706 THR B O 1
ATOM 2832 N N . GLU B 1 49 ? -35.18765 73.72276 67.22931 1.000 29.22956 707 GLU B N 1
ATOM 2833 C CA . GLU B 1 49 ? -34.45261 73.40807 66.01010 1.000 33.11390 707 GLU B CA 1
ATOM 2834 C C . GLU B 1 49 ? -34.58527 74.52127 64.97555 1.000 37.11175 707 GLU B C 1
ATOM 2835 O O . GLU B 1 49 ? -33.61302 74.85715 64.28236 1.000 32.96720 707 GLU B O 1
ATOM 2841 N N . SER B 1 50 ? -35.78159 75.09717 64.83602 1.000 31.18328 708 SER B N 1
ATOM 2842 C CA . SER B 1 50 ? -35.93685 76.22725 63.92085 1.000 31.35481 708 SER B CA 1
ATOM 2843 C C . SER B 1 50 ? -35.26580 77.47499 64.47729 1.000 29.52197 708 SER B C 1
ATOM 2844 O O . SER B 1 50 ? -34.68769 78.27030 63.72313 1.000 25.56049 708 SER B O 1
ATOM 2847 N N . LEU B 1 51 ? -35.34225 77.66850 65.79108 1.000 24.79947 709 LEU B N 1
ATOM 2848 C CA . LEU B 1 51 ? -34.77000 78.86768 66.38383 1.000 24.57279 709 LEU B CA 1
ATOM 2849 C C . LEU B 1 51 ? -33.25509 78.88689 66.21208 1.000 27.52336 709 LEU B C 1
ATOM 2850 O O . LEU B 1 51 ? -32.66553 79.94917 65.98211 1.000 26.37656 709 LEU B O 1
ATOM 2855 N N . ASP B 1 52 ? -32.61328 77.71584 66.32432 1.000 22.11697 710 ASP B N 1
ATOM 2856 C CA . ASP B 1 52 ? -31.16536 77.62367 66.14516 1.000 26.59692 710 ASP B CA 1
ATOM 2857 C C . ASP B 1 52 ? -30.75308 78.00321 64.72726 1.000 27.16374 710 ASP B C 1
ATOM 2858 O O . ASP B 1 52 ? -29.70323 78.62463 64.52466 1.000 25.63985 710 ASP B O 1
ATOM 2863 N N . VAL B 1 53 ? -31.55486 77.62268 63.73217 1.000 24.12833 711 VAL B N 1
ATOM 2864 C CA . VAL B 1 53 ? -31.27015 78.01544 62.35162 1.000 23.60153 711 VAL B CA 1
ATOM 2865 C C . VAL B 1 53 ? -31.39506 79.52517 62.18883 1.000 24.05985 711 VAL B C 1
ATOM 2866 O O . VAL B 1 53 ? -30.55586 80.16888 61.54590 1.000 25.22748 711 VAL B O 1
ATOM 2870 N N . ILE B 1 54 ? -32.43463 80.11860 62.77397 1.000 22.38437 712 ILE B N 1
ATOM 2871 C CA . ILE B 1 54 ? -32.61914 81.56195 62.65101 1.000 22.28092 712 ILE B CA 1
ATOM 2872 C C . ILE B 1 54 ? -31.48245 82.30409 63.33940 1.000 22.05784 712 ILE B C 1
ATOM 2873 O O . ILE B 1 54 ? -30.96168 83.29358 62.81265 1.000 23.42134 712 ILE B O 1
ATOM 2878 N N . ILE B 1 55 ? -31.09689 81.85613 64.53600 1.000 24.83976 713 ILE B N 1
ATOM 2879 C CA . ILE B 1 55 ? -30.00778 82.50149 65.26295 1.000 22.47514 713 ILE B CA 1
ATOM 2880 C C . ILE B 1 55 ? -28.71775 82.44261 64.44667 1.000 26.03711 713 ILE B C 1
ATOM 2881 O O . ILE B 1 55 ? -27.97838 83.42884 64.34663 1.000 25.38581 713 ILE B O 1
ATOM 2886 N N . LYS B 1 56 ? -28.42993 81.28527 63.85821 1.000 22.59975 714 LYS B N 1
ATOM 2887 C CA . LYS B 1 56 ? -27.24620 81.13526 63.01488 1.000 23.57177 714 LYS B CA 1
ATOM 2888 C C . LYS B 1 56 ? -27.31854 82.03450 61.78450 1.000 29.03333 714 LYS B C 1
ATOM 2889 O O . LYS B 1 56 ? -26.32867 82.69131 61.42795 1.000 26.17446 714 LYS B O 1
ATOM 2895 N N . VAL B 1 57 ? -28.48109 82.07480 61.12295 1.000 23.39434 715 VAL B N 1
ATOM 2896 C CA . VAL B 1 57 ? -28.64011 82.91180 59.94016 1.000 19.76294 715 VAL B CA 1
ATOM 2897 C C . VAL B 1 57 ? -28.37880 84.36791 60.28758 1.000 27.20984 715 VAL B C 1
ATOM 2898 O O . VAL B 1 57 ? -27.66320 85.07560 59.56341 1.000 22.96200 715 VAL B O 1
ATOM 2902 N N . ILE B 1 58 ? -28.95033 84.84025 61.40345 1.000 22.90578 716 ILE B N 1
ATOM 2903 C CA . ILE B 1 58 ? -28.81613 86.24823 61.76956 1.000 21.17666 716 ILE B CA 1
ATOM 2904 C C . ILE B 1 58 ? -27.37663 86.56948 62.17968 1.000 22.60818 716 ILE B C 1
ATOM 2905 O O . ILE B 1 58 ? -26.86522 87.65391 61.87564 1.000 22.39845 716 ILE B O 1
ATOM 2910 N N . SER B 1 59 ? -26.71726 85.65902 62.90702 1.000 21.83391 717 SER B N 1
ATOM 2911 C CA . SER B 1 59 ? -25.30697 85.86693 63.25042 1.000 25.76625 717 SER B CA 1
ATOM 2912 C C . SER B 1 59 ? -24.44180 85.97159 62.00317 1.000 25.50325 717 SER B C 1
ATOM 2913 O O . SER B 1 59 ? -23.61360 86.88329 61.88385 1.000 27.33075 717 SER B O 1
ATOM 2916 N N . MET B 1 60 ? -24.60524 85.02856 61.07541 1.000 23.42859 718 MET B N 1
ATOM 2917 C CA . MET B 1 60 ? -23.85658 85.05799 59.82415 1.000 23.66041 718 MET B CA 1
ATOM 2918 C C . MET B 1 60 ? -24.04093 86.38375 59.10703 1.000 24.38186 718 MET B C 1
ATOM 2919 O O . MET B 1 60 ? -23.06011 87.03542 58.70993 1.000 22.47002 718 MET B O 1
ATOM 2924 N N . LEU B 1 61 ? -25.29807 86.79855 58.92439 1.000 23.73351 719 LEU B N 1
ATOM 2925 C CA . LEU B 1 61 ? -25.58339 88.01363 58.16794 1.000 21.82501 719 LEU B CA 1
ATOM 2926 C C . LEU B 1 61 ? -25.03573 89.25022 58.86230 1.000 24.42297 719 LEU B C 1
ATOM 2927 O O . LEU B 1 61 ? -24.61263 90.20962 58.20408 1.000 23.36115 719 LEU B O 1
ATOM 2932 N N . HIS B 1 62 ? -25.10635 89.27694 60.19113 1.000 19.82252 720 HIS B N 1
ATOM 2933 C CA . HIS B 1 62 ? -24.60587 90.42823 60.93423 1.000 22.87898 720 HIS B CA 1
ATOM 2934 C C . HIS B 1 62 ? -23.09771 90.59738 60.74147 1.000 20.06912 720 HIS B C 1
ATOM 2935 O O . HIS B 1 62 ? -22.62150 91.68945 60.42834 1.000 23.52967 720 HIS B O 1
ATOM 2942 N N . THR B 1 63 ? -22.33201 89.52685 60.95909 1.000 17.95607 721 THR B N 1
ATOM 2943 C CA . THR B 1 63 ? -20.88642 89.58260 60.75639 1.000 24.17111 721 THR B CA 1
ATOM 2944 C C . THR B 1 63 ? -20.53416 89.94383 59.32106 1.000 25.02057 721 THR B C 1
ATOM 2945 O O . THR B 1 63 ? -19.65548 90.77824 59.07807 1.000 22.34441 721 THR B O 1
ATOM 2949 N N . ALA B 1 64 ? -21.20656 89.31917 58.35508 1.000 20.13498 722 ALA B N 1
ATOM 2950 C CA . ALA B 1 64 ? -20.95467 89.63610 56.95641 1.000 21.95549 722 ALA B CA 1
ATOM 2951 C C . ALA B 1 64 ? -21.22190 91.10295 56.67010 1.000 23.64281 722 ALA B C 1
ATOM 2952 O O . ALA B 1 64 ? -20.45631 91.74881 55.94462 1.000 22.58550 722 ALA B O 1
ATOM 2954 N N . THR B 1 65 ? -22.30825 91.64754 57.22352 1.000 18.31539 723 THR B N 1
ATOM 2955 C CA . THR B 1 65 ? -22.62779 93.05863 57.00903 1.000 20.20198 723 THR B CA 1
ATOM 2956 C C . THR B 1 65 ? -21.54605 93.95521 57.60050 1.000 23.01723 723 THR B C 1
ATOM 2957 O O . THR B 1 65 ? -21.24049 95.02118 57.05412 1.000 22.08519 723 THR B O 1
ATOM 2961 N N . LEU B 1 66 ? -20.94141 93.52916 58.71020 1.000 24.54467 724 LEU B N 1
ATOM 2962 C CA . LEU B 1 66 ? -19.87402 94.31577 59.32150 1.000 23.09222 724 LEU B CA 1
ATOM 2963 C C . LEU B 1 66 ? -18.63175 94.33710 58.44431 1.000 24.09180 724 LEU B C 1
ATOM 2964 O O . LEU B 1 66 ? -17.97182 95.37396 58.32634 1.000 22.89219 724 LEU B O 1
ATOM 2969 N N . LEU B 1 67 ? -18.27954 93.18826 57.85414 1.000 22.05965 725 LEU B N 1
ATOM 2970 C CA . LEU B 1 67 ? -17.14771 93.13568 56.93466 1.000 22.68783 725 LEU B CA 1
ATOM 2971 C C . LEU B 1 67 ? -17.29829 94.17975 55.84763 1.000 25.23064 725 LEU B C 1
ATOM 2972 O O . LEU B 1 67 ? -16.35444 94.91486 55.53679 1.000 26.88115 725 LEU B O 1
ATOM 2977 N N . ILE B 1 68 ? -18.48989 94.24051 55.25120 1.000 22.95223 726 ILE B N 1
ATOM 2978 C CA . ILE B 1 68 ? -18.73538 95.10298 54.10424 1.000 21.60572 726 ILE B CA 1
ATOM 2979 C C . ILE B 1 68 ? -18.84195 96.55373 54.54740 1.000 24.66477 726 ILE B C 1
ATOM 2980 O O . ILE B 1 68 ? -18.26646 97.45825 53.92706 1.000 25.05128 726 ILE B O 1
ATOM 2985 N N . ASP B 1 69 ? -19.58703 96.79404 55.63133 1.000 22.16226 727 ASP B N 1
ATOM 2986 C CA . ASP B 1 69 ? -19.73397 98.14717 56.15645 1.000 24.68315 727 ASP B CA 1
ATOM 2987 C C . ASP B 1 69 ? -18.38137 98.76603 56.48330 1.000 25.40581 727 ASP B C 1
ATOM 2988 O O . ASP B 1 69 ? -18.14408 99.93913 56.18040 1.000 26.22552 727 ASP B O 1
ATOM 2993 N N . ASP B 1 70 ? -17.48139 98.00206 57.10880 1.000 21.76609 728 ASP B N 1
ATOM 2994 C CA . ASP B 1 70 ? -16.19059 98.59120 57.45613 1.000 26.41958 728 ASP B CA 1
ATOM 2995 C C . ASP B 1 70 ? -15.40990 98.98925 56.20470 1.000 25.20791 728 ASP B C 1
ATOM 2996 O O . ASP B 1 70 ? -14.67648 99.98371 56.22156 1.000 27.40381 728 ASP B O 1
ATOM 3001 N N . ILE B 1 71 ? -15.56983 98.24546 55.10934 1.000 23.88609 729 ILE B N 1
ATOM 3002 C CA . ILE B 1 71 ? -14.91095 98.60647 53.85658 1.000 22.99888 729 ILE B CA 1
ATOM 3003 C C . ILE B 1 71 ? -15.55431 99.85254 53.26453 1.000 29.20580 729 ILE B C 1
ATOM 3004 O O . ILE B 1 71 ? -14.86681 100.80942 52.88356 1.000 30.91180 729 ILE B O 1
ATOM 3009 N N . GLN B 1 72 ? -16.88807 99.84192 53.14746 1.000 24.55966 730 GLN B N 1
ATOM 3010 C CA . GLN B 1 72 ? -17.59684 100.95186 52.50581 1.000 31.91303 730 GLN B CA 1
ATOM 3011 C C . GLN B 1 72 ? -17.37226 102.25872 53.25781 1.000 32.18820 730 GLN B C 1
ATOM 3012 O O . GLN B 1 72 ? -17.30539 103.32764 52.64028 1.000 35.23044 730 GLN B O 1
ATOM 3018 N N . ASP B 1 73 ? -17.27611 102.19380 54.58861 1.000 25.61677 731 ASP B N 1
ATOM 3019 C CA . ASP B 1 73 ? -17.03827 103.36647 55.42922 1.000 30.35315 731 ASP B CA 1
ATOM 3020 C C . ASP B 1 73 ? -15.56185 103.68818 55.60377 1.000 38.95699 731 ASP B C 1
ATOM 3021 O O . ASP B 1 73 ? -15.23999 104.71034 56.21732 1.000 39.45851 731 ASP B O 1
ATOM 3026 N N . GLN B 1 74 ? -14.66601 102.82430 55.11588 1.000 33.38310 732 GLN B N 1
ATOM 3027 C CA . GLN B 1 74 ? -13.22521 102.96647 55.32184 1.000 35.79508 732 GLN B CA 1
ATOM 3028 C C . GLN B 1 74 ? -12.87346 103.05366 56.80557 1.000 34.62325 732 GLN B C 1
ATOM 3029 O O . GLN B 1 74 ? -12.00338 103.82641 57.20471 1.000 36.48800 732 GLN B O 1
ATOM 3035 N N . SER B 1 75 ? -13.53857 102.24262 57.62611 1.000 30.32019 733 SER B N 1
ATOM 3036 C CA . SER B 1 75 ? -13.25367 102.19322 59.05430 1.000 30.87296 733 SER B CA 1
ATOM 3037 C C . SER B 1 75 ? -11.86084 101.62775 59.31037 1.000 32.41446 733 SER B C 1
ATOM 3038 O O . SER B 1 75 ? -11.22584 101.03337 58.43323 1.000 28.91723 733 SER B O 1
ATOM 3041 N N . ILE B 1 76 ? -11.41245 101.79238 60.55859 1.000 30.13815 734 ILE B N 1
ATOM 3042 C CA . ILE B 1 76 ? -10.07296 101.42079 60.99739 1.000 34.54942 734 ILE B CA 1
ATOM 3043 C C . ILE B 1 76 ? -10.12040 100.33726 62.06783 1.000 31.66990 734 ILE B C 1
ATOM 3044 O O . ILE B 1 76 ? -9.37880 99.35075 62.00589 1.000 31.46392 734 ILE B O 1
ATOM 3049 N N . LEU B 1 77 ? -10.96573 100.51955 63.07561 1.000 27.60125 735 LEU B N 1
ATOM 3050 C CA . LEU B 1 77 ? -11.11230 99.56345 64.16276 1.000 26.82037 735 LEU B CA 1
ATOM 3051 C C . LEU B 1 77 ? -12.51767 98.97104 64.15882 1.000 33.73681 735 LEU B C 1
ATOM 3052 O O . LEU B 1 77 ? -13.48059 99.59572 63.70733 1.000 29.29450 735 LEU B O 1
ATOM 3057 N N . ARG B 1 78 ? -12.61311 97.74182 64.64478 1.000 26.97126 736 ARG B N 1
ATOM 3058 C CA . ARG B 1 78 ? -13.88282 97.05238 64.81460 1.000 32.10427 736 ARG B CA 1
ATOM 3059 C C . ARG B 1 78 ? -13.74094 96.22801 66.07517 1.000 30.44624 736 ARG B C 1
ATOM 3060 O O . ARG B 1 78 ? -12.83271 95.40011 66.16276 1.000 32.02028 736 ARG B O 1
ATOM 3068 N N . ARG B 1 79 ? -14.60065 96.48790 67.05969 1.000 31.73184 737 ARG B N 1
ATOM 3069 C CA . ARG B 1 79 ? -14.51504 95.82801 68.36186 1.000 36.23128 737 ARG B CA 1
ATOM 3070 C C . ARG B 1 79 ? -13.12761 96.00300 68.97489 1.000 29.94363 737 ARG B C 1
ATOM 3071 O O . ARG B 1 79 ? -12.56780 95.07273 69.55505 1.000 31.19720 737 ARG B O 1
ATOM 3079 N N . GLY B 1 80 ? -12.56526 97.20391 68.82645 1.000 34.53092 738 GLY B N 1
ATOM 3080 C CA . GLY B 1 80 ? -11.24213 97.53150 69.34036 1.000 38.14422 738 GLY B CA 1
ATOM 3081 C C . GLY B 1 80 ? -10.07547 96.85430 68.64014 1.000 38.16028 738 GLY B C 1
ATOM 3082 O O . GLY B 1 80 ? -8.92266 97.04496 69.05519 1.000 36.38527 738 GLY B O 1
ATOM 3083 N N . GLN B 1 81 ? -10.32776 96.07316 67.60069 1.000 31.08976 739 GLN B N 1
ATOM 3084 C CA . GLN B 1 81 ? -9.27175 95.36054 66.89737 1.000 24.82193 739 GLN B CA 1
ATOM 3085 C C . GLN B 1 81 ? -9.25477 95.81714 65.44583 1.000 28.09122 739 GLN B C 1
ATOM 3086 O O . GLN B 1 81 ? -10.18732 96.49940 65.00408 1.000 27.46510 739 GLN B O 1
ATOM 3092 N N . PRO B 1 82 ? -8.21667 95.48768 64.67700 1.000 25.98873 740 PRO B N 1
ATOM 3093 C CA . PRO B 1 82 ? -8.16443 95.98066 63.30158 1.000 26.42512 740 PRO B CA 1
ATOM 3094 C C . PRO B 1 82 ? -9.36405 95.47148 62.51877 1.000 24.10446 740 PRO B C 1
ATOM 3095 O O . PRO B 1 82 ? -9.79524 94.33249 62.69288 1.000 22.80823 740 PRO B O 1
ATOM 3099 N N . VAL B 1 83 ? -9.90726 96.32943 61.65380 1.000 22.97693 741 VAL B N 1
ATOM 3100 C CA . VAL B 1 83 ? -10.93988 95.86180 60.73761 1.000 21.70394 741 VAL B CA 1
ATOM 3101 C C . VAL B 1 83 ? -10.35671 94.75129 59.87220 1.000 22.29808 741 VAL B C 1
ATOM 3102 O O . VAL B 1 83 ? -9.15565 94.73665 59.55938 1.000 19.20757 741 VAL B O 1
ATOM 3106 N N . ALA B 1 84 ? -11.22205 93.82351 59.46338 1.000 20.79506 742 ALA B N 1
ATOM 3107 C CA . ALA B 1 84 ? -10.76878 92.62767 58.75675 1.000 19.66161 742 ALA B CA 1
ATOM 3108 C C . ALA B 1 84 ? -10.02970 92.96634 57.46645 1.000 20.73075 742 ALA B C 1
ATOM 3109 O O . ALA B 1 84 ? -9.08440 92.26619 57.09560 1.000 19.62895 742 ALA B O 1
ATOM 3111 N N . HIS B 1 85 ? -10.46459 94.00149 56.74503 1.000 19.04431 743 HIS B N 1
ATOM 3112 C CA . HIS B 1 85 ? -9.79647 94.30571 55.48025 1.000 22.16886 743 HIS B CA 1
ATOM 3113 C C . HIS B 1 85 ? -8.43176 94.94287 55.68112 1.000 23.10624 743 HIS B C 1
ATOM 3114 O O . HIS B 1 85 ? -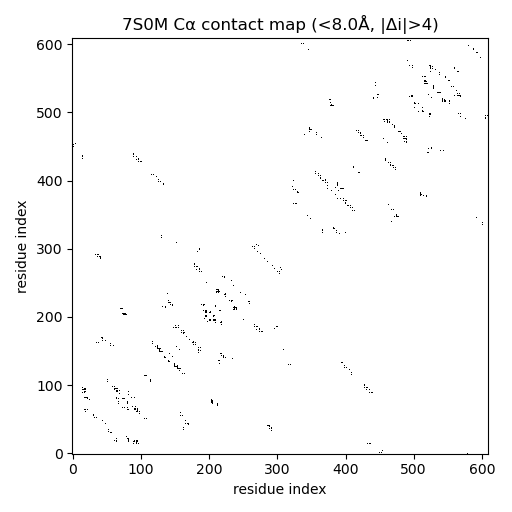7.67069 95.03261 54.72048 1.000 21.23540 743 HIS B O 1
ATOM 3121 N N . SER B 1 86 ? -8.09546 95.37156 56.88980 1.000 20.06947 744 SER B N 1
ATOM 3122 C CA . SER B 1 86 ? -6.74307 95.86265 57.09557 1.000 24.54832 744 SER B CA 1
ATOM 3123 C C . SER B 1 86 ? -5.78182 94.70981 57.33188 1.000 23.97135 744 SER B C 1
ATOM 3124 O O . SER B 1 86 ? -4.56475 94.92045 57.36096 1.000 26.38261 744 SER B O 1
ATOM 3127 N N . ILE B 1 87 ? -6.30719 93.49823 57.47940 1.000 21.56160 745 ILE B N 1
ATOM 3128 C CA . ILE B 1 87 ? -5.50571 92.28727 57.48874 1.000 19.33702 745 ILE B CA 1
ATOM 3129 C C . ILE B 1 87 ? -5.53663 91.59626 56.13385 1.000 24.82848 745 ILE B C 1
ATOM 3130 O O . ILE B 1 87 ? -4.48589 91.32967 55.55178 1.000 22.02099 745 ILE B O 1
ATOM 3135 N N . PHE B 1 88 ? -6.74338 91.31688 55.60175 1.000 18.34580 746 PHE B N 1
ATOM 3136 C CA . PHE B 1 88 ? -6.91065 90.50475 54.39756 1.000 19.12642 746 PHE B CA 1
ATOM 3137 C C . PHE B 1 88 ? -7.01116 91.31426 53.11250 1.000 19.83880 746 PHE B C 1
ATOM 3138 O O . PHE B 1 88 ? -7.04226 90.71456 52.03364 1.000 18.98609 746 PHE B O 1
ATOM 3146 N N . GLY B 1 89 ? -7.09111 92.63825 53.18875 1.000 18.03328 747 GLY B N 1
ATOM 3147 C CA . GLY B 1 89 ? -7.34955 93.44003 52.00802 1.000 19.74481 747 GLY B CA 1
ATOM 3148 C C . GLY B 1 89 ? -8.84204 93.59842 51.75649 1.000 23.78885 747 GLY B C 1
ATOM 3149 O O . GLY B 1 89 ? -9.66567 92.79200 52.18688 1.000 19.26863 747 GLY B O 1
ATOM 3150 N N . THR B 1 90 ? -9.19832 94.67876 51.05229 1.000 18.87072 748 THR B N 1
ATOM 3151 C CA . THR B 1 90 ? -10.61764 94.98385 50.85151 1.000 20.26361 748 THR B CA 1
ATOM 3152 C C . THR B 1 90 ? -11.29404 93.95327 49.96057 1.000 20.63149 748 THR B C 1
ATOM 3153 O O . THR B 1 90 ? -12.44950 93.58123 50.20329 1.000 22.60616 748 THR B O 1
ATOM 3157 N N . ALA B 1 91 ? -10.61125 93.49112 48.91439 1.000 20.13002 749 ALA B N 1
ATOM 3158 C CA . ALA B 1 91 ? -11.27485 92.61064 47.95430 1.000 22.37089 749 ALA B CA 1
ATOM 3159 C C . ALA B 1 91 ? -11.64349 91.27217 48.59147 1.000 20.97477 749 ALA B C 1
ATOM 3160 O O . ALA B 1 91 ? -12.76055 90.78426 48.41153 1.000 21.09100 749 ALA B O 1
ATOM 3162 N N . GLN B 1 92 ? -10.72118 90.64681 49.33115 1.000 15.81257 750 GLN B N 1
ATOM 3163 C CA . GLN B 1 92 ? -11.07182 89.36325 49.93995 1.000 18.22401 750 GLN B CA 1
ATOM 3164 C C . GLN B 1 92 ? -12.09235 89.53497 51.06117 1.000 19.94043 750 GLN B C 1
ATOM 3165 O O . GLN B 1 92 ? -12.98016 88.69102 51.21981 1.000 20.19642 750 GLN B O 1
ATOM 3171 N N . ALA B 1 93 ? -11.98581 90.61180 51.85524 1.000 16.00023 751 ALA B N 1
ATOM 3172 C CA . ALA B 1 93 ? -12.98140 90.83933 52.90594 1.000 18.66151 751 ALA B CA 1
ATOM 3173 C C . ALA B 1 93 ? -14.36727 91.07569 52.31651 1.000 20.47316 751 ALA B C 1
ATOM 3174 O O . ALA B 1 93 ? -15.35908 90.53455 52.81678 1.000 19.17919 751 ALA B O 1
ATOM 3176 N N . MET B 1 94 ? -14.45424 91.87025 51.24721 1.000 16.46499 752 MET B N 1
ATOM 3177 C CA . MET B 1 94 ? -15.73878 92.11203 50.59622 1.000 20.97899 752 MET B CA 1
ATOM 3178 C C . MET B 1 94 ? -16.31651 90.82804 50.01228 1.000 21.58648 752 MET B C 1
ATOM 3179 O O . MET B 1 94 ? -17.51778 90.55630 50.14196 1.000 20.87788 752 MET B O 1
ATOM 3184 N N . ASN B 1 95 ? -15.48344 90.04074 49.33597 1.000 19.24264 753 ASN B N 1
ATOM 3185 C CA . ASN B 1 95 ? -15.97545 88.80883 48.74068 1.000 19.67891 753 ASN B CA 1
ATOM 3186 C C . ASN B 1 95 ? -16.42367 87.82632 49.80983 1.000 19.10603 753 ASN B C 1
ATOM 3187 O O . ASN B 1 95 ? -17.43385 87.13913 49.64491 1.000 17.40107 753 ASN B O 1
ATOM 3192 N N . SER B 1 96 ? -15.68801 87.75686 50.91709 1.000 16.97098 754 SER B N 1
ATOM 3193 C CA . SER B 1 96 ? -16.04193 86.85481 52.00248 1.000 18.98906 754 SER B CA 1
ATOM 3194 C C . SER B 1 96 ? -17.40135 87.22943 52.59692 1.000 22.85565 754 SER B C 1
ATOM 3195 O O . SER B 1 96 ? -18.23699 86.35570 52.86471 1.000 19.39944 754 SER B O 1
ATOM 3198 N N . GLY B 1 97 ? -17.64828 88.52915 52.78215 1.000 19.35760 755 GLY B N 1
ATOM 3199 C CA . GLY B 1 97 ? -18.93273 88.96440 53.30805 1.000 19.53520 755 GLY B CA 1
ATOM 3200 C C . GLY B 1 97 ? -20.08499 88.63224 52.37886 1.000 21.20578 755 GLY B C 1
ATOM 3201 O O . GLY B 1 97 ? -21.11341 88.10513 52.81433 1.000 18.80267 755 GLY B O 1
ATOM 3202 N N . ASN B 1 98 ? -19.93000 88.91972 51.08307 1.000 19.83749 756 ASN B N 1
ATOM 3203 C CA . ASN B 1 98 ? -21.01943 88.65197 50.15523 1.000 19.92861 756 ASN B CA 1
ATOM 3204 C C . ASN B 1 98 ? -21.22080 87.14921 49.97010 1.000 22.07462 756 ASN B C 1
ATOM 3205 O O . ASN B 1 98 ? -22.36085 86.67809 49.87268 1.000 22.74783 756 ASN B O 1
ATOM 3210 N N . TYR B 1 99 ? -20.13144 86.37756 49.97325 1.000 15.71897 757 TYR B N 1
ATOM 3211 C CA . TYR B 1 99 ? -20.22909 84.91937 50.04648 1.000 18.63598 757 TYR B CA 1
ATOM 3212 C C . TYR B 1 99 ? -21.15738 84.47377 51.18092 1.000 19.49502 757 TYR B C 1
ATOM 3213 O O . TYR B 1 99 ? -22.06810 83.66253 50.98027 1.000 21.24612 757 TYR B O 1
ATOM 3222 N N . VAL B 1 100 ? -20.94276 85.00570 52.38873 1.000 18.52602 758 VAL B N 1
ATOM 3223 C CA . VAL B 1 100 ? -21.71806 84.55458 53.54119 1.000 16.23809 758 VAL B CA 1
ATOM 3224 C C . VAL B 1 100 ? -23.19216 84.91416 53.39088 1.000 21.14517 758 VAL B C 1
ATOM 3225 O O . VAL B 1 100 ? -24.06507 84.20871 53.91699 1.000 22.55335 758 VAL B O 1
ATOM 3229 N N . TYR B 1 101 ? -23.50392 86.00759 52.68433 1.000 17.98427 759 TYR B N 1
ATOM 3230 C CA . TYR B 1 101 ? -24.90002 86.30366 52.37492 1.000 20.03401 759 TYR B CA 1
ATOM 3231 C C . TYR B 1 101 ? -25.58092 85.11190 51.70454 1.000 22.83682 759 TYR B C 1
ATOM 3232 O O . TYR B 1 101 ? -26.73754 84.80333 51.99954 1.000 23.64719 759 TYR B O 1
ATOM 3241 N N . PHE B 1 102 ? -24.87682 84.41763 50.80401 1.000 19.65505 760 PHE B N 1
ATOM 3242 C CA . PHE B 1 102 ? -25.48422 83.28082 50.11711 1.000 19.17170 760 PHE B CA 1
ATOM 3243 C C . PHE B 1 102 ? -25.35931 81.97720 50.89311 1.000 22.04398 760 PHE B C 1
ATOM 3244 O O . PHE B 1 102 ? -26.26195 81.13894 50.80721 1.000 22.08516 760 PHE B O 1
ATOM 3252 N N . LEU B 1 103 ? -24.31947 81.80223 51.71320 1.000 17.35783 761 LEU B N 1
ATOM 3253 C CA . LEU B 1 103 ? -24.30880 80.66598 52.62699 1.000 18.65980 761 LEU B CA 1
ATOM 3254 C C . LEU B 1 103 ? -25.46126 80.74660 53.62024 1.000 22.16825 761 LEU B C 1
ATOM 3255 O O . LEU B 1 103 ? -25.98989 79.71468 54.05248 1.000 24.28768 761 LEU B O 1
ATOM 3260 N N . ALA B 1 104 ? -25.79954 81.96249 54.06718 1.000 20.33685 762 ALA B N 1
ATOM 3261 C CA . ALA B 1 104 ? -26.90251 82.13338 55.01234 1.000 21.17269 762 ALA B CA 1
ATOM 3262 C C . ALA B 1 104 ? -28.23746 81.81205 54.35017 1.000 23.78988 762 ALA B C 1
ATOM 3263 O O . ALA B 1 104 ? -29.13397 81.23505 54.97694 1.000 24.29573 762 ALA B O 1
ATOM 3265 N N . LEU B 1 105 ? -28.37663 82.17642 53.07789 1.000 20.96503 763 LEU B N 1
ATOM 3266 C CA . LEU B 1 105 ? -29.55532 81.79788 52.31296 1.000 28.07781 763 LEU B CA 1
ATOM 3267 C C . LEU B 1 105 ? -29.69369 80.28157 52.23283 1.000 28.44142 763 LEU B C 1
ATOM 3268 O O . LEU B 1 105 ? -30.79507 79.73673 52.39278 1.000 26.93489 763 LEU B O 1
ATOM 3273 N N . ARG B 1 106 ? -28.58567 79.57754 52.00471 1.000 21.33671 764 ARG B N 1
ATOM 3274 C CA . ARG B 1 106 ? -28.63145 78.12113 52.01215 1.000 26.86789 764 ARG B CA 1
ATOM 3275 C C . ARG B 1 106 ? -29.06325 77.59752 53.37504 1.000 27.36296 764 ARG B C 1
ATOM 3276 O O . ARG B 1 106 ? -29.75796 76.57851 53.47231 1.000 23.99533 764 ARG B O 1
ATOM 3284 N N . GLU B 1 107 ? -28.64569 78.27379 54.44141 1.000 24.02547 765 GLU B N 1
ATOM 3285 C CA . GLU B 1 107 ? -29.04506 77.87414 55.78376 1.000 28.12456 765 GLU B CA 1
ATOM 3286 C C . GLU B 1 107 ? -30.54210 78.07918 55.98577 1.000 28.63785 765 GLU B C 1
ATOM 3287 O O . GLU B 1 107 ? -31.22037 77.21823 56.55430 1.000 27.51103 765 GLU B O 1
ATOM 3293 N N . VAL B 1 108 ? -31.06762 79.21404 55.50937 1.000 23.71460 766 VAL B N 1
ATOM 3294 C CA . VAL B 1 108 ? -32.48506 79.54546 55.63257 1.000 25.75522 766 VAL B CA 1
ATOM 3295 C C . VAL B 1 108 ? -33.35607 78.45309 55.01844 1.000 28.12719 766 VAL B C 1
ATOM 3296 O O . VAL B 1 108 ? -34.45757 78.16784 55.50993 1.000 27.53210 766 VAL B O 1
ATOM 3300 N N . GLN B 1 109 ? -32.88186 77.81976 53.94677 1.000 26.82300 767 GLN B N 1
ATOM 3301 C CA . GLN B 1 109 ? -33.65985 76.76905 53.30017 1.000 28.15071 767 GLN B CA 1
ATOM 3302 C C . GLN B 1 109 ? -33.89611 75.57339 54.21652 1.000 28.46971 767 GLN B C 1
ATOM 3303 O O . GLN B 1 109 ? -34.79978 74.77894 53.94931 1.000 28.47163 767 GLN B O 1
ATOM 3309 N N . LYS B 1 1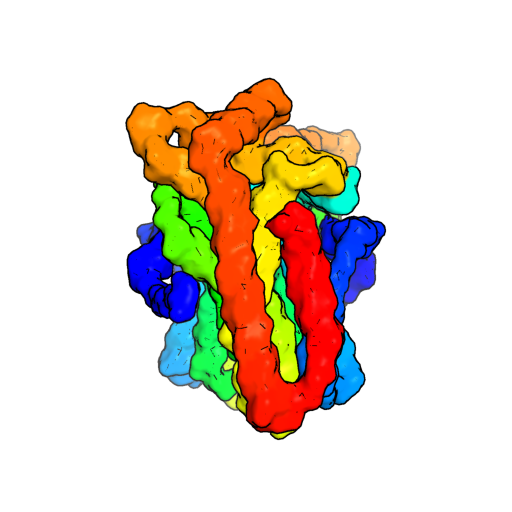10 ? -33.12095 75.42670 55.29536 1.000 25.97510 768 LYS B N 1
ATOM 3310 C CA . LYS B 1 110 ? -33.32546 74.29120 56.18990 1.000 29.94967 768 LYS B CA 1
ATOM 3311 C C . LYS B 1 110 ? -34.62430 74.39354 56.97305 1.000 30.21954 768 LYS B C 1
ATOM 3312 O O . LYS B 1 110 ? -35.09253 73.37869 57.49674 1.000 34.04202 768 LYS B O 1
ATOM 3318 N N . LEU B 1 111 ? -35.19065 75.59521 57.09688 1.000 25.90298 769 LEU B N 1
ATOM 3319 C CA . LEU B 1 111 ? -36.51177 75.73447 57.69804 1.000 30.69131 769 LEU B CA 1
ATOM 3320 C C . LEU B 1 111 ? -37.59233 75.04284 56.87045 1.000 32.59020 769 LEU B C 1
ATOM 3321 O O . LEU B 1 111 ? -38.65950 74.73691 57.40699 1.000 32.52967 769 LEU B O 1
ATOM 3326 N N . GLN B 1 112 ? -37.33283 74.77665 55.58854 1.000 28.48109 770 GLN B N 1
ATOM 3327 C CA . GLN B 1 112 ? -38.32362 74.17875 54.70003 1.000 35.63725 770 GLN B CA 1
ATOM 3328 C C . GLN B 1 112 ? -39.65882 74.90394 54.83786 1.000 41.86403 770 GLN B C 1
ATOM 3329 O O . GLN B 1 112 ? -40.72412 74.30233 55.03815 1.000 34.78691 770 GLN B O 1
ATOM 3335 N N . ASN B 1 113 ? -39.57807 76.23109 54.78272 1.000 32.42681 771 ASN B N 1
ATOM 3336 C CA . ASN B 1 113 ? -40.74997 77.07416 54.91500 1.000 31.02916 771 ASN B CA 1
ATOM 3337 C C . ASN B 1 113 ? -40.97201 77.79397 53.60199 1.000 34.25513 771 ASN B C 1
ATOM 3338 O O . ASN B 1 113 ? -40.07400 78.51389 53.13246 1.000 31.22538 771 ASN B O 1
ATOM 3343 N N . PRO B 1 114 ? -42.13522 77.61688 52.97268 1.000 33.20980 772 PRO B N 1
ATOM 3344 C CA . PRO B 1 114 ? -42.33458 78.20525 51.64685 1.000 26.17703 772 PRO B CA 1
ATOM 3345 C C . PRO B 1 114 ? -42.20478 79.71232 51.65213 1.000 28.01192 772 PRO B C 1
ATOM 3346 O O . PRO B 1 114 ? -41.92017 80.30136 50.60719 1.000 28.74060 772 PRO B O 1
ATOM 3350 N N . LYS B 1 115 ? -42.42301 80.36122 52.79289 1.000 23.57140 773 LYS B N 1
ATOM 3351 C CA . LYS B 1 115 ? -42.37482 81.81700 52.84511 1.000 29.57997 773 LYS B CA 1
ATOM 3352 C C . LYS B 1 115 ? -40.99104 82.35918 53.18669 1.000 23.88660 773 LYS B C 1
ATOM 3353 O O . LYS B 1 115 ? -40.77339 83.56726 53.06976 1.000 23.32957 773 LYS B O 1
ATOM 3359 N N . ALA B 1 116 ? -40.06707 81.50663 53.62212 1.000 19.65627 774 ALA B N 1
ATOM 3360 C CA . ALA B 1 116 ? -38.82954 82.00390 54.21789 1.000 22.69854 774 ALA B CA 1
ATOM 3361 C C . ALA B 1 116 ? -37.93777 82.69642 53.18953 1.000 24.59204 774 ALA B C 1
ATOM 3362 O O . ALA B 1 116 ? -37.28169 83.69227 53.51359 1.000 23.96124 774 ALA B O 1
ATOM 3364 N N . ILE B 1 117 ? -37.89694 82.19471 51.94861 1.000 25.07008 775 ILE B N 1
ATOM 3365 C CA . ILE B 1 117 ? -37.02245 82.79289 50.93669 1.000 23.92731 775 ILE B CA 1
ATOM 3366 C C . ILE B 1 117 ? -37.44509 84.22918 50.65104 1.000 26.76557 775 ILE B C 1
ATOM 3367 O O . ILE B 1 117 ? -36.61567 85.14419 50.64165 1.000 30.07425 775 ILE B O 1
ATOM 3372 N N . SER B 1 118 ? -38.73797 84.45330 50.40413 1.000 20.75728 776 SER B N 1
ATOM 3373 C CA . SER B 1 118 ? -39.21294 85.81264 50.14907 1.000 27.10426 776 SER B CA 1
ATOM 3374 C C . SER B 1 118 ? -38.88269 86.74028 51.30717 1.000 26.94960 776 SER B C 1
ATOM 3375 O O . SER B 1 118 ? -38.57223 87.92030 51.09791 1.000 25.56117 776 SER B O 1
ATOM 3378 N N . ILE B 1 119 ? -38.99262 86.24249 52.54021 1.000 20.26131 777 ILE B N 1
ATOM 3379 C CA . ILE B 1 119 ? -38.67928 87.08251 53.69675 1.000 24.64864 777 ILE B CA 1
ATOM 3380 C C . ILE B 1 119 ? -37.20328 87.46328 53.67488 1.000 24.64581 777 ILE B C 1
ATOM 3381 O O . ILE B 1 119 ? -36.83170 88.61723 53.92985 1.000 20.86165 777 ILE B O 1
ATOM 3386 N N . TYR B 1 120 ? -36.34341 86.48944 53.38655 1.000 20.28710 778 TYR B N 1
ATOM 3387 C CA . TYR B 1 120 ? -34.91230 86.74619 53.31035 1.000 23.88405 778 TYR B CA 1
ATOM 3388 C C . TYR B 1 120 ? -34.60240 87.75670 52.22081 1.000 23.22172 778 TYR B C 1
ATOM 3389 O O . TYR B 1 120 ? -33.84049 88.70562 52.43696 1.000 21.02977 778 TYR B O 1
ATOM 3398 N N . VAL B 1 121 ? -35.17938 87.56267 51.03400 1.000 23.04118 779 VAL B N 1
ATOM 3399 C CA . VAL B 1 121 ? -34.85835 88.42490 49.90092 1.000 23.57900 779 VAL B CA 1
ATOM 3400 C C . VAL B 1 121 ? -35.33158 89.84797 50.16383 1.000 24.63881 779 VAL B C 1
ATOM 3401 O O . VAL B 1 121 ? -34.60654 90.81521 49.90231 1.000 22.54725 779 VAL B O 1
ATOM 3405 N N . ASP B 1 122 ? -36.56404 89.99839 50.66738 1.000 19.84650 780 ASP B N 1
ATOM 3406 C CA . ASP B 1 122 ? -37.08353 91.32802 50.97226 1.000 22.67553 780 ASP B CA 1
ATOM 3407 C C . ASP B 1 122 ? -36.19093 92.05405 51.97312 1.000 22.75401 780 ASP B C 1
ATOM 3408 O O . ASP B 1 122 ? -36.01153 93.27651 51.88154 1.000 21.60386 780 ASP B O 1
ATOM 3413 N N . SER B 1 123 ? -35.61258 91.31671 52.93083 1.000 19.42299 781 SER B N 1
ATOM 3414 C CA . SER B 1 123 ? -34.74568 91.94802 53.92375 1.000 22.71937 781 SER B CA 1
ATOM 3415 C C . SER B 1 123 ? -33.39820 92.34016 53.32926 1.000 22.74531 781 SER B C 1
ATOM 3416 O O . SER B 1 123 ? -32.85008 93.39878 53.66610 1.000 18.56159 781 SER B O 1
ATOM 3419 N N . LEU B 1 124 ? -32.81750 91.47798 52.48735 1.000 19.34678 782 LEU B N 1
ATOM 3420 C CA . LEU B 1 124 ? -31.54358 91.83498 51.86129 1.000 21.00837 782 LEU B CA 1
ATOM 3421 C C . LEU B 1 124 ? -31.73111 92.99922 50.90245 1.000 20.86401 782 LEU B C 1
ATOM 3422 O O . LEU B 1 124 ? -30.85046 93.85963 50.77156 1.000 22.34700 782 LEU B O 1
ATOM 3427 N N . ILE B 1 125 ? -32.88115 93.04667 50.23383 1.000 19.97925 783 ILE B N 1
ATOM 3428 C CA . ILE B 1 125 ? -33.20825 94.18040 49.37479 1.000 18.29320 783 ILE B CA 1
ATOM 3429 C C . ILE B 1 125 ? -33.30177 95.46261 50.20073 1.000 23.43314 783 ILE B C 1
ATOM 3430 O O . ILE B 1 125 ? -32.71977 96.49612 49.84124 1.000 23.79118 783 ILE B O 1
ATOM 3435 N N . ASP B 1 126 ? -34.00651 95.41153 51.34291 1.000 22.69944 784 ASP B N 1
ATOM 3436 C CA . ASP B 1 126 ? -34.09113 96.60155 52.19291 1.000 23.76564 784 ASP B CA 1
ATOM 3437 C C . ASP B 1 126 ? -32.71897 97.03329 52.68854 1.000 22.84682 784 ASP B C 1
ATOM 3438 O O . ASP B 1 126 ? -32.42342 98.23386 52.75844 1.000 19.92236 784 ASP B O 1
ATOM 3443 N N . LEU B 1 127 ? -31.88291 96.07224 53.07403 1.000 21.88907 785 LEU B N 1
ATOM 3444 C CA . LEU B 1 127 ? -30.56219 96.40331 53.58903 1.000 21.22279 785 LEU B CA 1
ATOM 3445 C C . LEU B 1 127 ? -29.75747 97.19294 52.56056 1.000 22.80235 785 LEU B C 1
ATOM 3446 O O . LEU B 1 127 ? -29.11438 98.20160 52.89056 1.000 21.32577 785 LEU B O 1
ATOM 3451 N N . HIS B 1 128 ? -29.77892 96.74102 51.30000 1.000 16.88256 786 HIS B N 1
ATOM 3452 C CA . HIS B 1 128 ? -29.02938 97.42604 50.25044 1.000 18.27231 786 HIS B CA 1
ATOM 3453 C C . HIS B 1 128 ? -29.65481 98.76352 49.89103 1.000 17.77228 786 HIS B C 1
ATOM 3454 O O . HIS B 1 128 ? -28.93954 99.69655 49.49627 1.000 21.32581 786 HIS B O 1
ATOM 3461 N N . ARG B 1 129 ? -30.97817 98.88113 50.01114 1.000 19.22262 787 ARG B N 1
ATOM 3462 C CA . ARG B 1 129 ? -31.62057 100.16631 49.76768 1.000 17.94065 787 ARG B CA 1
ATOM 3463 C C . ARG B 1 129 ? -31.20651 101.18510 50.81887 1.000 21.42661 787 ARG B C 1
ATOM 3464 O O . ARG B 1 129 ? -31.01217 102.36539 50.50588 1.000 19.65181 787 ARG B O 1
ATOM 3472 N N . GLY B 1 130 ? -31.08411 100.75375 52.07627 1.000 19.28049 788 GLY B N 1
ATOM 3473 C CA . GLY B 1 130 ? -30.64460 101.67069 53.11229 1.000 18.49979 788 GLY B CA 1
ATOM 3474 C C . GLY B 1 130 ? -29.18977 102.07181 52.94763 1.000 19.77791 788 GLY B C 1
ATOM 3475 O O . GLY B 1 130 ? -28.84664 103.25154 53.03955 1.000 19.99431 788 GLY B O 1
ATOM 3476 N N . GLN B 1 131 ? -28.31344 101.09619 52.70603 1.000 16.72884 789 GLN B N 1
ATOM 3477 C CA . GLN B 1 131 ? -26.90442 101.41297 52.48400 1.000 17.43102 789 GLN B CA 1
ATOM 3478 C C . GLN B 1 131 ? -26.72940 102.31736 51.27260 1.000 20.59806 789 GLN B C 1
ATOM 3479 O O . GLN B 1 131 ? -25.91354 103.24188 51.29719 1.000 21.32632 789 GLN B O 1
ATOM 3485 N N . GLY B 1 132 ? -27.51131 102.08711 50.21360 1.000 20.74762 790 GLY B N 1
ATOM 3486 C CA . GLY B 1 132 ? -27.34435 102.86894 49.00119 1.000 14.87830 790 GLY B CA 1
ATOM 3487 C C . GLY B 1 132 ? -27.74670 104.32280 49.18124 1.000 19.75511 790 GLY B C 1
ATOM 3488 O O . GLY B 1 132 ? -27.10803 105.22526 48.63657 1.000 16.14767 790 GLY B O 1
ATOM 3489 N N . MET B 1 133 ? -28.82065 104.57395 49.92913 1.000 17.33510 791 MET B N 1
ATOM 3490 C CA . MET B 1 133 ? -29.21721 105.95805 50.17589 1.000 19.51721 791 MET B CA 1
ATOM 3491 C C . MET B 1 133 ? -28.21379 106.66067 51.08587 1.000 18.27413 791 MET B C 1
ATOM 3492 O O . MET B 1 133 ? -27.90576 107.84045 50.88818 1.000 20.30859 791 MET B O 1
ATOM 3497 N N . GLU B 1 134 ? -27.67349 105.94977 52.07119 1.000 19.87647 792 GLU B N 1
ATOM 3498 C CA . GLU B 1 134 ? -26.68707 106.55894 52.96072 1.000 20.16536 792 GLU B CA 1
ATOM 3499 C C . GLU B 1 134 ? -25.41986 106.93658 52.20115 1.000 20.53348 792 GLU B C 1
ATOM 3500 O O . GLU B 1 134 ? -24.84613 108.01364 52.41955 1.000 19.22194 792 GLU B O 1
ATOM 3506 N N . LEU B 1 135 ? -24.95148 106.04882 51.31857 1.000 15.59252 793 LEU B N 1
ATOM 3507 C CA . LEU B 1 135 ? -23.79405 106.37177 50.49208 1.000 16.97843 793 LEU B CA 1
ATOM 3508 C C . LEU B 1 135 ? -24.10687 107.51769 49.54319 1.000 16.26333 793 LEU B C 1
ATOM 3509 O O . LEU B 1 135 ? -23.26273 108.39400 49.32799 1.000 20.62022 793 LEU B O 1
ATOM 3514 N N . PHE B 1 136 ? -25.32438 107.53578 48.98499 1.000 18.87136 794 PHE B N 1
ATOM 3515 C CA . PHE B 1 136 ? -25.73036 108.59990 48.06735 1.000 16.14959 794 PHE B CA 1
ATOM 3516 C C . PHE B 1 136 ? -25.59362 109.97353 48.71592 1.000 19.18383 794 PHE B C 1
ATOM 3517 O O . PHE B 1 136 ? -25.03408 110.90556 48.11809 1.000 17.91087 794 PHE B O 1
ATOM 3525 N N . TRP B 1 137 ? -26.12289 110.12297 49.93869 1.000 16.20131 795 TRP B N 1
ATOM 3526 C CA . TRP B 1 137 ? -26.01880 111.39933 50.64617 1.000 18.99727 795 TRP B CA 1
ATOM 3527 C C . TRP B 1 137 ? -24.57696 111.71835 50.99533 1.000 18.42789 795 TRP B C 1
ATOM 3528 O O . TRP B 1 137 ? -24.12948 112.85764 50.82556 1.000 19.89177 795 TRP B O 1
ATOM 3539 N N . ARG B 1 138 ? -23.84377 110.72887 51.51079 1.000 18.30656 796 ARG B N 1
ATOM 3540 C CA . ARG B 1 138 ? -22.45274 110.94886 51.87701 1.000 21.37154 796 ARG B CA 1
ATOM 3541 C C . ARG B 1 138 ? -21.65321 111.48541 50.69792 1.000 25.28186 796 ARG B C 1
ATOM 3542 O O . ARG B 1 138 ? -20.94146 112.49219 50.82164 1.000 20.32475 796 ARG B O 1
ATOM 3550 N N . ASP B 1 139 ? -21.76534 110.81631 49.53677 1.000 18.68235 797 ASP B N 1
ATOM 3551 C CA . ASP B 1 139 ? -20.94688 111.15149 48.37594 1.000 20.69282 797 ASP B CA 1
ATOM 3552 C C . ASP B 1 139 ? -21.37003 112.45875 47.72521 1.000 21.58271 797 ASP B C 1
ATOM 3553 O O . ASP B 1 139 ? -20.54000 113.13334 47.11413 1.000 24.56730 797 ASP B O 1
ATOM 3558 N N . SER B 1 140 ? -22.64822 112.81185 47.78389 1.000 18.98695 798 SER B N 1
ATOM 3559 C CA . SER B 1 140 ? -23.11550 114.04576 47.16630 1.000 21.42900 798 SER B CA 1
ATOM 3560 C C . SER B 1 140 ? -23.04292 115.24189 48.11321 1.000 20.34541 798 SER B C 1
ATOM 3561 O O . SER B 1 140 ? -23.38710 116.36010 47.70720 1.000 18.30273 798 SER B O 1
ATOM 3564 N N . LEU B 1 141 ? -22.63526 115.01567 49.36075 1.000 19.01392 799 LEU B N 1
ATOM 3565 C CA . LEU B 1 141 ? -22.55490 116.05719 50.38420 1.000 20.96092 799 LEU B CA 1
ATOM 3566 C C . LEU B 1 141 ? -23.89728 116.72938 50.60763 1.000 20.95893 799 LEU B C 1
ATOM 3567 O O . LEU B 1 141 ? -23.95814 117.93007 50.86618 1.000 23.58710 799 LEU B O 1
ATOM 3572 N N . MET B 1 142 ? -24.99674 115.98746 50.49188 1.000 18.61076 800 MET B N 1
ATOM 3573 C CA . MET B 1 142 ? -26.31829 116.57415 50.66815 1.000 26.42149 800 MET B CA 1
ATOM 3574 C C . MET B 1 142 ? -26.92263 116.01230 51.94592 1.000 25.73387 800 MET B C 1
ATOM 3575 O O . MET B 1 142 ? -27.11606 114.79970 52.08153 1.000 21.75233 800 MET B O 1
ATOM 3580 N N . CYS B 1 143 ? -27.16665 116.89075 52.89165 1.000 22.97820 801 CYS B N 1
ATOM 3581 C CA . CYS B 1 143 ? -27.66472 116.48392 54.18725 1.000 20.46857 801 CYS B CA 1
ATOM 3582 C C . CYS B 1 143 ? -29.12240 116.06009 54.06361 1.000 19.51704 801 CYS B C 1
ATOM 3583 O O . CYS B 1 143 ? -29.95763 116.87820 53.66013 1.000 21.13784 801 CYS B O 1
ATOM 3586 N N . PRO B 1 144 ? -29.48042 114.81588 54.37160 1.000 18.49798 802 PRO B N 1
ATOM 3587 C CA . PRO B 1 144 ? -30.90209 114.44644 54.36305 1.000 19.88329 802 PRO B CA 1
ATOM 3588 C C . PRO B 1 144 ? -31.66147 115.17987 55.45988 1.000 24.51515 802 PRO B C 1
ATOM 3589 O O . PRO B 1 144 ? -31.07314 115.72900 56.38956 1.000 19.86336 802 PRO B O 1
ATOM 3593 N N . THR B 1 145 ? -32.99145 115.18532 55.33916 1.000 20.65305 803 THR B N 1
ATOM 3594 C CA . THR B 1 145 ? -33.82763 115.54418 56.47709 1.000 22.19196 803 THR B CA 1
ATOM 3595 C C . THR B 1 145 ? -33.81658 114.39702 57.48138 1.000 23.10158 803 THR B C 1
ATOM 3596 O O . THR B 1 145 ? -33.44548 113.26158 57.16200 1.000 22.16229 803 THR B O 1
ATOM 3600 N N . GLU B 1 146 ? -34.24498 114.69704 58.70972 1.000 24.05152 804 GLU B N 1
ATOM 3601 C CA . GLU B 1 146 ? -34.35859 113.65647 59.72894 1.000 22.79489 804 GLU B CA 1
ATOM 3602 C C . GLU B 1 146 ? -35.29546 112.54209 59.28769 1.000 21.88536 804 GLU B C 1
ATOM 3603 O O . GLU B 1 146 ? -35.02762 111.35789 59.53091 1.000 21.48874 804 GLU B O 1
ATOM 3609 N N . GLU B 1 147 ? -36.40273 112.90720 58.64158 1.000 21.36815 805 GLU B N 1
ATOM 3610 C CA . GLU B 1 147 ? -37.36954 111.91317 58.18193 1.000 25.83552 805 GLU B CA 1
ATOM 3611 C C . GLU B 1 147 ? -36.76830 111.00931 57.11239 1.000 24.43418 805 GLU B C 1
ATOM 3612 O O . GLU B 1 147 ? -36.98017 109.79028 57.13005 1.000 24.73027 805 GLU B O 1
ATOM 3618 N N . GLN B 1 148 ? -36.00866 111.58287 56.17464 1.000 22.63714 806 GLN B N 1
ATOM 3619 C CA . GLN B 1 148 ? -35.30517 110.75657 55.19697 1.000 23.49746 806 GLN B CA 1
ATOM 3620 C C . GLN B 1 148 ? -34.30933 109.83899 55.88431 1.000 21.77208 806 GLN B C 1
ATOM 3621 O O . GLN B 1 148 ? -34.17092 108.66161 55.51838 1.000 22.00153 806 GLN B O 1
ATOM 3627 N N . TYR B 1 149 ? -33.59566 110.36082 56.88201 1.000 20.53975 807 TYR B N 1
ATOM 3628 C CA . TYR B 1 149 ? -32.62014 109.53269 57.58577 1.000 20.71476 807 TYR B CA 1
ATOM 3629 C C . TYR B 1 149 ? -33.29743 108.32940 58.23520 1.000 21.25838 807 TYR B C 1
ATOM 3630 O O . TYR B 1 149 ? -32.81626 107.19551 58.11805 1.000 22.26209 807 TYR B O 1
ATOM 3639 N N . LEU B 1 150 ? -34.43893 108.54914 58.89761 1.000 20.92754 808 LEU B N 1
ATOM 3640 C CA . LEU B 1 150 ? -35.09674 107.45016 59.60762 1.000 21.94909 808 LEU B CA 1
ATOM 3641 C C . LEU B 1 150 ? -35.64209 106.39104 58.64998 1.000 23.40998 808 LEU B C 1
ATOM 3642 O O . LEU B 1 150 ? -35.60408 105.20334 58.97178 1.000 23.66403 808 LEU B O 1
ATOM 3647 N N . ASP B 1 151 ? -36.14836 106.79281 57.48148 1.000 23.37524 809 ASP B N 1
ATOM 3648 C CA . ASP B 1 151 ? -36.53180 105.81859 56.45825 1.000 25.90729 809 ASP B CA 1
ATOM 3649 C C . ASP B 1 151 ? -35.34843 104.97178 56.02236 1.000 26.13918 809 ASP B C 1
ATOM 3650 O O . ASP B 1 151 ? -35.49030 103.77036 55.76490 1.000 26.13866 809 ASP B O 1
ATOM 3655 N N . MET B 1 152 ? -34.17695 105.59063 55.90267 1.000 22.13657 810 MET B N 1
ATOM 3656 C CA . MET B 1 152 ? -32.97973 104.84921 55.53481 1.000 20.62317 810 MET B CA 1
ATOM 3657 C C . MET B 1 152 ? -32.57894 103.88671 56.64499 1.000 25.99108 810 MET B C 1
ATOM 3658 O O . MET B 1 152 ? -32.23561 102.72400 56.38282 1.000 21.69680 810 MET B O 1
ATOM 3663 N N . VAL B 1 153 ? -32.61357 104.35761 57.89192 1.000 22.61174 811 VAL B N 1
ATOM 3664 C CA . VAL B 1 153 ? -32.31186 103.49456 59.03041 1.000 24.09371 811 VAL B CA 1
ATOM 3665 C C . VAL B 1 153 ? -33.30881 102.34686 59.11864 1.000 24.33269 811 VAL B C 1
ATOM 3666 O O . VAL B 1 153 ? -32.93886 101.20779 59.42037 1.000 27.39288 811 VAL B O 1
ATOM 3670 N N . ALA B 1 154 ? -34.58927 102.62795 58.86769 1.000 22.41904 812 ALA B N 1
ATOM 3671 C CA . ALA B 1 154 ? -35.59373 101.56781 58.88505 1.000 27.64777 812 ALA B CA 1
ATOM 3672 C C . ALA B 1 154 ? -35.23993 100.45933 57.89801 1.000 36.22680 812 ALA B C 1
ATOM 3673 O O . ALA B 1 154 ? -35.40305 99.26844 58.19569 1.000 30.41182 812 ALA B O 1
ATOM 3675 N N . ASN B 1 155 ? -34.74322 100.84209 56.71678 1.000 30.08722 813 ASN B N 1
ATOM 3676 C CA . ASN B 1 155 ? -34.31191 99.87089 55.71825 1.000 27.03440 813 ASN B CA 1
ATOM 3677 C C . ASN B 1 155 ? -33.07393 99.12341 56.18225 1.000 29.64444 813 ASN B C 1
ATOM 3678 O O . ASN B 1 155 ? -32.99790 97.89524 56.07863 1.000 31.47770 813 ASN B O 1
ATOM 3683 N N . LYS B 1 156 ? -32.09167 99.85644 56.69379 1.000 28.10157 814 LYS B N 1
ATOM 3684 C CA . LYS B 1 156 ? -30.74406 99.34503 56.92029 1.000 32.95966 814 LYS B CA 1
ATOM 3685 C C . LYS B 1 156 ? -30.69119 98.57048 58.23127 1.000 47.44309 814 LYS B C 1
ATOM 3686 O O . LYS B 1 156 ? -30.86837 97.34507 58.24699 1.000 54.54896 814 LYS B O 1
ATOM 3692 N N . THR B 1 157 ? -30.49010 99.28356 59.34040 1.000 46.56906 815 THR B N 1
ATOM 3693 C CA . THR B 1 157 ? -30.42358 98.63009 60.64750 1.000 49.61725 815 THR B CA 1
ATOM 3694 C C . THR B 1 157 ? -31.68867 97.82479 60.94751 1.000 48.09194 815 THR B C 1
ATOM 3695 O O . THR B 1 157 ? -31.60518 96.69274 61.44625 1.000 43.60704 815 THR B O 1
ATOM 3699 N N . GLY B 1 158 ? -32.86565 98.38231 60.62797 1.000 44.27427 816 GLY B N 1
ATOM 3700 C CA . GLY B 1 158 ? -34.11439 97.67012 60.85440 1.000 36.44679 816 GLY B CA 1
ATOM 3701 C C . GLY B 1 158 ? -34.26806 96.40073 60.03054 1.000 36.68326 816 GLY B C 1
ATOM 3702 O O . GLY B 1 158 ? -34.90115 95.44732 60.48144 1.000 41.98956 816 GLY B O 1
ATOM 3703 N N . GLY B 1 159 ? -33.69467 96.36524 58.82457 1.000 38.56586 817 GLY B N 1
ATOM 3704 C CA . GLY B 1 159 ? -33.89019 95.21599 57.93853 1.000 34.41841 817 GLY B CA 1
ATOM 3705 C C . GLY B 1 159 ? -33.47334 93.88193 58.54580 1.000 42.87000 817 GLY B C 1
ATOM 3706 O O . GLY B 1 159 ? -34.10382 92.84952 58.29156 1.000 34.12517 817 GLY B O 1
ATOM 3707 N N . LEU B 1 160 ? -32.41175 93.87944 59.36650 1.000 37.60561 818 LEU B N 1
ATOM 3708 C CA . LEU B 1 160 ? -31.94639 92.63113 59.97736 1.000 34.16286 818 LEU B CA 1
ATOM 3709 C C . LEU B 1 160 ? -32.67489 92.30701 61.28412 1.000 34.16239 818 LEU B C 1
ATOM 3710 O O . LEU B 1 160 ? -32.90606 91.12621 61.59278 1.000 26.90069 818 LEU B O 1
ATOM 3715 N N . PHE B 1 161 ? -32.97654 93.32661 62.09431 1.000 31.15419 819 PHE B N 1
ATOM 3716 C CA . PHE B 1 161 ? -33.92094 93.14863 63.18976 1.000 29.13923 819 PHE B CA 1
ATOM 3717 C C . PHE B 1 161 ? -35.20055 92.51781 62.65984 1.000 28.45885 819 PHE B C 1
ATOM 3718 O O . PHE B 1 161 ? -35.67789 91.50556 63.18503 1.000 25.66723 819 PHE B O 1
ATOM 3726 N N . CYS B 1 162 ? -35.75399 93.10167 61.58796 1.000 23.27388 820 CYS B N 1
ATOM 3727 C CA . CYS B 1 162 ? -37.02117 92.63487 61.04201 1.000 27.09479 820 CYS B CA 1
ATOM 3728 C C . CYS B 1 162 ? -36.89216 91.23678 60.47010 1.000 31.93509 820 CYS B C 1
ATOM 3729 O O . CYS B 1 162 ? -37.81396 90.42329 60.60059 1.000 30.18572 820 CYS B O 1
ATOM 3732 N N . LEU B 1 163 ? -35.76444 90.93900 59.82296 1.000 21.50407 821 LEU B N 1
ATOM 3733 C CA . LEU B 1 163 ? -35.57447 89.59906 59.28410 1.000 24.80555 821 LEU B CA 1
ATOM 3734 C C . LEU B 1 163 ? -35.64556 88.54959 60.38636 1.000 22.15983 821 LEU B C 1
ATOM 3735 O O . LEU B 1 163 ? -36.26414 87.49098 60.20673 1.000 25.35584 821 LEU B O 1
ATOM 3740 N N . ALA B 1 164 ? -35.00571 88.81348 61.52687 1.000 18.83841 822 ALA B N 1
ATOM 3741 C CA . ALA B 1 164 ? -34.98431 87.82189 62.59322 1.000 19.15147 822 ALA B CA 1
ATOM 3742 C C . ALA B 1 164 ? -36.40122 87.52100 63.05676 1.000 20.13873 822 ALA B C 1
ATOM 3743 O O . ALA B 1 164 ? -36.83386 86.36640 63.06426 1.000 22.27333 822 ALA B O 1
ATOM 3745 N N . ILE B 1 165 ? -37.16432 88.56629 63.36748 1.000 22.46311 823 ILE B N 1
ATOM 3746 C CA . ILE B 1 165 ? -38.50227 88.36815 63.91085 1.000 26.56088 823 ILE B CA 1
ATOM 3747 C C . ILE B 1 165 ? -39.47506 87.89375 62.83295 1.000 23.86345 823 ILE B C 1
ATOM 3748 O O . ILE B 1 165 ? -40.41922 87.14771 63.13241 1.000 20.99282 823 ILE B O 1
ATOM 3753 N N . GLN B 1 166 ? -39.28038 88.29846 61.57272 1.000 20.75885 824 GLN B N 1
ATOM 3754 C CA . GLN B 1 166 ? -40.15852 87.80614 60.51139 1.000 22.76938 824 GLN B CA 1
ATOM 3755 C C . GLN B 1 166 ? -39.97861 86.30914 60.27529 1.000 25.74788 824 GLN B C 1
ATOM 3756 O O . GLN B 1 166 ? -40.95555 85.59811 59.99263 1.000 20.79112 824 GLN B O 1
ATOM 3762 N N . LEU B 1 167 ? -38.73391 85.81609 60.32715 1.000 19.41161 825 LEU B N 1
ATOM 3763 C CA . LEU B 1 167 ? -38.51728 84.37150 60.24515 1.000 21.08624 825 LEU B CA 1
ATOM 3764 C C . LEU B 1 167 ? -39.12049 83.66265 61.45429 1.000 24.75557 825 LEU B C 1
ATOM 3765 O O . LEU B 1 167 ? -39.66956 82.55987 61.33094 1.000 22.19319 825 LEU B O 1
ATOM 3770 N N . MET B 1 168 ? -39.00087 84.26882 62.63864 1.000 21.55563 826 MET B N 1
ATOM 3771 C CA . MET B 1 168 ? -39.58243 83.66137 63.82923 1.000 22.07828 826 MET B CA 1
ATOM 3772 C C . MET B 1 168 ? -41.09506 83.58973 63.71504 1.000 23.82540 826 MET B C 1
ATOM 3773 O O . MET B 1 168 ? -41.69968 82.56139 64.06125 1.000 22.00343 826 MET B O 1
ATOM 3778 N N . GLN B 1 169 ? -41.72397 84.67037 63.23682 1.000 19.70854 827 GLN B N 1
ATOM 3779 C CA . GLN B 1 169 ? -43.17213 84.65729 63.02594 1.000 20.11026 827 GLN B CA 1
ATOM 3780 C C . GLN B 1 169 ? -43.56778 83.57749 62.03320 1.000 26.96222 827 GLN B C 1
ATOM 3781 O O . GLN B 1 169 ? -44.57793 82.88252 62.22301 1.000 24.94300 827 GLN B O 1
ATOM 3787 N N . ALA B 1 170 ? -42.78048 83.42285 60.95977 1.000 22.80862 828 ALA B N 1
ATOM 3788 C CA . ALA B 1 170 ? -43.09002 82.42738 59.93716 1.000 22.99722 828 ALA B CA 1
ATOM 3789 C C . ALA B 1 170 ? -43.01000 81.01347 60.49130 1.000 22.50015 828 ALA B C 1
ATOM 3790 O O . ALA B 1 170 ? -43.64630 80.09671 59.95448 1.000 22.78637 828 ALA B O 1
ATOM 3792 N N . GLU B 1 171 ? -42.22241 80.81218 61.54365 1.000 19.98061 829 GLU B N 1
ATOM 3793 C CA . GLU B 1 171 ? -42.00652 79.49703 62.12223 1.000 22.40696 829 GLU B CA 1
ATOM 3794 C C . GLU B 1 171 ? -42.87342 79.23476 63.35167 1.000 25.50581 829 GLU B C 1
ATOM 3795 O O . GLU B 1 171 ? -42.84267 78.11908 63.88243 1.000 25.07567 829 GLU B O 1
ATOM 3801 N N . ALA B 1 172 ? -43.62290 80.22688 63.80951 1.000 22.60515 830 ALA B N 1
ATOM 3802 C CA . ALA B 1 172 ? -44.44926 80.14129 65.00482 1.000 26.91634 830 ALA B CA 1
ATOM 3803 C C . ALA B 1 172 ? -45.90211 79.88004 64.62183 1.000 31.93309 830 ALA B C 1
ATOM 3804 O O . ALA B 1 172 ? -46.31961 80.07530 63.48017 1.000 24.90135 830 ALA B O 1
ATOM 3806 N N . THR B 1 173 ? -46.68264 79.44405 65.60071 1.000 27.70948 831 THR B N 1
ATOM 3807 C CA . THR B 1 173 ? -48.07739 79.13072 65.32804 1.000 29.91102 831 THR B CA 1
ATOM 3808 C C . THR B 1 173 ? -49.02465 80.28725 65.63010 1.000 34.72607 831 THR B C 1
ATOM 3809 O O . THR B 1 173 ? -50.20606 80.19104 65.29817 1.000 43.29244 831 THR B O 1
ATOM 3813 N N . ILE B 1 174 ? -48.55310 81.37077 66.23741 1.000 32.94657 832 ILE B N 1
ATOM 3814 C CA . ILE B 1 174 ? -49.39639 82.53200 66.48068 1.000 34.20571 832 ILE B CA 1
ATOM 3815 C C . ILE B 1 174 ? -49.16931 83.55658 65.37599 1.000 37.80071 832 ILE B C 1
ATOM 3816 O O . ILE B 1 174 ? -48.12857 83.57239 64.70686 1.000 34.34321 832 ILE B O 1
ATOM 3821 N N . GLN B 1 175 ? -50.16687 84.42585 65.17621 1.000 36.50158 833 GLN B N 1
ATOM 3822 C CA . GLN B 1 175 ? -50.21540 85.33834 64.03965 1.000 40.05793 833 GLN B CA 1
ATOM 3823 C C . GLN B 1 175 ? -50.02576 86.80023 64.42383 1.000 35.70027 833 GLN B C 1
ATOM 3824 O O . GLN B 1 175 ? -50.20499 87.67403 63.56947 1.000 46.78779 833 GLN B O 1
ATOM 3830 N N . VAL B 1 176 ? -49.67703 87.09071 65.67763 1.000 31.84624 834 VAL B N 1
ATOM 3831 C CA . VAL B 1 176 ? -49.45783 88.47125 66.09306 1.000 33.86509 834 VAL B CA 1
ATOM 3832 C C . VAL B 1 176 ? -48.36836 89.10189 65.23742 1.000 38.12212 834 VAL B C 1
ATOM 3833 O O . VAL B 1 176 ? -47.35452 88.46359 64.92290 1.000 36.64812 834 VAL B O 1
ATOM 3837 N N . ASP B 1 177 ? -48.57141 90.36947 64.86186 1.000 33.43851 835 ASP B N 1
ATOM 3838 C CA . ASP B 1 177 ? -47.60946 91.11860 64.05497 1.000 32.45019 835 ASP B CA 1
ATOM 3839 C C . ASP B 1 177 ? -46.68437 91.91155 64.97897 1.000 31.87751 835 ASP B C 1
ATOM 3840 O O . ASP B 1 177 ? -47.09169 92.91653 65.56849 1.000 29.45920 835 ASP B O 1
ATOM 3845 N N . PHE B 1 178 ? -45.43059 91.47413 65.08711 1.000 27.28575 836 PHE B N 1
ATOM 3846 C CA . PHE B 1 178 ? -44.43521 92.12808 65.92843 1.000 26.14091 836 PHE B CA 1
ATOM 3847 C C . PHE B 1 178 ? -43.52081 93.08322 65.16321 1.000 31.40452 836 PHE B C 1
ATOM 3848 O O . PHE B 1 178 ? -42.66398 93.72360 65.77963 1.000 30.15814 836 PHE B O 1
ATOM 3856 N N . ILE B 1 179 ? -43.66854 93.19099 63.84663 1.000 27.82985 837 ILE B N 1
ATOM 3857 C CA . ILE B 1 179 ? -42.67562 93.89576 63.03334 1.000 30.11440 837 ILE B CA 1
ATOM 3858 C C . ILE B 1 179 ? -42.65946 95.39782 63.31276 1.000 30.79921 837 ILE B C 1
ATOM 3859 O O . ILE B 1 179 ? -41.56545 95.96932 63.42482 1.000 29.15692 837 ILE B O 1
ATOM 3864 N N . PRO B 1 180 ? -43.80328 96.08862 63.42443 1.000 33.38293 838 PRO B N 1
ATOM 3865 C CA . PRO B 1 180 ? -43.72435 97.52714 63.74422 1.000 34.17633 838 PRO B CA 1
ATOM 3866 C C . PRO B 1 180 ? -42.95111 97.80260 65.01770 1.000 31.32154 838 PRO B C 1
ATOM 3867 O O . PRO B 1 180 ? -42.17723 98.76675 65.07817 1.000 36.24012 838 PRO B O 1
ATOM 3871 N N . LEU B 1 181 ? -43.11421 96.95150 66.02822 1.000 27.01229 839 LEU B N 1
ATOM 3872 C CA . LEU B 1 181 ? -42.33942 97.09180 67.25568 1.000 31.42256 839 LEU B CA 1
ATOM 3873 C C . LEU B 1 181 ? -40.85451 96.86582 67.00248 1.000 28.45956 839 LEU B C 1
ATOM 3874 O O . LEU B 1 181 ? -40.00619 97.63617 67.47081 1.000 25.96595 839 LEU B O 1
ATOM 3879 N N . VAL B 1 182 ? -40.51223 95.80503 66.26822 1.000 23.12142 840 VAL B N 1
ATOM 3880 C CA . VAL B 1 182 ? -39.09099 95.52769 66.10799 1.000 25.97884 840 VAL B CA 1
ATOM 3881 C C . VAL B 1 182 ? -38.43824 96.56446 65.19766 1.000 22.99577 840 VAL B C 1
ATOM 3882 O O . VAL B 1 182 ? -37.27133 96.91098 65.39499 1.000 26.44669 840 VAL B O 1
ATOM 3886 N N . ARG B 1 183 ? -39.17085 97.12502 64.23590 1.000 23.81474 841 ARG B N 1
ATOM 3887 C CA . ARG B 1 183 ? -38.56198 98.17432 63.41845 1.000 28.64690 841 ARG B CA 1
ATOM 3888 C C . ARG B 1 183 ? -38.28503 99.42365 64.25241 1.000 32.52391 841 ARG B C 1
ATOM 3889 O O . ARG B 1 183 ? -37.22665 100.05118 64.11408 1.000 30.51596 841 ARG B O 1
ATOM 3897 N N . LEU B 1 184 ? -39.21889 99.78006 65.13912 1.000 31.29592 842 LEU B N 1
ATOM 3898 C CA . LEU B 1 184 ? -38.99043 100.84688 66.10789 1.000 25.93266 842 LEU B CA 1
ATOM 3899 C C . LEU B 1 184 ? -37.77340 100.56182 66.97843 1.000 25.93740 842 LEU B C 1
ATOM 3900 O O . LEU B 1 184 ? -36.95632 101.45144 67.22831 1.000 26.12235 842 LEU B O 1
ATOM 3905 N N . LEU B 1 185 ? -37.62507 99.32479 67.45436 1.000 24.15261 843 LEU B N 1
ATOM 3906 C CA . LEU B 1 185 ? -36.43529 99.01318 68.24558 1.000 25.86441 843 LEU B CA 1
ATOM 3907 C C . LEU B 1 185 ? -35.16251 99.15819 67.41538 1.000 26.01734 843 LEU B C 1
ATOM 3908 O O . LEU B 1 185 ? -34.11399 99.53611 67.94628 1.000 25.36557 843 LEU B O 1
ATOM 3913 N N . GLY B 1 186 ? -35.22251 98.82343 66.12068 1.000 24.20902 844 GLY B N 1
ATOM 3914 C CA . GLY B 1 186 ? -34.03905 98.97075 65.28242 1.000 24.64940 844 GLY B CA 1
ATOM 3915 C C . GLY B 1 186 ? -33.65999 100.42819 65.08838 1.000 22.11538 844 GLY B C 1
ATOM 3916 O O . GLY B 1 186 ? -32.48003 100.78320 65.09432 1.000 27.39735 844 GLY B O 1
ATOM 3917 N N . ILE B 1 187 ? -34.65777 101.29193 64.93651 1.000 21.99393 845 ILE B N 1
ATOM 3918 C CA . ILE B 1 187 ? -34.40557 102.72319 64.80861 1.000 22.58392 845 ILE B CA 1
ATOM 3919 C C . ILE B 1 187 ? -33.79132 103.27753 66.08903 1.000 25.29206 845 ILE B C 1
ATOM 3920 O O . ILE B 1 187 ? -32.79270 104.00839 66.05252 1.000 26.03749 845 ILE B O 1
ATOM 3925 N N . ILE B 1 188 ? -34.37480 102.93633 67.24160 1.000 23.87553 846 ILE B N 1
ATOM 3926 C CA . ILE B 1 188 ? -33.81148 103.36103 68.52616 1.000 19.69750 846 ILE B CA 1
ATOM 3927 C C . ILE B 1 188 ? -32.36138 102.91181 68.63541 1.000 20.59834 846 ILE B C 1
ATOM 3928 O O . ILE B 1 188 ? -31.46961 103.68909 68.99774 1.000 24.54682 846 ILE B O 1
ATOM 3933 N N . PHE B 1 189 ? -32.10650 101.64447 68.30810 1.000 21.90488 847 PHE B N 1
ATOM 3934 C CA . PHE B 1 189 ? -30.75792 101.10178 68.39363 1.000 25.23260 847 PHE B CA 1
ATOM 3935 C C . PHE B 1 189 ? -29.77672 101.91600 67.55787 1.000 27.08230 847 PHE B C 1
ATOM 3936 O O . PHE B 1 189 ? -28.64982 102.18650 67.99491 1.000 22.72228 847 PHE B O 1
ATOM 3944 N N . GLN B 1 190 ? -30.18504 102.31258 66.34952 1.000 22.01045 848 GLN B N 1
ATOM 3945 C CA . GLN B 1 190 ? -29.27388 103.03603 65.46250 1.000 24.97584 848 GLN B CA 1
ATOM 3946 C C . GLN B 1 190 ? -29.04990 104.47060 65.93613 1.000 21.94663 848 GLN B C 1
ATOM 3947 O O . GLN B 1 190 ? -27.92857 104.98833 65.86124 1.000 22.04344 848 GLN B O 1
ATOM 3953 N N . ILE B 1 191 ? -30.09955 105.14396 66.40230 1.000 22.91232 849 ILE B N 1
ATOM 3954 C CA . ILE B 1 191 ? -29.91552 106.50199 66.91832 1.000 24.09562 849 ILE B CA 1
ATOM 3955 C C . ILE B 1 191 ? -29.00679 106.48532 68.14317 1.000 25.95592 849 ILE B C 1
ATOM 3956 O O . ILE B 1 191 ? -28.11750 107.33569 68.29241 1.000 23.84672 849 ILE B O 1
ATOM 3961 N N . CYS B 1 192 ? -29.20114 105.50709 69.03158 1.000 21.09238 850 CYS B N 1
ATOM 3962 C CA . CYS B 1 192 ? -28.30332 105.36212 70.17489 1.000 27.17026 850 CYS B CA 1
ATOM 3963 C C . CYS B 1 192 ? -26.87135 105.16128 69.70912 1.000 26.92769 850 CYS B C 1
ATOM 3964 O O . CYS B 1 192 ? -25.93666 105.76914 70.24533 1.000 26.99190 850 CYS B O 1
ATOM 3967 N N . ASP B 1 193 ? -26.68892 104.30331 68.70220 1.000 24.40148 851 ASP B N 1
ATOM 3968 C CA . ASP B 1 193 ? -25.37220 104.08608 68.10732 1.000 24.82809 851 ASP B CA 1
ATOM 3969 C C . ASP B 1 193 ? -24.77988 105.37609 67.54738 1.000 25.60862 851 ASP B C 1
ATOM 3970 O O . ASP B 1 193 ? -23.58796 105.65411 67.73893 1.000 24.19197 851 ASP B O 1
ATOM 3975 N N . ASP B 1 194 ? -25.58484 106.15650 66.81705 1.000 21.84664 852 ASP B N 1
ATOM 3976 C CA . ASP B 1 194 ? -25.11671 107.45075 66.31664 1.000 25.85346 852 ASP B CA 1
ATOM 3977 C C . ASP B 1 194 ? -24.63040 108.33551 67.46370 1.000 23.72727 852 ASP B C 1
ATOM 3978 O O . ASP B 1 194 ? -23.61037 109.02882 67.34951 1.000 21.86972 852 ASP B O 1
ATOM 3983 N N . TYR B 1 195 ? -25.37832 108.35083 68.56455 1.000 24.27610 853 TYR B N 1
ATOM 3984 C CA . TYR B 1 195 ? -25.01312 109.16233 69.72031 1.000 25.81001 853 TYR B CA 1
ATOM 3985 C C . TYR B 1 195 ? -23.73156 108.64616 70.37101 1.000 27.18959 853 TYR B C 1
ATOM 3986 O O . TYR B 1 195 ? -22.79125 109.41516 70.62673 1.000 28.01125 853 TYR B O 1
ATOM 3995 N N . LEU B 1 196 ? -23.66562 107.33593 70.62471 1.000 29.12244 854 LEU B N 1
ATOM 3996 C CA . LEU B 1 196 ? -22.51675 106.77428 71.32802 1.000 31.35974 854 LEU B CA 1
ATOM 3997 C C . LEU B 1 196 ? -21.24023 106.87198 70.50152 1.000 35.46372 854 LEU B C 1
ATOM 3998 O O . LEU B 1 196 ? -20.14701 106.99385 71.06502 1.000 31.90168 854 LEU B O 1
ATOM 4003 N N . ASN B 1 197 ? -21.35282 106.83036 69.16948 1.000 27.02175 855 ASN B N 1
ATOM 4004 C CA . ASN B 1 197 ? -20.16474 106.96879 68.33227 1.000 29.92529 855 ASN B CA 1
ATOM 4005 C C . ASN B 1 197 ? -19.43487 108.27301 68.61962 1.000 31.71773 855 ASN B C 1
ATOM 4006 O O . ASN B 1 197 ? -18.20726 108.34068 68.48914 1.000 30.67158 855 ASN B O 1
ATOM 4011 N N . LEU B 1 198 ? -20.16910 109.31054 69.02143 1.000 29.10877 856 LEU B N 1
ATOM 4012 C CA . LEU B 1 198 ? -19.58681 110.62554 69.26273 1.000 33.93881 856 LEU B CA 1
ATOM 4013 C C . LEU B 1 198 ? -19.36650 110.93550 70.74390 1.000 35.63263 856 LEU B C 1
ATOM 4014 O O . LEU B 1 198 ? -18.54001 111.79791 71.06030 1.000 40.01018 856 LEU B O 1
ATOM 4019 N N . LYS B 1 199 ? -20.07594 110.26125 71.64298 1.000 34.20586 857 LYS B N 1
ATOM 4020 C CA . LYS B 1 199 ? -20.14603 110.65287 73.04660 1.000 45.11960 857 LYS B CA 1
ATOM 4021 C C . LYS B 1 199 ? -20.08221 109.42573 73.95440 1.000 52.68821 857 LYS B C 1
ATOM 4022 O O . LYS B 1 199 ? -20.95497 109.20093 74.79066 1.000 71.56153 857 LYS B O 1
ATOM 4028 N N . SER B 1 200 ? -19.04305 108.60756 73.80353 1.000 53.23564 858 SER B N 1
ATOM 4029 C CA . SER B 1 200 ? -18.89231 107.41043 74.62821 1.000 54.71740 858 SER B CA 1
ATOM 4030 C C . SER B 1 200 ? -17.45495 106.92443 74.56207 1.000 56.58164 858 SER B C 1
ATOM 4031 O O . SER B 1 200 ? -16.93762 106.66802 73.46877 1.000 56.84640 858 SER B O 1
ATOM 4034 N N . THR B 1 201 ? -16.83442 106.76426 75.73591 1.000 54.51619 859 THR B N 1
ATOM 4035 C CA . THR B 1 201 ? -15.44724 106.30702 75.80932 1.000 58.94799 859 THR B CA 1
ATOM 4036 C C . THR B 1 201 ? -15.29645 104.86736 75.31651 1.000 62.57170 859 THR B C 1
ATOM 4037 O O . THR B 1 201 ? -14.29165 104.53219 74.67520 1.000 57.99674 859 THR B O 1
ATOM 4041 N N . ALA B 1 202 ? -16.28205 104.00319 75.59856 1.000 50.69947 860 ALA B N 1
ATOM 4042 C CA . ALA B 1 202 ? -16.22225 102.62788 75.10552 1.000 53.36191 860 ALA B CA 1
ATOM 4043 C C . ALA B 1 202 ? -16.21152 102.58240 73.57764 1.000 59.56581 860 ALA B C 1
ATOM 4044 O O . ALA B 1 202 ? -15.48336 101.78295 72.97348 1.000 49.98629 860 ALA B O 1
ATOM 4046 N N . TYR B 1 203 ? -17.01207 103.43925 72.93571 1.000 53.67984 861 TYR B N 1
ATOM 4047 C CA . TYR B 1 203 ? -17.02950 103.49408 71.47731 1.000 56.60493 861 TYR B CA 1
ATOM 4048 C C . TYR B 1 203 ? -15.75034 104.10886 70.92145 1.000 58.18515 861 TYR B C 1
ATOM 4049 O O . TYR B 1 203 ? -15.29262 103.70498 69.84509 1.000 53.27659 861 TYR B O 1
ATOM 4058 N N . THR B 1 204 ? -15.16112 105.07682 71.63400 1.000 55.69910 862 THR B N 1
ATOM 4059 C CA . THR B 1 204 ? -13.85829 105.60070 71.23140 1.000 59.98699 862 THR B CA 1
ATOM 4060 C C . THR B 1 204 ? -12.80481 104.49493 71.22180 1.000 64.17466 862 THR B C 1
ATOM 4061 O O . THR B 1 204 ? -11.97484 104.42205 70.30609 1.000 63.09209 862 THR B O 1
ATOM 4065 N N . ASP B 1 205 ? -12.83738 103.61260 72.22662 1.000 61.45637 863 ASP B N 1
ATOM 4066 C CA . ASP B 1 205 ? -11.88202 102.50999 72.29067 1.000 66.71425 863 ASP B CA 1
ATOM 4067 C C . ASP B 1 205 ? -12.16302 101.45788 71.22077 1.000 61.85142 863 ASP B C 1
ATOM 4068 O O . ASP B 1 205 ? -11.22927 100.84794 70.68829 1.000 61.92353 863 ASP B O 1
ATOM 4073 N N . ASN B 1 206 ? -13.44245 101.23036 70.89483 1.000 59.00156 864 ASN B N 1
ATOM 4074 C CA . ASN B 1 206 ? -13.81886 100.16379 69.96868 1.000 57.47299 864 ASN B CA 1
ATOM 4075 C C . ASN B 1 206 ? -13.72425 100.57811 68.50410 1.000 55.00948 864 ASN B C 1
ATOM 4076 O O . ASN B 1 206 ? -13.47071 99.72472 67.64626 1.000 45.68737 864 ASN B O 1
ATOM 4081 N N . LYS B 1 207 ? -13.94907 101.85664 68.18896 1.000 55.97870 865 LYS B N 1
ATOM 4082 C CA . LYS B 1 207 ? -13.97540 102.28873 66.79717 1.000 53.16044 865 LYS B CA 1
ATOM 4083 C C . LYS B 1 207 ? -13.20113 103.57519 66.52960 1.000 57.91962 865 LYS B C 1
ATOM 4084 O O . LYS B 1 207 ? -13.18405 104.03021 65.38049 1.000 61.29977 865 LYS B O 1
ATOM 4086 N N . GLY B 1 208 ? -12.54381 104.15949 67.52806 1.000 53.63861 866 GLY B N 1
ATOM 4087 C CA . GLY B 1 208 ? -11.86497 105.42620 67.35099 1.000 49.75123 866 GLY B CA 1
ATOM 4088 C C . GLY B 1 208 ? -12.73633 106.60238 67.75780 1.000 53.63857 866 GLY B C 1
ATOM 4089 O O . GLY B 1 208 ? -13.95541 106.49793 67.89875 1.000 52.48049 866 GLY B O 1
ATOM 4090 N N . LEU B 1 209 ? -12.08448 107.74211 67.97389 1.000 45.87058 867 LEU B N 1
ATOM 4091 C CA . LEU B 1 209 ? -12.80470 108.93486 68.40018 1.000 45.75071 867 LEU B CA 1
ATOM 4092 C C . LEU B 1 209 ? -13.68651 109.42779 67.26021 1.000 44.48526 867 LEU B C 1
ATOM 4093 O O . LEU B 1 209 ? -13.18326 109.71633 66.16941 1.000 44.57408 867 LEU B O 1
ATOM 4098 N N . CYS B 1 210 ? -14.99777 109.50793 67.50958 1.000 43.78078 868 CYS B N 1
ATOM 4099 C CA . CYS B 1 210 ? -15.93333 110.18147 66.60662 1.000 36.54054 868 CYS B CA 1
ATOM 4100 C C . CYS B 1 210 ? -15.75132 109.71566 65.16482 1.000 35.44335 868 CYS B C 1
ATOM 4101 O O . CYS B 1 210 ? -15.64836 110.51879 64.23822 1.000 34.99943 868 CYS B O 1
ATOM 4104 N N . GLU B 1 211 ? -15.68526 108.39666 64.97775 1.000 33.91458 869 GLU B N 1
ATOM 4105 C CA . GLU B 1 211 ? -15.36113 107.86830 63.65644 1.000 34.50932 869 GLU B CA 1
ATOM 4106 C C . GLU B 1 211 ? -16.42429 108.17753 62.60077 1.000 34.29395 869 GLU B C 1
ATOM 4107 O O . GLU B 1 211 ? -16.11256 108.15636 61.40274 1.000 31.12459 869 GLU B O 1
ATOM 4113 N N . ASP B 1 212 ? -17.66906 108.46744 62.99340 1.000 28.80713 870 ASP B N 1
ATOM 4114 C CA . ASP B 1 212 ? -18.64859 108.88897 61.98267 1.000 30.18560 870 ASP B CA 1
ATOM 4115 C C . ASP B 1 212 ? -18.20114 110.15161 61.23973 1.000 27.80475 870 ASP B C 1
ATOM 4116 O O . ASP B 1 212 ? -18.47944 110.29268 60.04193 1.000 25.92190 870 ASP B O 1
ATOM 4121 N N . LEU B 1 213 ? -17.47626 111.05756 61.91371 1.000 29.30292 871 LEU B N 1
ATOM 4122 C CA . LEU B 1 213 ? -16.94635 112.25162 61.24542 1.000 26.37848 871 LEU B CA 1
ATOM 4123 C C . LEU B 1 213 ? -15.88322 111.88083 60.21848 1.000 30.17520 871 LEU B C 1
ATOM 4124 O O . LEU B 1 213 ? -15.90286 112.37480 59.08364 1.000 26.47032 871 LEU B O 1
ATOM 4129 N N . THR B 1 214 ? -14.93166 111.02454 60.61189 1.000 28.05674 872 THR B N 1
ATOM 4130 C CA . THR B 1 214 ? -13.92768 110.52698 59.67402 1.000 27.58483 872 THR B CA 1
ATOM 4131 C C . THR B 1 214 ? -14.58254 109.91299 58.44747 1.000 31.97749 872 THR B C 1
ATOM 4132 O O . THR B 1 214 ? -14.10837 110.09034 57.31810 1.000 30.15679 872 THR B O 1
ATOM 4136 N N . GLU B 1 215 ? -15.67986 109.19067 58.64700 1.000 28.74964 873 GLU B N 1
ATOM 4137 C CA . GLU B 1 215 ? -16.35164 108.53656 57.53778 1.000 29.62795 873 GLU B CA 1
ATOM 4138 C C . GLU B 1 215 ? -17.26657 109.46709 56.75409 1.000 30.80413 873 GLU B C 1
ATOM 4139 O O . GLU B 1 215 ? -17.76997 109.06498 55.70613 1.000 28.59641 873 GLU B O 1
ATOM 4145 N N . GLY B 1 216 ? -17.47322 110.70496 57.20592 1.000 26.78252 874 GLY B N 1
ATOM 4146 C CA . GLY B 1 216 ? -18.29663 111.61392 56.43188 1.000 22.26579 874 GLY B CA 1
ATOM 4147 C C . GLY B 1 216 ? -19.78109 111.34251 56.49665 1.000 23.88891 874 GLY B C 1
ATOM 4148 O O . GLY B 1 216 ? -20.51513 111.76682 55.59927 1.000 25.03400 874 GLY B O 1
ATOM 4149 N N . LYS B 1 217 ? -20.25311 110.66868 57.54700 1.000 24.31624 875 LYS B N 1
ATOM 4150 C CA . LYS B 1 217 ? -21.62674 110.17099 57.60278 1.000 26.36497 875 LYS B CA 1
ATOM 4151 C C . LYS B 1 217 ? -22.58381 111.23117 58.13681 1.000 23.50514 875 LYS B C 1
ATOM 4152 O O . LYS B 1 217 ? -22.28423 111.92489 59.11190 1.000 27.02111 875 LYS B O 1
ATOM 4154 N N . PHE B 1 218 ? -23.75733 111.33366 57.51013 1.000 21.63672 876 PHE B N 1
ATOM 4155 C CA . PHE B 1 218 ? -24.84244 112.15936 58.03435 1.000 17.26839 876 PHE B CA 1
ATOM 4156 C C . PHE B 1 218 ? -25.64081 111.33114 59.03719 1.000 22.05794 876 PHE B C 1
ATOM 4157 O O . PHE B 1 218 ? -26.67731 110.74348 58.72502 1.000 21.96301 876 PHE B O 1
ATOM 4165 N N . SER B 1 219 ? -25.15132 111.29623 60.26954 1.000 19.84436 877 SER B N 1
ATOM 4166 C CA . SER B 1 219 ? -25.80257 110.57225 61.35071 1.000 20.22706 877 SER B CA 1
ATOM 4167 C C . SER B 1 219 ? -26.84003 111.45530 62.03944 1.000 23.38500 877 SER B C 1
ATOM 4168 O O . SER B 1 219 ? -26.98976 112.63624 61.72147 1.000 23.21446 877 SER B O 1
ATOM 4171 N N . PHE B 1 220 ? -27.59067 110.86423 62.98135 1.000 20.25915 878 PHE B N 1
ATOM 4172 C CA . PHE B 1 220 ? -28.76724 111.56658 63.49898 1.000 19.93531 878 PHE B CA 1
ATOM 4173 C C . PHE B 1 220 ? -28.41607 112.89909 64.15831 1.000 19.28105 878 PHE B C 1
ATOM 4174 O O . PHE B 1 220 ? -29.05085 113.91237 63.81607 1.000 21.51409 878 PHE B O 1
ATOM 4182 N N . PRO B 1 221 ? -27.47894 112.97632 65.11188 1.000 20.01848 879 PRO B N 1
ATOM 4183 C CA . PRO B 1 221 ? -27.16664 114.28865 65.71127 1.000 20.75810 879 PRO B CA 1
ATOM 4184 C C . PRO B 1 221 ? -26.43242 115.20681 64.75582 1.000 21.74001 879 PRO B C 1
ATOM 4185 O O . PRO B 1 221 ? -26.52724 116.43415 64.89138 1.000 21.10467 879 PRO B O 1
ATOM 4189 N N . ILE B 1 222 ? -25.68223 114.64663 63.80626 1.000 20.35195 880 ILE B N 1
ATOM 4190 C CA . ILE B 1 222 ? -24.96448 115.48128 62.85215 1.000 18.62699 880 ILE B CA 1
ATOM 4191 C C . ILE B 1 222 ? -25.95407 116.20592 61.94789 1.000 17.85137 880 ILE B C 1
ATOM 4192 O O . ILE B 1 222 ? -25.82501 117.40984 61.68977 1.000 20.23904 880 ILE B O 1
ATOM 4197 N N . ILE B 1 223 ? -26.98410 115.49753 61.49532 1.000 18.44905 881 ILE B N 1
ATOM 4198 C CA . ILE B 1 223 ? -28.04428 116.12572 60.70615 1.000 19.51977 881 ILE B CA 1
ATOM 4199 C C . ILE B 1 223 ? -28.68566 117.27539 61.48037 1.000 22.92325 881 ILE B C 1
ATOM 4200 O O . ILE B 1 223 ? -28.93041 118.36909 60.94495 1.000 20.08995 881 ILE B O 1
ATOM 4205 N N . HIS B 1 224 ? -29.00475 117.03629 62.74617 1.000 16.32970 882 HIS B N 1
ATOM 4206 C CA . HIS B 1 224 ? -29.63346 118.08564 63.53354 1.000 17.67175 882 HIS B CA 1
ATOM 4207 C C . HIS B 1 224 ? -28.72844 119.31052 63.62005 1.000 18.35117 882 HIS B C 1
ATOM 4208 O O . HIS B 1 224 ? -29.16552 120.44710 63.40513 1.000 20.71289 882 HIS B O 1
ATOM 4215 N N . SER B 1 225 ? -27.44832 119.08790 63.89818 1.000 20.25882 883 SER B N 1
ATOM 4216 C CA . SER B 1 225 ? -26.51822 120.19511 64.06800 1.000 19.51895 883 SER B CA 1
ATOM 4217 C C . SER B 1 225 ? -26.33481 120.98228 62.77803 1.000 21.57251 883 SER B C 1
ATOM 4218 O O . SER B 1 225 ? -26.33332 122.22169 62.79474 1.000 21.66726 883 SER B O 1
ATOM 4221 N N . ILE B 1 226 ? -26.17519 120.28480 61.64583 1.000 19.26344 884 ILE B N 1
ATOM 4222 C CA . ILE B 1 226 ? -26.06514 120.97331 60.35843 1.000 18.36000 884 ILE B CA 1
ATOM 4223 C C . ILE B 1 226 ? -27.30299 121.82304 60.10310 1.000 21.44668 884 ILE B C 1
ATOM 4224 O O . ILE B 1 226 ? -27.21158 123.01815 59.78149 1.000 21.22124 884 ILE B O 1
ATOM 4229 N N . ARG B 1 227 ? -28.47977 121.22967 60.26947 1.000 21.90618 885 ARG B N 1
ATOM 4230 C CA . ARG B 1 227 ? -29.70262 121.92839 59.90152 1.000 21.32459 885 ARG B CA 1
ATOM 4231 C C . ARG B 1 227 ? -30.14615 122.97417 60.92351 1.000 26.31358 885 ARG B C 1
ATOM 4232 O O . ARG B 1 227 ? -30.99219 123.81090 60.59756 1.000 23.02645 885 ARG B O 1
ATOM 4240 N N . SER B 1 228 ? -29.61848 122.94835 62.14860 1.000 23.45683 886 SER B N 1
ATOM 4241 C CA . SER B 1 228 ? -30.05839 123.93300 63.13050 1.000 25.90049 886 SER B CA 1
ATOM 4242 C C . SER B 1 228 ? -29.53105 125.32727 62.81972 1.000 30.17966 886 SER B C 1
ATOM 4243 O O . SER B 1 228 ? -30.12737 126.31367 63.26300 1.000 31.86063 886 SER B O 1
ATOM 4246 N N . ASN B 1 229 ? -28.43050 125.44034 62.07513 1.000 28.59667 887 ASN B N 1
ATOM 4247 C CA . ASN B 1 229 ? -27.93550 126.74029 61.62258 1.000 25.60495 887 ASN B CA 1
ATOM 4248 C C . ASN B 1 229 ? -27.36442 126.57262 60.22857 1.000 27.64540 887 ASN B C 1
ATOM 4249 O O . ASN B 1 229 ? -26.16064 126.35086 60.06137 1.000 26.25018 887 ASN B O 1
ATOM 4254 N N . PRO B 1 230 ? -28.19922 126.68230 59.19428 1.000 26.16641 888 PRO B N 1
ATOM 4255 C CA . PRO B 1 230 ? -27.68865 126.48287 57.82936 1.000 32.13784 888 PRO B CA 1
ATOM 4256 C C . PRO B 1 230 ? -26.72162 127.56916 57.37280 1.000 29.22647 888 PRO B C 1
ATOM 4257 O O . PRO B 1 230 ? -25.99933 127.35659 56.39098 1.000 34.27000 888 PRO B O 1
ATOM 4261 N N . GLY B 1 231 ? -26.65441 128.71456 58.06130 1.000 29.21862 889 GLY B N 1
ATOM 4262 C CA . GLY B 1 231 ? -25.68482 129.73232 57.68153 1.000 27.39801 889 GLY B CA 1
ATOM 4263 C C . GLY B 1 231 ? -24.26852 129.45713 58.13859 1.000 27.58635 889 GLY B C 1
ATOM 4264 O O . GLY B 1 231 ? -23.33018 130.06817 57.62400 1.000 30.95193 889 GLY B O 1
ATOM 4265 N N . ASN B 1 232 ? -24.09478 128.58435 59.11814 1.000 22.29826 890 ASN B N 1
ATOM 4266 C CA . ASN B 1 232 ? -22.78205 128.10395 59.51913 1.000 22.72586 890 ASN B CA 1
ATOM 4267 C C . ASN B 1 232 ? -22.52992 126.76509 58.82531 1.000 22.58364 890 ASN B C 1
ATOM 4268 O O . ASN B 1 232 ? -23.28970 125.81246 59.02516 1.000 23.15211 890 ASN B O 1
ATOM 4273 N N . ARG B 1 233 ? -21.45929 126.68653 58.03487 1.000 19.43318 891 ARG B N 1
ATOM 4274 C CA . ARG B 1 233 ? -21.17379 125.50672 57.22277 1.000 21.87417 891 ARG B CA 1
ATOM 4275 C C . ARG B 1 233 ? -19.90830 124.77197 57.65987 1.000 23.30798 891 ARG B C 1
ATOM 4276 O O . ARG B 1 233 ? -19.36706 123.95902 56.89427 1.000 19.81955 891 ARG B O 1
ATOM 4284 N N . GLN B 1 234 ? -19.44885 125.00719 58.89421 1.000 19.96631 892 GLN B N 1
ATOM 4285 C CA . GLN B 1 234 ? -18.24893 124.33766 59.38570 1.000 18.47231 892 GLN B CA 1
ATOM 4286 C C . GLN B 1 234 ? -18.44522 122.82771 59.47802 1.000 19.50972 892 GLN B C 1
ATOM 4287 O O . GLN B 1 234 ? -17.56852 122.05378 59.07699 1.000 20.59996 892 GLN B O 1
ATOM 4293 N N . LEU B 1 235 ? -19.57290 122.38254 60.03327 1.000 20.24498 893 LEU B N 1
ATOM 4294 C CA . LEU B 1 235 ? -19.70892 120.95144 60.30665 1.000 17.06932 893 LEU B CA 1
ATOM 4295 C C . LEU B 1 235 ? -19.82660 120.15322 59.00700 1.000 19.20296 893 LEU B C 1
ATOM 4296 O O . LEU B 1 235 ? -19.14029 119.14342 58.82390 1.000 21.52722 893 LEU B O 1
ATOM 4301 N N . ILE B 1 236 ? -20.66899 120.60412 58.07358 1.000 19.62258 894 ILE B N 1
ATOM 4302 C CA . ILE B 1 236 ? -20.77865 119.87019 56.81078 1.000 17.32611 894 ILE B CA 1
ATOM 4303 C C . ILE B 1 236 ? -19.45603 119.91025 56.04733 1.000 19.69530 894 ILE B C 1
ATOM 4304 O O . ILE B 1 236 ? -19.08960 118.94033 55.36983 1.000 20.89604 894 ILE B O 1
ATOM 4309 N N . ASN B 1 237 ? -18.68360 120.99138 56.18246 1.000 17.66722 895 ASN B N 1
ATOM 4310 C CA . ASN B 1 237 ? -17.37747 120.99274 55.52584 1.000 18.39735 895 ASN B CA 1
ATOM 4311 C C . ASN B 1 237 ? -16.39642 120.05548 56.21049 1.000 22.09608 895 ASN B C 1
ATOM 4312 O O . ASN B 1 237 ? -15.53696 119.47049 55.54487 1.000 20.10333 895 ASN B O 1
ATOM 4317 N N . ILE B 1 238 ? -16.50421 119.88996 57.52923 1.000 20.16199 896 ILE B N 1
ATOM 4318 C CA . ILE B 1 238 ? -15.67666 118.89569 58.20300 1.000 17.53696 896 ILE B CA 1
ATOM 4319 C C . ILE B 1 238 ? -16.01308 117.49386 57.70240 1.000 17.34582 896 ILE B C 1
ATOM 4320 O O . ILE B 1 238 ? -15.11722 116.68738 57.43344 1.000 19.75477 896 ILE B O 1
ATOM 4325 N N . LEU B 1 239 ? -17.30292 117.17888 57.56125 1.000 19.55848 897 LEU B N 1
ATOM 4326 C CA . LEU B 1 239 ? -17.69135 115.88768 56.98658 1.000 19.31851 897 LEU B CA 1
ATOM 4327 C C . LEU B 1 239 ? -17.03272 115.67516 55.63540 1.000 23.03939 897 LEU B C 1
ATOM 4328 O O . LEU B 1 239 ? -16.50220 114.59333 55.34993 1.000 23.68606 897 LEU B O 1
ATOM 4333 N N . LYS B 1 240 ? -17.08494 116.70005 54.77824 1.000 20.71563 898 LYS B N 1
ATOM 4334 C CA . LYS B 1 240 ? -16.44845 116.61671 53.46766 1.000 24.04499 898 LYS B CA 1
ATOM 4335 C C . LYS B 1 240 ? -14.97649 116.24555 53.58962 1.000 26.68785 898 LYS B C 1
ATOM 4336 O O . LYS B 1 240 ? -14.44673 115.49414 52.76211 1.000 24.69115 898 LYS B O 1
ATOM 4342 N N . GLN B 1 241 ? -14.29866 116.75576 54.62320 1.000 25.44947 899 GLN B N 1
ATOM 4343 C CA . GLN B 1 241 ? -12.85564 116.55026 54.75484 1.000 26.79456 899 GLN B CA 1
ATOM 4344 C C . GLN B 1 241 ? -12.49403 115.15367 55.25647 1.000 31.15160 899 GLN B C 1
ATOM 4345 O O . GLN B 1 241 ? -11.32639 114.75840 55.15742 1.000 27.52257 899 GLN B O 1
ATOM 4351 N N . LYS B 1 242 ? -13.44975 114.40714 55.80258 1.000 29.28383 900 LYS B N 1
ATOM 4352 C CA . LYS B 1 242 ? -13.19904 113.07083 56.32948 1.000 26.52856 900 LYS B CA 1
ATOM 4353 C C . LYS B 1 242 ? -11.97288 113.05921 57.25040 1.000 29.40472 900 LYS B C 1
ATOM 4354 O O . LYS B 1 242 ? -10.99879 112.35479 56.98891 1.000 33.01883 900 LYS B O 1
ATOM 4360 N N . PRO B 1 243 ? -11.98496 113.85092 58.32109 1.000 27.55920 901 PRO B N 1
ATOM 4361 C CA . PRO B 1 243 ? -10.75237 114.04416 59.10070 1.000 31.14722 901 PRO B CA 1
ATOM 4362 C C . PRO B 1 243 ? -10.39207 112.80724 59.91231 1.000 31.52313 901 PRO B C 1
ATOM 4363 O O . PRO B 1 243 ? -11.23369 112.24094 60.61126 1.000 33.96957 901 PRO B O 1
ATOM 4367 N N . ARG B 1 244 ? -9.12892 112.40407 59.83437 1.000 32.74093 902 ARG B N 1
ATOM 4368 C CA . ARG B 1 244 ? -8.58461 111.43051 60.77322 1.000 35.34139 902 ARG B CA 1
ATOM 4369 C C . ARG B 1 244 ? -7.99499 112.09476 62.00959 1.000 39.69732 902 ARG B C 1
ATOM 4370 O O . ARG B 1 244 ? -7.70439 111.40825 62.99444 1.000 38.39437 902 ARG B O 1
ATOM 4372 N N . GLU B 1 245 ? -7.85652 113.41578 61.99382 1.000 33.05780 903 GLU B N 1
ATOM 4373 C CA . GLU B 1 245 ? -7.18048 114.13862 63.05530 1.000 35.84935 903 GLU B CA 1
ATOM 4374 C C . GLU B 1 245 ? -8.12325 114.38891 64.22203 1.000 35.88256 903 GLU B C 1
ATOM 4375 O O . GLU B 1 245 ? -9.25824 114.84080 64.03431 1.000 34.27640 903 GLU B O 1
ATOM 4381 N N . ASP B 1 246 ? -7.64738 114.10907 65.43449 1.000 33.11142 904 ASP B N 1
ATOM 4382 C CA . ASP B 1 246 ? -8.49508 114.28187 66.60896 1.000 34.48340 904 ASP B CA 1
ATOM 4383 C C . ASP B 1 246 ? -8.84467 115.74673 66.85467 1.000 32.09949 904 ASP B C 1
ATOM 4384 O O . ASP B 1 246 ? -9.88931 116.04010 67.44400 1.000 31.49240 904 ASP B O 1
ATOM 4389 N N . ASP B 1 247 ? -7.98820 116.67694 66.42888 1.000 30.11422 905 ASP B N 1
ATOM 4390 C CA A ASP B 1 247 ? -8.26298 118.08320 66.70147 0.636 37.88047 905 ASP B CA 1
ATOM 4391 C CA B ASP B 1 247 ? -8.24214 118.09821 66.66698 0.364 36.91175 905 ASP B CA 1
ATOM 4392 C C . ASP B 1 247 ? -9.49571 118.56728 65.93746 1.000 28.66691 905 ASP B C 1
ATOM 4393 O O . ASP B 1 247 ? -10.34128 119.26467 66.50642 1.000 28.35026 905 ASP B O 1
ATOM 4402 N N . ILE B 1 248 ? -9.63587 118.18795 64.66916 1.000 27.93783 906 ILE B N 1
ATOM 4403 C CA . ILE B 1 248 ? -10.83723 118.56153 63.92957 1.000 27.33673 906 ILE B CA 1
ATOM 4404 C C . ILE B 1 248 ? -12.06950 117.91135 64.55346 1.000 24.87188 906 ILE B C 1
ATOM 4405 O O . ILE B 1 248 ? -13.10965 118.55684 64.72173 1.000 27.22323 906 ILE B O 1
ATOM 4410 N N . LYS B 1 249 ? -11.95894 116.64267 64.95971 1.000 23.49648 907 LYS B N 1
ATOM 4411 C CA . LYS B 1 249 ? -13.12710 115.94540 65.48992 1.000 24.34778 907 LYS B CA 1
ATOM 4412 C C . LYS B 1 249 ? -13.57185 116.53380 66.81945 1.000 25.48450 907 LYS B C 1
ATOM 4413 O O . LYS B 1 249 ? -14.77579 116.66425 67.08090 1.000 27.02232 907 LYS B O 1
ATOM 4419 N N . ARG B 1 250 ? -12.61710 116.88798 67.68242 1.000 26.92043 908 ARG B N 1
ATOM 4420 C CA . ARG B 1 250 ? -12.97003 117.52466 68.94413 1.000 29.19592 908 ARG B CA 1
ATOM 4421 C C . ARG B 1 250 ? -13.66416 118.85414 68.70174 1.000 29.38015 908 ARG B C 1
ATOM 4422 O O . ARG B 1 250 ? -14.64147 119.18726 69.38343 1.000 27.00667 908 ARG B O 1
ATOM 4430 N N . TYR B 1 251 ? -13.17690 119.62733 67.73003 1.000 25.05595 909 TYR B N 1
ATOM 4431 C CA . TYR B 1 251 ? -13.85552 120.87293 67.38335 1.000 25.12387 909 TYR B CA 1
ATOM 4432 C C . TYR B 1 251 ? -15.28494 120.60434 66.91304 1.000 26.21407 909 TYR B C 1
ATOM 4433 O O . TYR B 1 251 ? -16.23444 121.25064 67.37124 1.000 27.22213 909 TYR B O 1
ATOM 4442 N N . ALA B 1 252 ? -15.45833 119.63639 66.00657 1.000 23.16966 910 ALA B N 1
ATOM 4443 C CA . ALA B 1 252 ? -16.79688 119.31258 65.52006 1.000 23.67069 910 ALA B CA 1
ATOM 4444 C C . ALA B 1 252 ? -17.70098 118.90795 66.66917 1.000 24.68468 910 ALA B C 1
ATOM 4445 O O . ALA B 1 252 ? -18.85083 119.35433 66.76292 1.000 25.47666 910 ALA B O 1
ATOM 4447 N N . LEU B 1 253 ? -17.18687 118.05962 67.55610 1.000 21.86327 911 LEU B N 1
ATOM 4448 C CA . LEU B 1 253 ? -17.94618 117.63736 68.72513 1.000 26.57508 911 LEU B CA 1
ATOM 4449 C C . LEU B 1 253 ? -18.36917 118.83408 69.56491 1.000 29.04590 911 LEU B C 1
ATOM 4450 O O . LEU B 1 253 ? -19.51796 118.92164 70.01229 1.000 32.16918 911 LEU B O 1
ATOM 4455 N N . SER B 1 254 ? -17.45178 119.77479 69.77766 1.000 28.05890 912 SER B N 1
ATOM 4456 C CA . SER B 1 254 ? -17.78594 120.97654 70.53056 1.000 30.85796 912 SER B CA 1
ATOM 4457 C C . SER B 1 254 ? -18.83703 121.80691 69.80175 1.000 32.87979 912 SER B C 1
ATOM 4458 O O . SER B 1 254 ? -19.73555 122.37579 70.43222 1.000 32.11744 912 SER B O 1
ATOM 4461 N N . TYR B 1 255 ? -18.76770 121.85945 68.46658 1.000 28.83733 913 TYR B N 1
ATOM 4462 C CA . TYR B 1 255 ? -19.79496 122.58927 67.73166 1.000 25.31504 913 TYR B CA 1
ATOM 4463 C C . TYR B 1 255 ? -21.16053 121.93140 67.90469 1.000 24.25915 913 TYR B C 1
ATOM 4464 O O . TYR B 1 255 ? -22.17364 122.61807 68.07148 1.000 26.93018 913 TYR B O 1
ATOM 4473 N N . MET B 1 256 ? -21.21150 120.59855 67.86709 1.000 26.53709 914 MET B N 1
ATOM 4474 C CA . MET B 1 256 ? -22.49201 119.91044 68.00267 1.000 25.31332 914 MET B CA 1
ATOM 4475 C C . MET B 1 256 ? -23.10727 120.11918 69.38087 1.000 26.72120 914 MET B C 1
ATOM 4476 O O . MET B 1 256 ? -24.33680 120.19537 69.50845 1.000 28.38844 914 MET B O 1
ATOM 4481 N N . GLU B 1 257 ? -22.27462 120.21587 70.41925 1.000 32.76865 915 GLU B N 1
ATOM 4482 C CA . GLU B 1 257 ? -22.78377 120.59318 71.73412 1.000 32.18843 915 GLU B CA 1
ATOM 4483 C C . GLU B 1 257 ? -23.38216 121.99022 71.69365 1.000 26.62129 915 GLU B C 1
ATOM 4484 O O . GLU B 1 257 ? -24.47110 122.22099 72.22586 1.000 30.76339 915 GLU B O 1
ATOM 4490 N N . SER B 1 258 ? -22.72162 122.91481 70.99146 1.000 29.98334 916 SER B N 1
ATOM 4491 C CA . SER B 1 258 ? -23.20876 124.28605 70.90324 1.000 29.53807 916 SER B CA 1
ATOM 4492 C C . SER B 1 258 ? -24.56530 124.38815 70.20899 1.000 34.08313 916 SER B C 1
ATOM 4493 O O . SER B 1 258 ? -25.30874 125.34015 70.46276 1.000 30.32574 916 SER B O 1
ATOM 4496 N N . THR B 1 259 ? -24.90405 123.45281 69.31192 1.000 32.76392 917 THR B N 1
ATOM 4497 C CA . THR B 1 259 ? -26.23228 123.42645 68.70174 1.000 23.46772 917 THR B CA 1
ATOM 4498 C C . THR B 1 259 ? -27.21666 122.57213 69.49426 1.000 28.06634 917 THR B C 1
ATOM 4499 O O . THR B 1 259 ? -28.36320 122.40380 69.06136 1.000 27.47949 917 THR B O 1
ATOM 4503 N N . ASN B 1 260 ? -26.78928 122.03274 70.63992 1.000 26.06297 918 ASN B N 1
ATOM 4504 C CA . ASN B 1 260 ? -27.65217 121.27335 71.55353 1.000 28.90837 918 ASN B CA 1
ATOM 4505 C C . ASN B 1 260 ? -28.16855 119.99101 70.89802 1.000 29.84012 918 ASN B C 1
ATOM 4506 O O . ASN B 1 260 ? -29.26011 119.50385 71.21054 1.000 26.87418 918 ASN B O 1
ATOM 4511 N N . SER B 1 261 ? -27.35810 119.41979 70.00407 1.000 25.86259 919 SER B N 1
ATOM 4512 C CA . SER B 1 261 ? -27.79026 118.26891 69.21594 1.000 25.15019 919 SER B CA 1
ATOM 4513 C C . SER B 1 261 ? -27.79752 116.97868 70.02122 1.000 27.64009 919 SER B C 1
ATOM 4514 O O . SER B 1 261 ? -28.53056 116.04605 69.67407 1.000 24.54091 919 SER B O 1
ATOM 4517 N N . PHE B 1 262 ? -27.03460 116.90402 71.10726 1.000 25.53221 920 PHE B N 1
ATOM 4518 C CA . PHE B 1 262 ? -27.09986 115.69105 71.90696 1.000 27.12477 920 PHE B CA 1
ATOM 4519 C C . PHE B 1 262 ? -28.32454 115.69157 72.81335 1.000 29.42859 920 PHE B C 1
ATOM 4520 O O . PHE B 1 262 ? -28.98982 114.65784 72.94052 1.000 32.55274 920 PHE B O 1
ATOM 4528 N N . GLU B 1 263 ? -28.68065 116.84002 73.40802 1.000 29.01968 921 GLU B N 1
ATOM 4529 C CA . GLU B 1 263 ? -29.97613 116.91481 74.07946 1.000 31.78129 921 GLU B CA 1
ATOM 4530 C C . GLU B 1 263 ? -31.10279 116.58802 73.14176 1.000 29.82393 921 GLU B C 1
ATOM 4531 O O . GLU B 1 263 ? -32.04711 115.88607 73.52316 1.000 25.17283 921 GLU B O 1
ATOM 4537 N N . TYR B 1 264 ? -31.07345 117.17578 71.94877 1.000 28.01319 922 TYR B N 1
ATOM 4538 C CA . TYR B 1 264 ? -32.10993 116.88683 70.97582 1.000 27.20967 922 TYR B CA 1
ATOM 4539 C C . TYR B 1 264 ? -32.21966 115.38322 70.75157 1.000 22.50038 922 TYR B C 1
ATOM 4540 O O . TYR B 1 264 ? -33.31852 114.82032 70.76858 1.000 26.54297 922 TYR B O 1
ATOM 4549 N N . THR B 1 265 ? -31.07584 114.71093 70.59332 1.000 21.97562 923 THR B N 1
ATOM 4550 C CA . THR B 1 265 ? -31.08103 113.28197 70.28906 1.000 25.98207 923 THR B CA 1
ATOM 4551 C C . THR B 1 265 ? -31.61034 112.45916 71.46818 1.000 29.26248 923 THR B C 1
ATOM 4552 O O . THR B 1 265 ? -32.41918 111.54085 71.28118 1.000 26.78846 923 THR B O 1
ATOM 4556 N N . ARG B 1 266 ? -31.17941 112.78451 72.69263 1.000 27.32752 924 ARG B N 1
ATOM 4557 C CA . ARG B 1 266 ? -31.71617 112.10595 73.87452 1.000 31.11593 924 ARG B CA 1
ATOM 4558 C C . ARG B 1 266 ? -33.22930 112.26799 73.97315 1.000 30.14964 924 ARG B C 1
ATOM 4559 O O . ARG B 1 266 ? -33.94722 111.30706 74.27224 1.000 29.16595 924 ARG B O 1
ATOM 4567 N N . GLY B 1 267 ? -33.73357 113.47202 73.70228 1.000 29.30341 925 GLY B N 1
ATOM 4568 C CA . GLY B 1 267 ? -35.16828 113.68647 73.73359 1.000 28.33633 925 GLY B CA 1
ATOM 4569 C C . GLY B 1 267 ? -35.91678 112.84867 72.71484 1.000 33.65512 925 GLY B C 1
ATOM 4570 O O . GLY B 1 267 ? -36.98974 112.31401 73.00906 1.000 31.72762 925 GLY B O 1
ATOM 4571 N N . VAL B 1 268 ? -35.37883 112.73672 71.49342 1.000 26.59616 926 VAL B N 1
ATOM 4572 C CA . VAL B 1 268 ? -36.02347 111.88723 70.49486 1.000 24.80438 926 VAL B CA 1
ATOM 4573 C C . VAL B 1 268 ? -36.02638 110.43336 70.96018 1.000 24.12426 926 VAL B C 1
ATOM 4574 O O . VAL B 1 268 ? -37.04198 109.73348 70.85597 1.000 28.88293 926 VAL B O 1
ATOM 4578 N N . VAL B 1 269 ? -34.89297 109.95551 71.48163 1.000 25.48003 927 VAL B N 1
ATOM 4579 C CA . VAL B 1 269 ? -34.82732 108.56270 71.92266 1.000 26.73960 927 VAL B CA 1
ATOM 4580 C C . VAL B 1 269 ? -35.85501 108.31039 73.02601 1.000 34.88500 927 VAL B C 1
ATOM 4581 O O . VAL B 1 269 ? -36.52045 107.26334 73.05444 1.000 30.26567 927 VAL B O 1
ATOM 4585 N N . ARG B 1 270 ? -36.02907 109.28725 73.92476 1.000 30.41831 928 ARG B N 1
ATOM 4586 C CA . ARG B 1 270 ? -37.01921 109.16297 74.99217 1.000 33.86975 928 ARG B CA 1
ATOM 4587 C C . ARG B 1 270 ? -38.42562 109.01212 74.42734 1.000 34.23863 928 ARG B C 1
ATOM 4588 O O . ARG B 1 270 ? -39.20126 108.17143 74.89326 1.000 33.38643 928 ARG B O 1
ATOM 4596 N N . LYS B 1 271 ? -38.77534 109.80866 73.41691 1.000 32.14245 929 LYS B N 1
ATOM 4597 C CA . LYS B 1 271 ? -40.10853 109.69174 72.83426 1.000 33.81226 929 LYS B CA 1
ATOM 4598 C C . LYS B 1 271 ? -40.30599 108.33151 72.18204 1.000 34.57358 929 LYS B C 1
ATOM 4599 O O . LYS B 1 271 ? -41.38207 107.73452 72.28679 1.000 34.20517 929 LYS B O 1
ATOM 4605 N N . LEU B 1 272 ? -39.28336 107.84145 71.47614 1.000 32.40706 930 LEU B N 1
ATOM 4606 C CA . LEU B 1 272 ? -39.39846 106.56689 70.77432 1.000 30.33908 930 LEU B CA 1
ATOM 4607 C C . LEU B 1 272 ? -39.49203 105.40937 71.75830 1.000 27.70891 930 LEU B C 1
ATOM 4608 O O . LEU B 1 272 ? -40.25630 104.46347 71.54156 1.000 30.30554 930 LEU B O 1
ATOM 4613 N N . LYS B 1 273 ? -38.70673 105.46479 72.83682 1.000 26.13875 931 LYS B N 1
ATOM 4614 C CA . LYS B 1 273 ? -38.80938 104.45496 73.88340 1.000 30.85893 931 LYS B CA 1
ATOM 4615 C C . LYS B 1 273 ? -40.20056 104.43874 74.49735 1.000 37.67968 931 LYS B C 1
ATOM 4616 O O . LYS B 1 273 ? -40.75103 103.36762 74.78682 1.000 35.29708 931 LYS B O 1
ATOM 4622 N N . THR B 1 274 ? -40.78484 105.62025 74.70252 1.000 34.12326 932 THR B N 1
ATOM 4623 C CA . THR B 1 274 ? -42.14028 105.69053 75.22386 1.000 30.97055 932 THR B CA 1
ATOM 4624 C C . THR B 1 274 ? -43.11784 105.02034 74.27777 1.000 35.51287 932 THR B C 1
ATOM 4625 O O . THR B 1 274 ? -44.02066 104.29453 74.71481 1.000 35.38131 932 THR B O 1
ATOM 4629 N N . GLU B 1 275 ? -42.95228 105.23906 72.97246 1.000 29.16679 933 GLU B N 1
ATOM 4630 C CA . GLU B 1 275 ? -43.80453 104.54809 72.01637 1.000 25.90056 933 GLU B CA 1
ATOM 4631 C C . GLU B 1 275 ? -43.57454 103.05025 72.07741 1.000 33.41537 933 GLU B C 1
ATOM 4632 O O . GLU B 1 275 ? -44.52002 102.26359 71.95136 1.000 33.82133 933 GLU B O 1
ATOM 4638 N N . ALA B 1 276 ? -42.31520 102.63585 72.25617 1.000 29.94494 934 ALA B N 1
ATOM 4639 C CA . ALA B 1 276 ? -42.01175 101.21199 72.28099 1.000 31.35238 934 ALA B CA 1
ATOM 4640 C C . ALA B 1 276 ? -42.66741 100.54269 73.47955 1.000 33.66675 934 ALA B C 1
ATOM 4641 O O . ALA B 1 276 ? -43.24938 99.46331 73.35123 1.000 31.15727 934 ALA B O 1
ATOM 4643 N N . ILE B 1 277 ? -42.58056 101.17429 74.65436 1.000 31.45681 935 ILE B N 1
ATOM 4644 C CA . ILE B 1 277 ? -43.20051 100.61384 75.85248 1.000 33.91754 935 ILE B CA 1
ATOM 4645 C C . ILE B 1 277 ? -44.71716 100.58159 75.70264 1.000 37.95318 935 ILE B C 1
ATOM 4646 O O . ILE B 1 277 ? -45.37031 99.59436 76.06345 1.000 39.77854 935 ILE B O 1
ATOM 4651 N N . ASP B 1 278 ? -45.30227 101.63851 75.13427 1.000 31.37827 936 ASP B N 1
ATOM 4652 C CA . ASP B 1 278 ? -46.74475 101.62712 74.91335 1.000 34.15524 936 ASP B CA 1
ATOM 4653 C C . ASP B 1 278 ? -47.14983 100.49409 73.97672 1.000 39.24022 936 ASP B C 1
ATOM 4654 O O . ASP B 1 278 ? -48.17877 99.84080 74.18710 1.000 37.34912 936 ASP B O 1
ATOM 4659 N N . THR B 1 279 ? -46.35809 100.24778 72.93116 1.000 35.22805 937 THR B N 1
ATOM 4660 C CA . THR B 1 279 ? -46.66696 99.15212 72.01543 1.000 32.44816 937 THR B CA 1
ATOM 4661 C C . THR B 1 279 ? -46.54557 97.80998 72.71930 1.000 32.32618 937 THR B C 1
ATOM 4662 O O . THR B 1 279 ? -47.36295 96.90998 72.50386 1.000 37.20465 937 THR B O 1
ATOM 4666 N N . ILE B 1 280 ? -45.51939 97.65829 73.55947 1.000 28.70053 938 ILE B N 1
ATOM 4667 C CA . ILE B 1 280 ? -45.33156 96.41399 74.29425 1.000 30.01416 938 ILE B CA 1
ATOM 4668 C C . ILE B 1 280 ? -46.51819 96.17586 75.21968 1.000 44.68747 938 ILE B C 1
ATOM 4669 O O . ILE B 1 280 ? -47.11011 95.08800 75.23359 1.000 38.05425 938 ILE B O 1
ATOM 4674 N N . GLN B 1 281 ? -46.91010 97.21506 75.97271 1.000 41.05767 939 GLN B N 1
ATOM 4675 C CA . GLN B 1 281 ? -48.04776 97.10347 76.88255 1.000 40.82376 939 GLN B CA 1
ATOM 4676 C C . GLN B 1 281 ? -49.32964 96.78889 76.13026 1.000 38.37551 939 GLN B C 1
ATOM 4677 O O . GLN B 1 281 ? -50.15736 96.00445 76.60388 1.000 48.48379 939 GLN B O 1
ATOM 4683 N N . GLY B 1 282 ? -49.50274 97.37231 74.94837 1.000 38.27859 940 GLY B N 1
ATOM 4684 C CA . GLY B 1 282 ? -50.64812 97.02494 74.12748 1.000 39.13922 940 GLY B CA 1
ATOM 4685 C C . GLY B 1 282 ? -50.66623 95.56084 73.73325 1.000 49.85649 940 GLY B C 1
ATOM 4686 O O . GLY B 1 282 ? -51.71610 94.91509 73.76266 1.000 52.10271 940 GLY B O 1
ATOM 4687 N N . LEU B 1 283 ? -49.50815 95.01922 73.33972 1.000 47.34670 941 LEU B N 1
ATOM 4688 C CA . LEU B 1 283 ? -49.44244 93.60782 72.96628 1.000 43.54420 941 LEU B CA 1
ATOM 4689 C C . LEU B 1 283 ? -49.77222 92.70966 74.15455 1.000 45.31150 941 LEU B C 1
ATOM 4690 O O . LEU B 1 283 ? -50.47002 91.69813 74.00347 1.000 44.41018 941 LEU B O 1
ATOM 4695 N N . GLU B 1 284 ? -49.28549 93.07259 75.34615 1.000 37.18898 942 GLU B N 1
ATOM 4696 C CA . GLU B 1 284 ? -49.53712 92.26641 76.53558 1.000 43.29852 942 GLU B CA 1
ATOM 4697 C C . GLU B 1 284 ? -50.99553 92.35319 76.97349 1.000 52.17288 942 GLU B C 1
ATOM 4698 O O . GLU B 1 284 ? -51.59901 91.33417 77.32940 1.000 51.75803 942 GLU B O 1
ATOM 4704 N N . LYS B 1 285 ? -51.58303 93.55593 76.94719 1.000 53.47902 943 LYS B N 1
ATOM 4705 C CA . LYS B 1 285 ? -52.98253 93.70850 77.34059 1.000 56.03769 943 LYS B CA 1
ATOM 4706 C C . LYS B 1 285 ? -53.90792 92.86650 76.46782 1.000 62.14585 943 LYS B C 1
ATOM 4707 O O . LYS B 1 285 ? -54.98831 92.46695 76.91379 1.000 67.18333 943 LYS B O 1
ATOM 4709 N N . HIS B 1 286 ? -53.50778 92.57917 75.23309 1.000 55.69383 944 HIS B N 1
ATOM 4710 C CA . HIS B 1 286 ? -54.33895 91.81330 74.32158 1.000 59.33374 944 HIS B CA 1
ATOM 4711 C C . HIS B 1 286 ? -53.99389 90.32907 74.32108 1.000 55.72013 944 HIS B C 1
ATOM 4712 O O . HIS B 1 286 ? -54.24242 89.64517 73.32488 1.000 59.76968 944 HIS B O 1
ATOM 4719 N N . GLY B 1 287 ? -53.41474 89.81706 75.40319 1.000 50.06411 945 GLY B N 1
ATOM 4720 C CA . GLY B 1 287 ? -53.22027 88.38265 75.48841 1.000 52.56587 945 GLY B CA 1
ATOM 4721 C C . GLY B 1 287 ? -51.82974 87.89009 75.83483 1.000 50.76959 945 GLY B C 1
ATOM 4722 O O . GLY B 1 287 ? -51.69199 86.89093 76.54546 1.000 54.68319 945 GLY B O 1
ATOM 4723 N N . LEU B 1 288 ? -50.79449 88.55985 75.33492 1.000 47.48682 946 LEU B N 1
ATOM 4724 C CA . LEU B 1 288 ? -49.43632 88.05392 75.48448 1.000 41.71626 946 LEU B CA 1
ATOM 4725 C C . LEU B 1 288 ? -48.96502 88.19988 76.92064 1.000 37.59869 946 LEU B C 1
ATOM 4726 O O . LEU B 1 288 ? -49.38077 89.10214 77.64424 1.000 39.29868 946 LEU B O 1
ATOM 4731 N N . GLU B 1 289 ? -48.06922 87.31054 77.32669 1.000 34.80592 947 GLU B N 1
ATOM 4732 C CA . GLU B 1 289 ? -47.59777 87.35771 78.69552 1.000 38.38698 947 GLU B CA 1
ATOM 4733 C C . GLU B 1 289 ? -46.60191 88.49521 78.88434 1.000 47.10672 947 GLU B C 1
ATOM 4734 O O . GLU B 1 289 ? -45.98344 88.98543 77.93086 1.000 39.09914 947 GLU B O 1
ATOM 4740 N N . GLU B 1 290 ? -46.46341 88.92043 80.14101 1.000 40.21776 948 GLU B N 1
ATOM 4741 C CA . GLU B 1 290 ? -45.57596 90.02623 80.46134 1.000 42.85280 948 GLU B CA 1
ATOM 4742 C C . GLU B 1 290 ? -44.14014 89.66708 80.10850 1.000 42.80159 948 GLU B C 1
ATOM 4743 O O . GLU B 1 290 ? -43.63298 88.60513 80.48345 1.000 37.55310 948 GLU B O 1
ATOM 4749 N N . ASN B 1 291 ? -43.47973 90.56645 79.39171 1.000 36.54715 949 ASN B N 1
ATOM 4750 C CA . ASN B 1 291 ? -42.15582 90.30597 78.83919 1.000 34.62492 949 ASN B CA 1
ATOM 4751 C C . ASN B 1 291 ? -41.13806 91.22339 79.50704 1.000 34.76004 949 ASN B C 1
ATOM 4752 O O . ASN B 1 291 ? -40.94265 92.36743 79.08575 1.000 35.79230 949 ASN B O 1
ATOM 4757 N N . ILE B 1 292 ? -40.47143 90.70628 80.53733 1.000 31.43116 950 ILE B N 1
ATOM 4758 C CA . ILE B 1 292 ? -39.41436 91.46022 81.19805 1.000 34.46117 950 ILE B CA 1
ATOM 4759 C C . ILE B 1 292 ? -38.20332 91.59788 80.28681 1.000 34.43027 950 ILE B C 1
ATOM 4760 O O . ILE B 1 292 ? -37.58919 92.66848 80.20401 1.000 33.78684 950 ILE B O 1
ATOM 4765 N N . GLY B 1 293 ? -37.82962 90.50921 79.60884 1.000 32.29181 951 GLY B N 1
ATOM 4766 C CA . GLY B 1 293 ? -36.63027 90.51909 78.78646 1.000 28.21912 951 GLY B CA 1
ATOM 4767 C C . GLY B 1 293 ? -36.61971 91.61774 77.74329 1.000 29.23907 951 GLY B C 1
ATOM 4768 O O . GLY B 1 293 ? -35.58975 92.25193 77.51231 1.000 30.58126 951 GLY B O 1
ATOM 4769 N N . ILE B 1 294 ? -37.76142 91.86305 77.09714 1.000 27.81785 952 ILE B N 1
ATOM 4770 C CA . ILE B 1 294 ? -37.77204 92.88175 76.05021 1.000 28.99669 952 ILE B CA 1
ATOM 4771 C C . ILE B 1 294 ? -37.64319 94.27560 76.65140 1.000 34.84665 952 ILE B C 1
ATOM 4772 O O . ILE B 1 294 ? -37.12215 95.19478 76.00124 1.000 29.27009 952 ILE B O 1
ATOM 4777 N N . ARG B 1 295 ? -38.09510 94.46008 77.90043 1.000 31.91073 953 ARG B N 1
ATOM 4778 C CA . ARG B 1 295 ? -37.89517 95.74297 78.56393 1.000 32.04011 953 ARG B CA 1
ATOM 4779 C C . ARG B 1 295 ? -36.43564 95.94670 78.92339 1.000 31.95063 953 ARG B C 1
ATOM 4780 O O . ARG B 1 295 ? -35.94799 97.07994 78.90494 1.000 34.24798 953 ARG B O 1
ATOM 4788 N N . LYS B 1 296 ? -35.72947 94.86718 79.25990 1.000 30.44183 954 LYS B N 1
ATOM 4789 C CA . LYS B 1 296 ? -34.30711 94.96883 79.55918 1.000 30.14798 954 LYS B CA 1
ATOM 4790 C C . LYS B 1 296 ? -33.50057 95.31943 78.31641 1.000 36.19205 954 LYS B C 1
ATOM 4791 O O . LYS B 1 296 ? -32.52955 96.08346 78.39235 1.000 35.60402 954 LYS B O 1
ATOM 4797 N N . ILE B 1 297 ? -33.84978 94.73067 77.17001 1.000 33.08040 955 ILE B N 1
ATOM 4798 C CA . ILE B 1 297 ? -33.14201 95.06541 75.93938 1.000 36.80623 955 ILE B CA 1
ATOM 4799 C C . ILE B 1 297 ? -33.35230 96.53914 75.61868 1.000 35.58490 955 ILE B C 1
ATOM 4800 O O . ILE B 1 297 ? -32.39840 97.27807 75.34817 1.000 35.59599 955 ILE B O 1
ATOM 4805 N N . LEU B 1 298 ? -34.60038 97.00367 75.71431 1.000 35.16814 956 LEU B N 1
ATOM 4806 C CA . LEU B 1 298 ? -34.88714 98.41901 75.51061 1.000 34.78263 956 LEU B CA 1
ATOM 4807 C C . LEU B 1 298 ? -34.10538 99.29469 76.49129 1.000 40.03243 956 LEU B C 1
ATOM 4808 O O . LEU B 1 298 ? -33.51423 100.30713 76.09636 1.000 39.60543 956 LEU B O 1
ATOM 4813 N N . ALA B 1 299 ? -34.06285 98.91002 77.76953 1.000 35.34255 957 ALA B N 1
ATOM 4814 C CA . ALA B 1 299 ? -33.27538 99.66883 78.74308 1.000 38.11765 957 ALA B CA 1
ATOM 4815 C C . ALA B 1 299 ? -31.78364 99.58044 78.44528 1.000 38.13646 957 ALA B C 1
ATOM 4816 O O . ALA B 1 299 ? -31.03711 100.53555 78.67151 1.000 39.19052 957 ALA B O 1
ATOM 4818 N N . ARG B 1 300 ? -31.32936 98.43506 77.95649 1.000 37.61336 958 ARG B N 1
ATOM 4819 C CA . ARG B 1 300 ? -29.90812 98.25227 77.69168 1.000 43.50739 958 ARG B CA 1
ATOM 4820 C C . ARG B 1 300 ? -29.45427 99.10360 76.50935 1.000 47.71368 958 ARG B C 1
ATOM 4821 O O . ARG B 1 300 ? -28.41091 99.76306 76.57092 1.000 42.00816 958 ARG B O 1
ATOM 4829 N N . MET B 1 301 ? -30.22041 99.09778 75.41337 1.000 48.70736 959 MET B N 1
ATOM 4830 C CA . MET B 1 301 ? -29.73803 99.76375 74.20806 1.000 53.29436 959 MET B CA 1
ATOM 4831 C C . MET B 1 301 ? -29.74126 101.27557 74.35099 1.000 45.81406 959 MET B C 1
ATOM 4832 O O . MET B 1 301 ? -28.93196 101.94744 73.70317 1.000 52.01921 959 MET B O 1
ATOM 4837 N N . SER B 1 302 ? -30.59502 101.82122 75.21215 1.000 44.91035 960 SER B N 1
ATOM 4838 C CA . SER B 1 302 ? -30.63166 103.25315 75.46980 1.000 40.01661 960 SER B CA 1
ATOM 4839 C C . SER B 1 302 ? -29.97619 103.63089 76.79548 1.000 51.87501 960 SER B C 1
ATOM 4840 O O . SER B 1 302 ? -30.20414 104.73859 77.29056 1.000 53.99542 960 SER B O 1
ATOM 4843 N N . LEU B 1 303 ? -29.17550 102.72965 77.37651 1.000 60.36649 961 LEU B N 1
ATOM 4844 C CA . LEU B 1 303 ? -28.65243 102.92296 78.73009 1.000 61.72946 961 LEU B CA 1
ATOM 4845 C C . LEU B 1 303 ? -27.98792 104.28509 78.89177 1.000 65.36298 961 LEU B C 1
ATOM 4846 O O . LEU B 1 303 ? -28.31483 105.04224 79.81246 1.000 66.92683 961 LEU B O 1
ATOM 4851 N N . GLU B 1 304 ? -27.05757 104.61895 77.99932 1.000 67.93763 962 GLU B N 1
ATOM 4852 C CA . GLU B 1 304 ? -26.25183 105.82307 78.14964 1.000 72.24143 962 GLU B CA 1
ATOM 4853 C C . GLU B 1 304 ? -26.91756 107.06609 77.56812 1.000 72.45114 962 GLU B C 1
ATOM 4854 O O . GLU B 1 304 ? -26.26060 108.10463 77.44628 1.000 74.61062 962 GLU B O 1
ATOM 4860 N N . LEU B 1 305 ? -28.19918 106.99238 77.22510 1.000 66.47407 963 LEU B N 1
ATOM 4861 C CA . LEU B 1 305 ? -28.92732 108.16927 76.77263 1.000 71.91157 963 LEU B CA 1
ATOM 4862 C C . LEU B 1 305 ? -30.05315 108.53595 77.74028 1.000 78.54657 963 LEU B C 1
ATOM 4863 O O . LEU B 1 305 ? -29.84838 109.29777 78.68928 1.000 84.03671 963 LEU B O 1
#

GO terms:
  GO:0004311 geranylgeranyl diphosphate synthase activity (F, EXP)
  GO:0050559 copalyl diphosphate synthase activity (F, EXP)

Solvent-accessible surface area: 24989 Å² total; per-residue (Å²): 109,77,31,129,111,68,129,58,67,87,103,40,41,125,44,6,26,15,2,14,65,42,2,89,85,20,119,38,107,96,10,36,29,59,0,1,94,6,0,22,54,12,8,133,6,82,100,78,20,11,87,25,0,43,69,0,3,42,26,4,39,7,0,13,18,3,12,37,4,19,22,26,134,10,98,54,61,57,30,87,56,1,4,26,73,97,64,31,72,6,25,0,5,5,1,0,6,0,1,2,1,25,0,0,87,23,0,44,127,23,164,27,115,75,0,19,42,19,0,0,61,9,4,0,29,14,5,35,0,16,4,12,26,8,62,18,31,60,43,58,129,22,4,48,23,115,88,3,4,30,4,0,2,14,32,17,0,6,18,0,5,1,1,0,49,0,0,44,31,42,26,135,58,184,47,90,0,16,77,2,0,44,21,0,0,0,0,25,20,0,2,46,4,17,15,18,6,83,8,103,60,41,46,94,57,28,18,36,0,10,9,0,16,11,3,38,7,2,2,0,0,3,42,0,20,113,57,68,104,75,44,138,80,3,12,64,20,2,111,117,89,3,74,94,62,111,64,6,131,119,0,30,66,28,0,79,81,22,93,0,7,49,76,0,76,25,9,4,149,43,0,55,80,39,0,52,84,49,0,92,32,27,29,84,163,70,28,92,116,2,98,28,0,55,140,14,2,50,102,10,6,138,93,60,148,58,88,28,128,105,66,130,59,67,86,103,41,43,123,45,6,26,14,2,15,67,41,0,88,83,20,121,46,118,69,9,38,38,60,0,1,95,6,0,26,49,11,5,136,8,83,101,147,21,14,80,21,0,40,99,0,3,46,22,0,42,7,0,15,17,2,10,35,4,22,21,49,127,9,107,57,59,59,31,88,55,0,3,27,74,96,65,30,71,7,24,0,3,8,1,0,6,0,1,2,1,24,0,0,90,18,0,54,126,19,164,26,125,141,2,21,47,29,0,0,61,6,0,1,27,6,5,37,0,16,4,13,45,8,45,14,35,59,51,66,92,20,2,46,26,116,89,3,4,30,4,0,1,15,24,15,0,4,14,0,4,0,2,0,52,0,0,38,34,35,16,128,64,161,52,88,0,16,82,3,0,37,19,0,0,0,0,30,24,0,2,45,4,13,14,16,6,77,15,107,58,45,46,91,69,28,18,28,0,13,20,0,20,20,3,18,7,3,2,0,0,4,41,0,20,114,59,69,96,56,43,149,80,3,39,71,19,2,107,116,88,3,78,99,69,120,61,6,132,116,0,26,64,29,0,86,87,24,93,0,6,63,74,0,61,14,4,2,132,123,0,55,82,46,0,52,83,53,0,92,32,31,28,86,169,69,35,96,122,1,101,28,0,56,139,13,3,51,97,15,5,138,107,46

Foldseek 3Di:
DPDDDDDDDPVVVCQLCVLLVVQVVQDDDCLLVLLLVLCCLFLVQDVVLLVLLSVLLSLLVSLVQLLVCLLLVFQFAQLHGRSCVPVNNVSSNSSSVVSLVVSLVSQCVVVQVVLNVLSVQLVVLQVVLVVVQVVCLVVLNQDALVVNLSSQLSHQVSSQQSSVVSSNSRGDDPDDCSVLSSLLSSLLQLLVLLCQAPPPSNCSGGNHNQCLLSLTNHQLLSQLCVLCVVDCLSSVSSVVSDPDVVSSVVNSVSSVVSVSNVVSLVVSVVSLVVSVVVLVVVVVVPGPRRPSVVVSSCVSPVDD/DDPDDDDDDDPVVVCQLCVLVVVQVVQDDPLLLVLLLVLVCLFQVFDPVLLVLLSVLLVLLVSLVQLLVCLLLVFAFAQLHGRSCVPVNNVSSNSSSVVSLVVSLVSQCVLVFPCLNVLSVQLVVLQVVLVVVQVVCLVVLNADDLVVNLSSQLSHQVSSLQSSVVSSCSRGDDNDDCSVLSSLVSSLLQLLVLLCQAPPPSNCSRGNHNQCLLSLTNHQLLSQLCVLDVVDCLSSVSSVVSDPDVVSSVVNSVSSVVSVSSVVSLVVSVVSLVVSVVVLVVVCVVPTPDRPSVVVSSCVSNVVD

InterPro domains:
  IPR000092 Polyprenyl synthetase-like [PF00348] (673-914)
  IPR000092 Polyprenyl synthetase-like [cd00685] (670-885)
  IPR008930 Terpenoid cyclases/protein prenyltransferase alpha-alpha toroid [SSF48239] (34-516)
  IPR008949 Isoprenoid synthase domain superfamily [G3DSA:1.10.600.10] (665-955)
  IPR008949 Isoprenoid synthase domain superfamily [SSF48576] (673-944)
  IPR033749 Polyprenyl synthetase, conserved site [PS00444] (843-855)
  IPR033749 Polyprenyl synthetase, conserved site [PS00723] (724-738)

Sequence (609 aa):
SYYQRSDWTADEEQILLGPFDYLESLPGKNMRSQLIQSSFNTWLKVPTESLDVIIKVISMLHTATLLIDDIQDQSILRRGQPVAHSIFGTAQAMNSGNYVYFLALREVQKLQNPKAISIYVDSLIDLHRGQGMELFWRDSLMCPTEEQYLDMVANKTGGLFCLAIQLMQAEATIQVDFIPLVRLLGIIFQICDDYLNLKSTAYTDNKGLCEDLTEGKFSFPIIHSIRSNPGNRRQLINILKQKPREDDIKRYALSYMESTNNSFEYTRGVVRKLKTEAIDTIQGLEKHGLEENIGIRKILARMSLELDSYYQRSDWTADEEQILLGPFDYLESLPGKNMRSQLIQSSFNTWLKVPTESLDVIIKVISMLHTATLLIDDIQDQSILRRGQPVAHSIFGTAQAMNSGNYVYFLALREVQKLQNPKAISIYVDSLIDLHRGQGMELFWRDSLMCPTEEQYLDMVANKTGGLFCLAIQLMQAEATIQVDFIPLVRLLGIIFQICDDYLNLKSTAYTDNKGLCEDLTEGKFSFPIIHSIRSNPGNRQLINILKQKPREDDDIKRYALSYMESTNSFEYTRGVVRKLKTEAIDTIQGLEKHGLEENIGIRKILARMSLEL

Organism: Talaromyces verruculosus (NCBI:txid198730)

Radius of gyration: 26.21 Å; Cα contacts (8 Å, |Δi|>4): 808; chains: 2; bounding box: 69×70×67 Å

B-factor: mean 32.75, std 12.44, range [14.01, 95.39]

Nearest PDB structures (foldseek):
  7s0m-assembly1_B  TM=1.002E+00  e=1.053E-41  Talaromyces verruculosus
  7s0l-assembly1_A  TM=1.001E+00  e=4.815E-40  Talaromyces verruculosus
  6v0k-assembly1_A  TM=1.001E+00  e=3.184E-39  Talaromyces verruculosus
  7s0h-assembly1_B  TM=9.983E-01  e=3.452E-38  Talaromyces verruculosus
  6r4v-assembly1_D  TM=9.506E-01  e=1.005E-21  Homo sapiens

Secondary structure (DSSP, 8-state):
----PPPP-HHHHHHHTHHHHHHHTS----HHHHHHHHHHHHH---HHHHHHHHHHHHHHHHHHHHHHHHHHT-SEETTEE-THHHH-HHHHHHHHHHHHHHHHHHHGGG--HHHHHHHHHHHHHHHHHHHHHHHHHHHT-PPPHHHHHHHHHHTHHHHHHHHHHHHHHT-------HHHHHHHHHHHHHHHHHHHHH-HHHHHHH-TTHHHHTT---HHHHHHHHH-TT--HHHHHHHH----HHHHHHHHHHHHHTTHHHHHHHHHHHHHHHHHHHHHHHHHTTPPP-HHHHHHHHHHTS--/--S--PPPP-HHHHHHHTHHHHHHHTS----HHHHHHHHHHHHH---HHHHHHHHHHHHHHHHHHHHHHHHHTT--EETTEE-THHHH-HHHHHHHHHHHHHHHHHHHGGG--TTHHHHHHHHHHHHHHHHHHHHHHHHHT-PPPHHHHHHHHHHTHHHHHHHHHHHHHHHSS-----HHHHHHHHHHHHHHHHHHHHS-HHHHHHH-TTHHHHHT---HHHHHHHHH-TT--HHHHHHHH----HHHHHHHHHHHHHTTHHHHHHHHHHHHHHHHHHHHHHHHHTTPPP-HHHHHHHHHHTTT-